Protein AF-0000000086006290 (afdb_homodimer)

Sequence (436 aa):
MDSVNSIPMTQLVKEYQQNVWQKVSVPRAFSSCRKDGALMGEPGVAKVIFVYELCKTPDLLHEFLRKAGLLKKDLTCAKCNSPMKLRSKDINDGAVWTCRNRINKKECGLQKSVRFGSWFSCSKLTMGEIFFLTYLIVKGYGTDKIIDEYSFSSCTMADWRQFINEIIVDYVEETSETIGGVGEFLFRASYEEKGIDTFNTFLELVRKIDWTNFTYADMDSVNSIPMTQLVKEYQQNVWQKVSVPRAFSSCRKDGALMGEPGVAKVIFVYELCKTPDLLHEFLRKAGLLKKDLTCAKCNSPMKLRSKDINDGAVWTCRNRINKKECGLQKSVRFGSWFSCSKLTMGEIFFLTYLIVKGYGTDKIIDEYSFSSCTMADWRQFINEIIVDYVEETSETIGGVGEFLFRASYEEKGIDTFNTFLELVRKIDWTNFTYAD

Secondary structure (DSSP, 8-state):
--------HHHHHHHHHHHHHHHS---GGGTTSSSTTGGG-STT---HHHHHHHHH-HHHHHHHHHHHTSS-S--B-TTT-PBPEEEE-SSTTSEEEE---EETTEE---EEETTTTSTT-S-SS-HHHHHHHHHHHHTT--HHHHHHHH---HHHHHHHHHHHHHHHHHHHHHH-S---S-HHHHHHHHHHHHT--HHHHHHHHHHHS--TT-----/--------HHHHHHHHHHHHHHHS---GGGTTSSSTTGGG-STT---HHHHHHHHH-HHHHHHHHHHTTSS-S--B-TTT-PBPEEEE-SSTTSEEEE---EETTEE---EEETTTTSTTTT-SS-HHHHHHHHHHHHTT--HHHHHHHH---HHHHHHHHHHHHHHHHHHHHHH-S---S-HHHHHHHHHHHHT--HHHHHHHHHHHS--TT-----

pLDDT: mean 83.0, std 15.65, range [25.41, 96.62]

Radius of gyration: 25.54 Å; Cα contacts (8 Å, |Δi|>4): 604; chains: 2; bounding box: 40×85×76 Å

InterPro domains:
  IPR025827 Recombinase zinc beta ribbon domain [PF13408] (75-113)

Structure (mmCIF, N/CA/C/O backbone):
data_AF-0000000086006290-model_v1
#
loop_
_entity.id
_entity.type
_entity.pdbx_description
1 polymer 'DDE_Tnp_IS1595 domain-containing protein'
#
loop_
_atom_site.group_PDB
_atom_site.id
_atom_site.type_symbol
_atom_site.label_atom_id
_atom_site.label_alt_id
_atom_site.label_comp_id
_atom_site.label_asym_id
_atom_site.label_entity_id
_atom_site.label_seq_id
_atom_site.pdbx_PDB_ins_code
_atom_site.Cartn_x
_atom_site.Cartn_y
_atom_site.Cartn_z
_atom_site.occupancy
_atom_site.B_iso_or_equiv
_atom_site.auth_seq_id
_atom_site.auth_comp_id
_atom_site.auth_asym_id
_atom_site.auth_atom_id
_atom_site.pdbx_PDB_model_num
ATOM 1 N N . MET A 1 1 ? 11.711 35.812 13.445 1 25.41 1 MET A N 1
ATOM 2 C CA . MET A 1 1 ? 11.531 34.844 12.375 1 25.41 1 MET A CA 1
ATOM 3 C C . MET A 1 1 ? 12.297 33.562 12.672 1 25.41 1 MET A C 1
ATOM 5 O O . MET A 1 1 ? 13.508 33.469 12.43 1 25.41 1 MET A O 1
ATOM 9 N N . ASP A 1 2 ? 12.305 33 13.852 1 33.31 2 ASP A N 1
ATOM 10 C CA . ASP A 1 2 ? 13.102 31.953 14.477 1 33.31 2 ASP A CA 1
ATOM 11 C C . ASP A 1 2 ? 13.273 30.766 13.531 1 33.31 2 ASP A C 1
ATOM 13 O O . ASP A 1 2 ? 12.297 30.203 13.047 1 33.31 2 ASP A O 1
ATOM 17 N N . SER A 1 3 ? 14.242 30.828 12.703 1 37.62 3 SER A N 1
ATOM 18 C CA . SER A 1 3 ? 14.781 29.938 11.68 1 37.62 3 SER A CA 1
ATOM 19 C C . SER A 1 3 ? 14.75 28.484 12.133 1 37.62 3 SER A C 1
ATOM 21 O O . SER A 1 3 ? 15.711 27.984 12.734 1 37.62 3 SER A O 1
ATOM 23 N N . VAL A 1 4 ? 13.867 28.125 12.93 1 43.22 4 VAL A N 1
ATOM 24 C CA . VAL A 1 4 ? 13.844 26.75 13.414 1 43.22 4 VAL A CA 1
ATOM 25 C C . VAL A 1 4 ? 14.273 25.797 12.297 1 43.22 4 VAL A C 1
ATOM 27 O O . VAL A 1 4 ? 13.68 25.797 11.211 1 43.22 4 VAL A O 1
ATOM 30 N N . ASN A 1 5 ? 15.555 25.594 12.078 1 52 5 ASN A N 1
ATOM 31 C CA . ASN A 1 5 ? 16.359 24.719 11.242 1 52 5 ASN A CA 1
ATOM 32 C C . ASN A 1 5 ? 15.68 23.359 11.031 1 52 5 ASN A C 1
ATOM 34 O O . ASN A 1 5 ? 15.969 22.406 11.742 1 52 5 ASN A O 1
ATOM 38 N N . SER A 1 6 ? 14.367 23.438 10.586 1 71.81 6 SER A N 1
ATOM 39 C CA . SER A 1 6 ? 13.617 22.203 10.414 1 71.81 6 SER A CA 1
ATOM 40 C C .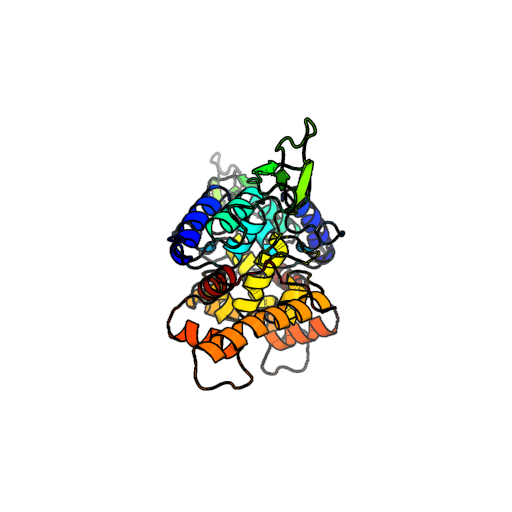 SER A 1 6 ? 14.352 21.234 9.5 1 71.81 6 SER A C 1
ATOM 42 O O . SER A 1 6 ? 15.102 21.656 8.617 1 71.81 6 SER A O 1
ATOM 44 N N . ILE A 1 7 ? 14.75 20.141 9.969 1 88 7 ILE A N 1
ATOM 45 C CA . ILE A 1 7 ? 15.32 19.047 9.188 1 88 7 ILE A CA 1
ATOM 46 C C . ILE A 1 7 ? 14.648 18.984 7.82 1 88 7 ILE A C 1
ATOM 48 O O . ILE A 1 7 ? 13.422 19.062 7.719 1 88 7 ILE A O 1
ATOM 52 N N . PRO A 1 8 ? 15.531 19.234 6.793 1 92.31 8 PRO A N 1
ATOM 53 C CA . PRO A 1 8 ? 14.93 19.062 5.469 1 92.31 8 PRO A CA 1
ATOM 54 C C . PRO A 1 8 ? 14.078 17.797 5.371 1 92.31 8 PRO A C 1
ATOM 56 O O . PRO A 1 8 ? 14.438 16.766 5.945 1 92.31 8 PRO A O 1
ATOM 59 N N . MET A 1 9 ? 12.992 17.906 4.668 1 94.19 9 MET A N 1
ATOM 60 C CA . MET A 1 9 ? 12.062 16.797 4.57 1 94.19 9 MET A CA 1
ATOM 61 C C . MET A 1 9 ? 12.758 15.555 4 1 94.19 9 MET A C 1
ATOM 63 O O . MET A 1 9 ? 12.484 14.438 4.438 1 94.19 9 MET A O 1
ATOM 67 N N . THR A 1 10 ? 13.609 15.766 3.029 1 93 10 THR A N 1
ATOM 68 C CA . THR A 1 10 ? 14.328 14.656 2.408 1 93 10 THR A CA 1
ATOM 69 C C . THR A 1 10 ? 15.133 13.883 3.449 1 93 10 THR A C 1
ATOM 71 O O . THR A 1 10 ? 15.156 12.656 3.438 1 93 10 THR A O 1
ATOM 74 N N . GLN A 1 11 ? 15.734 14.609 4.297 1 95.19 11 GLN A N 1
ATOM 75 C CA . GLN A 1 11 ? 16.531 13.977 5.344 1 95.19 11 GLN A CA 1
ATOM 76 C C . GLN A 1 11 ? 15.641 13.25 6.352 1 95.19 11 GLN A C 1
ATOM 78 O O . GLN A 1 11 ? 15.977 12.164 6.812 1 95.19 11 GLN A O 1
ATOM 83 N N . LEU A 1 12 ? 14.586 13.875 6.738 1 96.44 12 LEU A N 1
ATOM 84 C CA . LEU A 1 12 ? 13.656 13.266 7.688 1 96.44 12 LEU A CA 1
ATOM 85 C C . LEU A 1 12 ? 13.062 11.984 7.121 1 96.44 12 LEU A C 1
ATOM 87 O O . LEU A 1 12 ? 13 10.969 7.809 1 96.44 12 LEU A O 1
ATOM 91 N N . VAL A 1 13 ? 12.641 12.039 5.867 1 95.12 13 VAL A N 1
ATOM 92 C CA . VAL A 1 13 ? 12.078 10.859 5.211 1 95.12 13 VAL A CA 1
ATOM 93 C C . VAL A 1 13 ? 13.109 9.734 5.188 1 95.12 13 VAL A C 1
ATOM 95 O O . VAL A 1 13 ? 12.789 8.586 5.488 1 95.12 13 VAL A O 1
ATOM 98 N N . LYS A 1 14 ? 14.32 10.102 4.887 1 93.88 14 LYS A N 1
ATOM 99 C CA . LYS A 1 14 ? 15.398 9.109 4.863 1 93.88 14 LYS A CA 1
ATOM 100 C C . LYS A 1 14 ? 15.555 8.438 6.223 1 93.88 14 LYS A C 1
ATOM 102 O O . LYS A 1 14 ? 15.672 7.215 6.309 1 93.88 14 LYS A O 1
ATOM 107 N N . GLU A 1 15 ? 15.578 9.227 7.227 1 94.69 15 GLU A N 1
ATOM 108 C CA . GLU A 1 15 ? 15.719 8.719 8.586 1 94.69 15 GLU A CA 1
ATOM 109 C C . GLU A 1 15 ? 14.586 7.758 8.938 1 94.69 15 GLU A C 1
ATOM 111 O O . GLU A 1 15 ? 14.82 6.688 9.5 1 94.69 15 GLU A O 1
ATOM 116 N N . TYR A 1 16 ? 13.438 8.086 8.617 1 94.88 16 TYR A N 1
ATOM 117 C CA . TYR A 1 16 ? 12.297 7.293 9.039 1 94.88 16 TYR A CA 1
ATOM 118 C C . TYR A 1 16 ? 12.07 6.109 8.109 1 94.88 16 TYR A C 1
ATOM 120 O O . TYR A 1 16 ? 11.375 5.152 8.469 1 94.88 16 TYR A O 1
ATOM 128 N N . GLN A 1 17 ? 12.531 6.18 6.852 1 91.25 17 GLN A N 1
ATOM 129 C CA . GLN A 1 17 ? 12.578 4.977 6.027 1 91.25 17 GLN A CA 1
ATOM 130 C C . GLN A 1 17 ? 13.367 3.867 6.719 1 91.25 17 GLN A C 1
ATOM 132 O O . GLN A 1 17 ? 12.953 2.705 6.707 1 91.25 17 GLN A O 1
ATOM 137 N N . GLN A 1 18 ? 14.422 4.262 7.363 1 88.69 18 GLN A N 1
ATOM 138 C CA . GLN A 1 18 ? 15.234 3.297 8.102 1 88.69 18 GLN A CA 1
ATOM 139 C C . GLN A 1 18 ? 14.492 2.789 9.336 1 88.69 18 GLN A C 1
ATOM 141 O O . GLN A 1 18 ? 14.523 1.595 9.641 1 88.69 18 GLN A O 1
ATOM 146 N N . ASN A 1 19 ? 13.852 3.699 10.055 1 90.31 19 ASN A N 1
ATOM 147 C CA . ASN A 1 19 ? 13.094 3.32 11.242 1 90.31 19 ASN A CA 1
ATOM 148 C C . ASN A 1 19 ? 11.984 2.324 10.906 1 90.31 19 ASN A C 1
ATOM 150 O O . ASN A 1 19 ? 11.805 1.328 11.609 1 90.31 19 ASN A O 1
ATOM 154 N N . VAL A 1 20 ? 11.281 2.66 9.828 1 89.69 20 VAL A N 1
ATOM 155 C CA . VAL A 1 20 ? 10.172 1.804 9.406 1 89.69 20 VAL A CA 1
ATOM 156 C C . VAL A 1 20 ? 10.719 0.451 8.945 1 89.69 20 VAL A C 1
ATOM 158 O O . VAL A 1 20 ? 10.172 -0.596 9.305 1 89.69 20 VAL A O 1
ATOM 161 N N . TRP A 1 21 ? 11.773 0.504 8.211 1 84.25 21 TRP A N 1
ATOM 162 C CA . TRP A 1 21 ? 12.375 -0.727 7.703 1 84.25 21 TRP A CA 1
ATOM 163 C C . TRP A 1 21 ? 12.758 -1.653 8.852 1 84.25 21 TRP A C 1
ATOM 165 O O . TRP A 1 21 ? 12.578 -2.871 8.766 1 84.25 21 TRP A O 1
ATOM 175 N N . GLN A 1 22 ? 13.25 -1.155 9.852 1 82.25 22 GLN A N 1
ATOM 176 C CA . GLN A 1 22 ? 13.68 -1.937 11.008 1 82.25 22 GLN A CA 1
ATOM 177 C C . GLN A 1 22 ? 12.477 -2.543 11.734 1 82.25 22 GLN A C 1
ATOM 179 O O . GLN A 1 22 ? 12.578 -3.629 12.312 1 82.25 22 GLN A O 1
ATOM 184 N N . LYS A 1 23 ? 11.43 -1.902 11.688 1 81.19 23 LYS A N 1
ATOM 185 C CA . LYS A 1 23 ? 10.258 -2.344 12.43 1 81.19 23 LYS A CA 1
ATOM 186 C C . LYS A 1 23 ? 9.422 -3.33 11.609 1 81.19 23 LYS A C 1
ATOM 188 O O . LYS A 1 23 ? 8.75 -4.191 12.172 1 81.19 23 LYS A O 1
ATOM 193 N N . VAL A 1 24 ? 9.523 -3.029 10.32 1 75.94 24 VAL A N 1
ATOM 194 C CA . VAL A 1 24 ? 8.719 -3.883 9.453 1 75.94 24 VAL A CA 1
ATOM 195 C C . VAL A 1 24 ? 9.484 -5.16 9.133 1 75.94 24 VAL A C 1
ATOM 197 O O . VAL A 1 24 ? 10.703 -5.133 8.961 1 75.94 24 VAL A O 1
ATOM 200 N N . SER A 1 25 ? 8.961 -6.234 9.555 1 62.09 25 SER A N 1
ATOM 201 C CA . SER A 1 25 ? 9.609 -7.477 9.148 1 62.09 25 SER A CA 1
ATOM 202 C C . SER A 1 25 ? 9.727 -7.566 7.629 1 62.09 25 SER A C 1
ATOM 204 O O . SER A 1 25 ? 8.719 -7.602 6.922 1 62.09 25 SER A O 1
ATOM 206 N N . VAL A 1 26 ? 10.883 -6.926 7.156 1 56.38 26 VAL A N 1
ATOM 207 C CA . VAL A 1 26 ? 11.086 -6.945 5.715 1 56.38 26 VAL A CA 1
ATOM 208 C C . VAL A 1 26 ? 10.648 -8.297 5.148 1 56.38 26 VAL A C 1
ATOM 210 O O . VAL A 1 26 ? 11.102 -9.344 5.605 1 56.38 26 VAL A O 1
ATOM 213 N N . PRO A 1 27 ? 9.508 -8.18 4.375 1 55.34 27 PRO A N 1
ATOM 214 C CA . PRO A 1 27 ? 9.031 -9.477 3.883 1 55.34 27 PRO A CA 1
ATOM 215 C C . PRO A 1 27 ? 10.055 -10.18 2.986 1 55.34 27 PRO A C 1
ATOM 217 O O . PRO A 1 27 ? 10.594 -9.562 2.061 1 55.34 27 PRO A O 1
ATOM 220 N N . ARG A 1 28 ? 10.688 -11.195 3.52 1 58.53 28 ARG A N 1
ATOM 221 C CA . ARG A 1 28 ? 11.453 -12.062 2.635 1 58.53 28 ARG A CA 1
ATOM 222 C C . ARG A 1 28 ? 10.789 -12.18 1.267 1 58.53 28 ARG A C 1
ATOM 224 O O . ARG A 1 28 ? 11.461 -12.398 0.26 1 58.53 28 ARG A O 1
ATOM 231 N N . ALA A 1 29 ? 9.484 -11.781 1.359 1 57.56 29 ALA A N 1
ATOM 232 C CA . ALA A 1 29 ? 8.672 -11.992 0.165 1 57.56 29 ALA A CA 1
ATOM 233 C C . ALA A 1 29 ? 9.031 -10.977 -0.923 1 57.56 29 ALA A C 1
ATOM 235 O O . ALA A 1 29 ? 8.742 -11.203 -2.102 1 57.56 29 ALA A O 1
ATOM 236 N N . PHE A 1 30 ? 9.617 -9.883 -0.486 1 61.06 30 PHE A N 1
ATOM 237 C CA . PHE A 1 30 ? 9.906 -8.867 -1.491 1 61.06 30 PHE A CA 1
ATOM 238 C C . PHE A 1 30 ? 11.414 -8.719 -1.69 1 61.06 30 PHE A C 1
ATOM 240 O O . PHE A 1 30 ? 11.883 -7.672 -2.133 1 61.06 30 PHE A O 1
ATOM 247 N N . SER A 1 31 ? 12.102 -9.578 -1.146 1 57.19 31 SER A N 1
ATOM 248 C CA . SER A 1 31 ? 13.555 -9.406 -1.077 1 57.19 31 SER A CA 1
ATOM 249 C C . SER A 1 31 ? 14.227 -9.867 -2.367 1 57.19 31 SER A C 1
ATOM 251 O O . SER A 1 31 ? 15.438 -10.07 -2.402 1 57.19 31 SER A O 1
ATOM 253 N N . SER A 1 32 ? 13.445 -10.352 -3.396 1 50.62 32 SER A N 1
ATOM 254 C CA . SER A 1 32 ? 14.297 -10.781 -4.496 1 50.62 32 SER A CA 1
ATOM 255 C C . SER A 1 32 ? 15.344 -9.727 -4.832 1 50.62 32 SER A C 1
ATOM 257 O O . SER A 1 32 ? 16.422 -10.055 -5.352 1 50.62 32 SER A O 1
ATOM 259 N N . CYS A 1 33 ? 14.961 -8.445 -4.742 1 48.03 33 CYS A N 1
ATOM 260 C CA . CYS A 1 33 ? 16 -7.5 -5.109 1 48.03 33 CYS A CA 1
ATOM 261 C C . CYS A 1 33 ? 17 -7.32 -3.971 1 48.03 33 CYS A C 1
ATOM 263 O O . CYS A 1 33 ? 16.609 -7.137 -2.816 1 48.03 33 CYS A O 1
ATOM 265 N N . ARG A 1 34 ? 18.172 -7.848 -4.16 1 45.53 34 ARG A N 1
ATOM 266 C CA . ARG A 1 34 ? 19.328 -7.777 -3.279 1 45.53 34 ARG A CA 1
ATOM 267 C C . ARG A 1 34 ? 19.297 -6.516 -2.424 1 45.53 34 ARG A C 1
ATOM 269 O O . ARG A 1 34 ? 20.094 -6.367 -1.497 1 45.53 34 ARG A O 1
ATOM 276 N N . LYS A 1 35 ? 18.625 -5.496 -3.004 1 51.06 35 LYS A N 1
ATOM 277 C CA . LYS A 1 35 ? 18.922 -4.262 -2.285 1 51.06 35 LYS A CA 1
ATOM 278 C C . LYS A 1 35 ? 17.938 -4.051 -1.133 1 51.06 35 LYS A C 1
ATOM 280 O O . LYS A 1 35 ? 16.734 -4.07 -1.333 1 51.06 35 LYS A O 1
ATOM 285 N N . ASP A 1 36 ? 18.25 -4.121 0.044 1 54.94 36 ASP A N 1
ATOM 286 C CA . ASP A 1 36 ? 17.656 -3.836 1.342 1 54.94 36 ASP A CA 1
ATOM 287 C C . ASP A 1 36 ? 16.828 -2.557 1.292 1 54.94 36 ASP A C 1
ATOM 289 O O . ASP A 1 36 ? 17.297 -1.514 0.843 1 54.94 36 ASP A O 1
ATOM 293 N N . GLY A 1 37 ? 15.461 -2.609 1.346 1 61.62 37 GLY A N 1
ATOM 294 C CA . GLY A 1 37 ? 14.664 -1.417 1.579 1 61.62 37 GLY A CA 1
ATOM 295 C C . GLY A 1 37 ? 14.07 -0.84 0.309 1 61.62 37 GLY A C 1
ATOM 296 O O . GLY A 1 37 ? 13.594 0.297 0.301 1 61.62 37 GLY A O 1
ATOM 297 N N . ALA A 1 38 ? 14.18 -1.599 -0.785 1 65.81 38 ALA A N 1
ATOM 298 C CA . ALA A 1 38 ? 13.719 -1.04 -2.053 1 65.81 38 ALA A CA 1
ATOM 299 C C . ALA A 1 38 ? 12.242 -0.657 -1.98 1 65.81 38 ALA A C 1
ATOM 301 O O . ALA A 1 38 ? 11.828 0.354 -2.553 1 65.81 38 ALA A O 1
ATOM 302 N N . LEU A 1 39 ? 11.477 -1.422 -1.227 1 72 39 LEU A N 1
ATOM 303 C CA . LEU A 1 39 ? 10.047 -1.149 -1.129 1 72 39 LEU A CA 1
ATOM 304 C C . LEU A 1 39 ? 9.789 0.148 -0.37 1 72 39 LEU A C 1
ATOM 306 O O . LEU A 1 39 ? 8.727 0.757 -0.514 1 72 39 LEU A O 1
ATOM 310 N N . MET A 1 40 ? 10.781 0.568 0.357 1 73.5 40 MET A N 1
ATOM 311 C CA . MET A 1 40 ? 10.641 1.814 1.105 1 73.5 40 MET A CA 1
ATOM 312 C C . MET A 1 40 ? 10.938 3.018 0.217 1 73.5 40 MET A C 1
ATOM 314 O O . MET A 1 40 ? 10.594 4.148 0.564 1 73.5 40 MET A O 1
ATOM 318 N N . GLY A 1 41 ? 11.516 2.775 -0.883 1 75.38 41 GLY A N 1
ATOM 319 C CA . GLY A 1 41 ? 11.891 3.844 -1.796 1 75.38 41 GLY A CA 1
ATOM 320 C C . GLY A 1 41 ? 13.359 4.199 -1.728 1 75.38 41 GLY A C 1
ATOM 321 O O . GLY A 1 41 ? 14.125 3.572 -0.986 1 75.38 41 GLY A O 1
ATOM 322 N N . GLU A 1 42 ? 13.758 5.039 -2.605 1 84.12 42 GLU A N 1
ATOM 323 C CA . GLU A 1 42 ? 15.094 5.625 -2.531 1 84.12 42 GLU A CA 1
ATOM 324 C C . GLU A 1 42 ? 15.25 6.477 -1.275 1 84.12 42 GLU A C 1
ATOM 326 O O . GLU A 1 42 ? 14.281 7.066 -0.791 1 84.12 42 GLU A O 1
ATOM 331 N N . PRO A 1 43 ? 16.453 6.441 -0.786 1 88.12 43 PRO A N 1
ATOM 332 C CA . PRO A 1 43 ? 16.672 7.242 0.421 1 88.12 43 PRO A CA 1
ATOM 333 C C . PRO A 1 43 ? 16.188 8.68 0.263 1 88.12 43 PRO A C 1
ATOM 335 O O . PRO A 1 43 ? 16.625 9.391 -0.64 1 88.12 43 PRO A O 1
ATOM 338 N N . GLY A 1 44 ? 15.227 9.07 1.055 1 92.12 44 GLY A N 1
ATOM 339 C CA . GLY A 1 44 ? 14.742 10.438 1.075 1 92.12 44 GLY A CA 1
ATOM 340 C C . GLY A 1 44 ? 13.539 10.656 0.174 1 92.12 44 GLY A C 1
ATOM 341 O O . GLY A 1 44 ? 12.969 11.75 0.148 1 92.12 44 GLY A O 1
ATOM 342 N N . VAL A 1 45 ? 13.219 9.656 -0.588 1 90.44 45 VAL A N 1
ATOM 343 C CA . VAL A 1 45 ? 12.047 9.719 -1.458 1 90.44 45 VAL A CA 1
ATOM 344 C C . VAL A 1 45 ? 11.016 8.68 -1.024 1 90.44 45 VAL A C 1
ATOM 346 O O . VAL A 1 45 ? 11.25 7.473 -1.163 1 90.44 45 VAL A O 1
ATOM 349 N N . ALA A 1 46 ? 9.914 9.172 -0.571 1 91 46 ALA A N 1
ATOM 350 C CA . ALA A 1 46 ? 8.891 8.289 -0.016 1 91 46 ALA A CA 1
ATOM 351 C C . ALA A 1 46 ? 8.164 7.527 -1.121 1 91 46 ALA A C 1
ATOM 353 O O . ALA A 1 46 ? 7.91 8.078 -2.197 1 91 46 ALA A O 1
ATOM 354 N N . LYS A 1 47 ? 7.91 6.328 -0.879 1 91.69 47 LYS A N 1
ATOM 355 C CA . LYS A 1 47 ? 7.004 5.527 -1.698 1 91.69 47 LYS A CA 1
ATOM 356 C C . LYS A 1 47 ? 5.746 5.152 -0.921 1 91.69 47 LYS A C 1
ATOM 358 O O . LYS A 1 47 ? 5.672 5.367 0.291 1 91.69 47 LYS A O 1
ATOM 363 N N . VAL A 1 48 ? 4.801 4.652 -1.624 1 93 48 VAL A N 1
ATOM 364 C CA . VAL A 1 48 ? 3.477 4.438 -1.049 1 93 48 VAL A CA 1
ATOM 365 C C . VAL A 1 48 ? 3.57 3.443 0.107 1 93 48 VAL A C 1
ATOM 367 O O . VAL A 1 48 ? 2.912 3.613 1.136 1 93 48 VAL A O 1
ATOM 370 N N . ILE A 1 49 ? 4.359 2.41 -0.027 1 90.56 49 ILE A N 1
ATOM 371 C CA . ILE A 1 49 ? 4.453 1.379 1 1 90.56 49 ILE A CA 1
ATOM 372 C C . ILE A 1 49 ? 5.094 1.962 2.258 1 90.56 49 ILE A C 1
ATOM 374 O O . ILE A 1 49 ? 4.68 1.645 3.377 1 90.56 49 ILE A O 1
ATOM 378 N N . PHE A 1 50 ? 6.113 2.811 2.074 1 92.19 50 PHE A N 1
ATOM 379 C CA . PHE A 1 50 ? 6.719 3.48 3.221 1 92.19 50 PHE A CA 1
ATOM 380 C C . PHE A 1 50 ? 5.68 4.301 3.975 1 92.19 50 PHE A C 1
ATOM 382 O O . PHE A 1 50 ? 5.578 4.211 5.199 1 92.19 50 PHE A O 1
ATOM 389 N N . VAL A 1 51 ? 4.953 5.113 3.219 1 94.12 51 VAL A N 1
ATOM 390 C CA . VAL A 1 51 ? 3.969 6 3.834 1 94.12 51 VAL A CA 1
ATOM 391 C C . VAL A 1 51 ? 2.9 5.172 4.543 1 94.12 51 VAL A C 1
ATOM 393 O O . VAL A 1 51 ? 2.492 5.5 5.66 1 94.12 51 VAL A O 1
ATOM 396 N N . TYR A 1 52 ? 2.531 4.062 3.891 1 91.62 52 TYR A N 1
ATOM 397 C CA . TYR A 1 52 ? 1.543 3.176 4.496 1 91.62 52 TYR A CA 1
ATOM 398 C C . TYR A 1 52 ? 2.059 2.602 5.809 1 91.62 52 TYR A C 1
ATOM 400 O O . TYR A 1 52 ? 1.357 2.631 6.824 1 91.62 52 TYR A O 1
ATOM 408 N N . GLU A 1 53 ? 3.248 2.107 5.789 1 90.44 53 GLU A N 1
ATOM 409 C CA . GLU A 1 53 ? 3.828 1.496 6.98 1 90.44 53 GLU A CA 1
ATOM 410 C C . GLU A 1 53 ? 4.035 2.527 8.086 1 90.44 53 GLU A C 1
ATOM 412 O O . GLU A 1 53 ? 3.895 2.215 9.273 1 90.44 53 GLU A O 1
ATOM 417 N N . LEU A 1 54 ? 4.422 3.701 7.711 1 92.38 54 LEU A N 1
ATOM 418 C CA . LEU A 1 54 ? 4.566 4.785 8.68 1 92.38 54 LEU A CA 1
ATOM 419 C C . LEU A 1 54 ? 3.232 5.09 9.359 1 92.38 54 LEU A C 1
ATOM 421 O O . LEU A 1 54 ? 3.174 5.234 10.578 1 92.38 54 LEU A O 1
ATOM 425 N N . CYS A 1 55 ? 2.176 5.152 8.57 1 90.81 55 CYS A N 1
ATOM 426 C CA . CYS A 1 55 ? 0.848 5.477 9.078 1 90.81 55 CYS A CA 1
ATOM 427 C C . CYS A 1 55 ? 0.295 4.332 9.922 1 90.81 55 CYS A C 1
ATOM 429 O O . CYS A 1 55 ? -0.525 4.555 10.812 1 90.81 55 CYS A O 1
ATOM 431 N N . LYS A 1 56 ? 0.751 3.143 9.633 1 86.5 56 LYS A N 1
ATOM 432 C CA . LYS A 1 56 ? 0.293 1.949 10.336 1 86.5 56 LYS A CA 1
ATOM 433 C C . LYS A 1 56 ? 0.854 1.9 11.758 1 86.5 56 LYS A C 1
ATOM 435 O O . LYS A 1 56 ? 0.333 1.181 12.609 1 86.5 56 LYS A O 1
ATOM 440 N N . THR A 1 57 ? 1.863 2.654 12 1 86 57 THR A N 1
ATOM 441 C CA . THR A 1 57 ? 2.508 2.715 13.305 1 86 57 THR A CA 1
ATOM 442 C C . THR A 1 57 ? 2.295 4.082 13.953 1 86 57 THR A C 1
ATOM 444 O O . THR A 1 57 ? 3.117 4.984 13.789 1 86 57 THR A O 1
ATOM 447 N N . PRO A 1 58 ? 1.359 4.191 14.797 1 84.75 58 PRO A N 1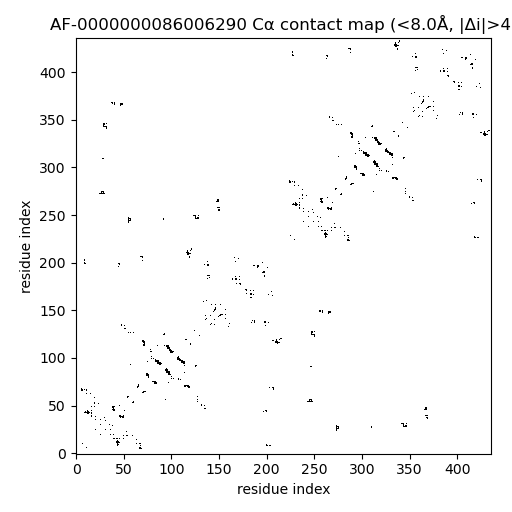
ATOM 448 C CA . PRO A 1 58 ? 0.953 5.504 15.305 1 84.75 58 PRO A CA 1
ATOM 449 C C . PRO A 1 58 ? 2.09 6.242 16.016 1 84.75 58 PRO A C 1
ATOM 451 O O . PRO A 1 58 ? 2.264 7.445 15.812 1 84.75 58 PRO A O 1
ATOM 454 N N . ASP A 1 59 ? 2.836 5.539 16.797 1 85.88 59 ASP A N 1
ATOM 455 C CA . ASP A 1 59 ? 3.92 6.195 17.516 1 85.88 59 ASP A CA 1
ATOM 456 C C . ASP A 1 59 ? 4.961 6.762 16.562 1 85.88 59 ASP A C 1
ATOM 458 O O . ASP A 1 59 ? 5.438 7.887 16.734 1 85.88 59 ASP A O 1
ATOM 462 N N . LEU A 1 60 ? 5.293 6.02 15.578 1 90.81 60 LEU A N 1
ATOM 463 C CA . LEU A 1 60 ? 6.266 6.469 14.594 1 90.81 60 LEU A CA 1
ATOM 464 C C . LEU A 1 60 ? 5.715 7.641 13.781 1 90.81 60 LEU A C 1
ATOM 466 O O . LEU A 1 60 ? 6.449 8.57 13.453 1 90.81 60 LEU A O 1
ATOM 470 N N . LEU A 1 61 ? 4.465 7.527 13.469 1 92.81 61 LEU A N 1
ATOM 471 C CA . LEU A 1 61 ? 3.832 8.594 12.703 1 92.81 61 LEU A CA 1
ATOM 472 C C . LEU A 1 61 ? 3.836 9.906 13.492 1 92.81 61 LEU A C 1
ATOM 474 O O . LEU A 1 61 ? 4.211 10.953 12.961 1 92.81 61 LEU A O 1
ATOM 478 N N . HIS A 1 62 ? 3.459 9.797 14.734 1 91.19 62 HIS A N 1
ATOM 479 C CA . HIS A 1 62 ? 3.408 10.984 15.578 1 91.19 62 HIS A CA 1
ATOM 480 C C . HIS A 1 62 ? 4.781 11.641 15.688 1 91.19 62 HIS A C 1
ATOM 482 O O . HIS A 1 62 ? 4.898 12.867 15.602 1 91.19 62 HIS A O 1
ATOM 488 N N . GLU A 1 63 ? 5.707 10.836 15.914 1 92.31 63 GLU A N 1
ATOM 489 C CA . GLU A 1 63 ? 7.07 11.344 16.016 1 92.31 63 GLU A CA 1
ATOM 490 C C . GLU A 1 63 ? 7.496 12.016 14.703 1 92.31 63 GLU A C 1
ATOM 492 O O . GLU A 1 63 ? 8.094 13.094 14.719 1 92.31 63 GLU A O 1
ATOM 497 N N . PHE A 1 64 ? 7.234 11.367 13.625 1 96 64 PHE A N 1
ATOM 498 C CA . PHE A 1 64 ? 7.566 11.906 12.312 1 96 64 PHE A CA 1
ATOM 499 C C . PHE A 1 64 ? 6.902 13.266 12.102 1 96 64 PHE A C 1
ATOM 501 O O . PHE A 1 64 ? 7.555 14.219 11.68 1 96 64 PHE A O 1
ATOM 508 N N . LEU A 1 65 ? 5.625 13.328 12.375 1 96.06 65 LEU A N 1
ATOM 509 C CA . LEU A 1 65 ? 4.852 14.539 12.125 1 96.06 65 LEU A CA 1
ATOM 510 C C . LEU A 1 65 ? 5.352 15.688 12.992 1 96.06 65 LEU A C 1
ATOM 512 O O . LEU A 1 65 ? 5.383 16.844 12.547 1 96.06 65 LEU A O 1
ATOM 516 N N . ARG A 1 66 ? 5.758 15.367 14.156 1 93.19 66 ARG A N 1
ATOM 517 C CA . ARG A 1 66 ? 6.309 16.391 15.047 1 93.19 66 ARG A CA 1
ATOM 518 C C . ARG A 1 66 ? 7.66 16.891 14.539 1 93.19 66 ARG A C 1
ATOM 520 O O . ARG A 1 66 ? 7.891 18.094 14.453 1 93.19 66 ARG A O 1
ATOM 527 N N . LYS A 1 67 ? 8.477 15.969 14.219 1 95 67 LYS A N 1
ATOM 528 C CA . LYS A 1 67 ? 9.797 16.328 13.719 1 95 67 LYS A CA 1
ATOM 529 C C . LYS A 1 67 ? 9.703 17.078 12.391 1 95 67 LYS A C 1
ATOM 531 O O . LYS A 1 67 ? 10.523 17.953 12.102 1 95 67 LYS A O 1
ATOM 536 N N . ALA A 1 68 ? 8.703 16.719 11.602 1 96 68 ALA A N 1
ATOM 537 C CA . ALA A 1 68 ? 8.508 17.344 10.289 1 96 68 ALA A CA 1
ATOM 538 C C . ALA A 1 68 ? 7.918 18.734 10.422 1 96 68 ALA A C 1
ATOM 540 O O . ALA A 1 68 ? 7.871 19.5 9.453 1 96 68 ALA A O 1
ATOM 541 N N . GLY A 1 69 ? 7.418 19.094 11.609 1 94.38 69 GLY A N 1
ATOM 542 C CA . GLY A 1 69 ? 6.789 20.391 11.805 1 94.38 69 GLY A CA 1
ATOM 543 C C . GLY A 1 69 ? 5.359 20.438 11.297 1 94.38 69 GLY A C 1
ATOM 544 O O . GLY A 1 69 ? 4.828 21.516 11.039 1 94.38 69 GLY A O 1
ATOM 545 N N . LEU A 1 70 ? 4.801 19.266 11.086 1 95.62 70 LEU A N 1
ATOM 546 C CA . LEU A 1 70 ? 3.416 19.203 10.633 1 95.62 70 LEU A CA 1
ATOM 547 C C . LEU A 1 70 ? 2.459 19.203 11.82 1 95.62 70 LEU A C 1
ATOM 549 O O . LEU A 1 70 ? 1.261 19.438 11.656 1 95.62 70 LEU A O 1
ATOM 553 N N . LEU A 1 71 ? 2.969 18.891 12.977 1 94.94 71 LEU A N 1
ATOM 554 C CA . LEU A 1 71 ? 2.326 19.109 14.266 1 94.94 71 LEU A CA 1
ATOM 555 C C . LEU A 1 71 ? 3.104 20.141 15.086 1 94.94 71 LEU A C 1
ATOM 557 O O . LEU A 1 71 ? 4.328 20.234 14.977 1 94.94 71 LEU A O 1
ATOM 561 N N . LYS A 1 72 ? 2.361 20.812 15.883 1 92.25 72 LYS A N 1
ATOM 562 C CA . LYS A 1 72 ? 3.025 21.812 16.719 1 92.25 72 LYS A CA 1
ATOM 563 C C . LYS A 1 72 ? 3.971 21.156 17.719 1 92.25 72 LYS A C 1
ATOM 565 O O . LYS A 1 72 ? 3.648 20.109 18.281 1 92.25 72 LYS A O 1
ATOM 570 N N . LYS A 1 73 ? 5.074 21.781 17.891 1 89.88 73 LYS A N 1
ATOM 571 C CA . LYS A 1 73 ? 6.062 21.297 18.844 1 89.88 73 LYS A CA 1
ATOM 572 C C . LYS A 1 73 ? 5.789 21.844 20.25 1 89.88 73 LYS A C 1
ATOM 574 O O . LYS A 1 73 ? 6.168 21.219 21.234 1 89.88 73 LYS A O 1
ATOM 579 N N . ASP A 1 74 ? 5.273 22.938 20.281 1 92.94 74 ASP A N 1
ATOM 580 C CA . ASP A 1 74 ? 4.922 23.578 21.547 1 92.94 74 ASP A CA 1
ATOM 581 C C . ASP A 1 74 ? 3.611 24.359 21.422 1 92.94 74 ASP A C 1
ATOM 583 O O . ASP A 1 74 ? 3.199 24.719 20.312 1 92.94 74 ASP A O 1
ATOM 587 N N . LEU A 1 75 ? 2.953 24.531 22.594 1 94 75 LEU A N 1
ATOM 588 C CA . LEU A 1 75 ? 1.69 25.266 22.641 1 94 75 LEU A CA 1
ATOM 589 C C . LEU A 1 75 ? 1.558 26.031 23.938 1 94 75 LEU A C 1
ATOM 591 O O . LEU A 1 75 ? 1.902 25.531 25.016 1 94 75 LEU A O 1
ATOM 595 N N . THR A 1 76 ? 1.197 27.234 23.781 1 95.12 76 THR A N 1
ATOM 596 C CA . THR A 1 76 ? 0.954 28.078 24.938 1 95.12 76 THR A CA 1
ATOM 597 C C . THR A 1 76 ? -0.525 28.062 25.328 1 95.12 76 THR A C 1
ATOM 599 O O . THR A 1 76 ? -1.393 28.188 24.453 1 95.12 76 THR A O 1
ATOM 602 N N . CYS A 1 77 ? -0.822 27.938 26.578 1 96 77 CYS A N 1
ATOM 603 C CA . CYS A 1 77 ? -2.191 27.891 27.078 1 96 77 CYS A CA 1
ATOM 604 C C . CYS A 1 77 ? -2.891 29.219 26.875 1 96 77 CYS A C 1
ATOM 606 O O . CYS A 1 77 ? -2.377 30.266 27.297 1 96 77 CYS A O 1
AT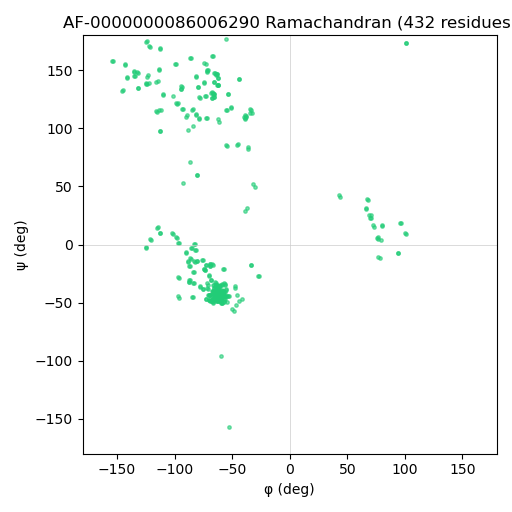OM 608 N N . ALA A 1 78 ? -4.035 29.141 26.312 1 91 78 ALA A N 1
ATOM 609 C CA . ALA A 1 78 ? -4.793 30.359 26.016 1 91 78 ALA A CA 1
ATOM 610 C C . ALA A 1 78 ? -5.398 30.938 27.297 1 91 78 ALA A C 1
ATOM 612 O O . ALA A 1 78 ? -5.688 32.156 27.359 1 91 78 ALA A O 1
ATOM 613 N N . LYS A 1 79 ? -5.535 30.141 28.266 1 91.81 79 LYS A N 1
ATOM 614 C CA . LYS A 1 79 ? -6.18 30.562 29.516 1 91.81 79 LYS A CA 1
ATOM 615 C C . LYS A 1 79 ? -5.18 31.25 30.438 1 91.81 79 LYS A C 1
ATOM 617 O O . LYS A 1 79 ? -5.48 32.281 31.031 1 91.81 79 LYS A O 1
ATOM 622 N N . CYS A 1 80 ? -3.988 30.719 30.625 1 94.81 80 CYS A N 1
ATOM 623 C CA . CYS A 1 80 ? -3.07 31.234 31.641 1 94.81 80 CYS A CA 1
ATOM 624 C C . CYS A 1 80 ? -1.729 31.594 31.031 1 94.81 80 CYS A C 1
ATOM 626 O O . CYS A 1 80 ? -0.79 31.953 31.734 1 94.81 80 CYS A O 1
ATOM 628 N N . ASN A 1 81 ? -1.479 31.391 29.812 1 94.5 81 ASN A N 1
ATOM 629 C CA . ASN A 1 81 ? -0.302 31.797 29.047 1 94.5 81 ASN A CA 1
ATOM 630 C C . ASN A 1 81 ? 0.932 31 29.453 1 94.5 81 ASN A C 1
ATOM 632 O O . ASN A 1 81 ? 2.059 31.484 29.344 1 94.5 81 ASN A O 1
ATOM 636 N N . SER A 1 82 ? 0.704 29.859 29.953 1 95.19 82 SER A N 1
ATOM 637 C CA . SER A 1 82 ? 1.787 28.953 30.312 1 95.19 82 SER A CA 1
ATOM 638 C C . SER A 1 82 ? 2 27.891 29.219 1 95.19 82 SER A C 1
ATOM 640 O O . SER A 1 82 ? 1.09 27.594 28.453 1 95.19 82 SER A O 1
ATOM 642 N N . PRO A 1 83 ? 3.205 27.359 29.172 1 95.94 83 PRO A N 1
ATOM 643 C CA . PRO A 1 83 ? 3.449 26.297 28.188 1 95.94 83 PRO A CA 1
ATOM 644 C C . PRO A 1 83 ? 2.674 25.016 28.516 1 95.94 83 PRO A C 1
ATOM 646 O O . PRO A 1 83 ? 2.639 24.578 29.656 1 95.94 83 PRO A O 1
ATOM 649 N N . MET A 1 84 ? 2.029 24.547 27.484 1 96.56 84 MET A N 1
ATOM 650 C CA . MET A 1 84 ? 1.309 23.281 27.641 1 96.56 84 MET A CA 1
ATOM 651 C C . MET A 1 84 ? 2.23 22.094 27.375 1 96.56 84 MET A C 1
ATOM 653 O O . MET A 1 84 ? 3.316 22.25 26.812 1 96.56 84 MET A O 1
ATOM 657 N N . LYS A 1 85 ? 1.807 20.938 27.875 1 95.44 85 LYS A N 1
ATOM 658 C CA . LYS A 1 85 ? 2.59 19.734 27.656 1 95.44 85 LYS A CA 1
ATOM 659 C C . LYS A 1 85 ? 1.756 18.656 26.969 1 95.44 85 LYS A C 1
ATOM 661 O O . LYS A 1 85 ? 0.546 18.562 27.188 1 95.44 85 LYS A O 1
ATOM 666 N N . LEU A 1 86 ? 2.43 17.891 26.125 1 93.88 86 LEU A N 1
ATOM 667 C CA . LEU A 1 86 ? 1.771 16.766 25.469 1 93.88 86 LEU A CA 1
ATOM 668 C C . LEU A 1 86 ? 1.679 15.578 26.438 1 93.88 86 LEU A C 1
ATOM 670 O O . LEU A 1 86 ? 2.68 15.172 27.031 1 93.88 86 LEU A O 1
ATOM 674 N N . ARG A 1 87 ? 0.488 15.086 26.578 1 93.19 87 ARG A N 1
ATOM 675 C CA . ARG A 1 87 ? 0.265 13.93 27.438 1 93.19 87 ARG A CA 1
ATOM 676 C C . ARG A 1 87 ? -0.402 12.797 26.672 1 93.19 87 ARG A C 1
ATOM 678 O O . ARG A 1 87 ? -1.294 13.039 25.844 1 93.19 87 ARG A O 1
ATOM 685 N N . SER A 1 88 ? 0.06 11.57 26.922 1 90.44 88 SER A N 1
ATOM 686 C CA . SER A 1 88 ? -0.548 10.406 26.297 1 90.44 88 SER A CA 1
ATOM 687 C C . SER A 1 88 ? -1.977 10.195 26.781 1 90.44 88 SER A C 1
ATOM 689 O O . SER A 1 88 ? -2.264 10.367 27.969 1 90.44 88 SER A O 1
ATOM 691 N N . LYS A 1 89 ? -2.869 10.031 25.922 1 87.75 89 LYS A N 1
ATOM 692 C CA . LYS A 1 89 ? -4.273 9.75 26.203 1 87.75 89 LYS A CA 1
ATOM 693 C C . LYS A 1 89 ? -4.805 8.641 25.312 1 87.75 89 LYS A C 1
ATOM 695 O O . LYS A 1 89 ? -4.352 8.492 24.172 1 87.75 89 LYS A O 1
ATOM 700 N N . ASP A 1 90 ? -5.742 7.863 25.781 1 81.88 90 ASP A N 1
ATOM 701 C CA . ASP A 1 90 ? -6.312 6.762 25.016 1 81.88 90 ASP A CA 1
ATOM 702 C C . ASP A 1 90 ? -7.367 7.266 24.031 1 81.88 90 ASP A C 1
ATOM 704 O O . ASP A 1 90 ? -8.562 7.016 24.219 1 81.88 90 ASP A O 1
ATOM 708 N N . ILE A 1 91 ? -6.91 8.094 23.188 1 79.25 91 ILE A N 1
ATOM 709 C CA . ILE A 1 91 ? -7.73 8.609 22.094 1 79.25 91 ILE A CA 1
ATOM 710 C C . ILE A 1 91 ? -7.074 8.289 20.75 1 79.25 91 ILE A C 1
ATOM 712 O O . ILE A 1 91 ? -5.938 7.809 20.719 1 79.25 91 ILE A O 1
ATOM 716 N N . ASN A 1 92 ? -7.723 8.492 19.656 1 74.25 92 ASN A N 1
ATOM 717 C CA . ASN A 1 92 ? -7.227 8.133 18.328 1 74.25 92 ASN A CA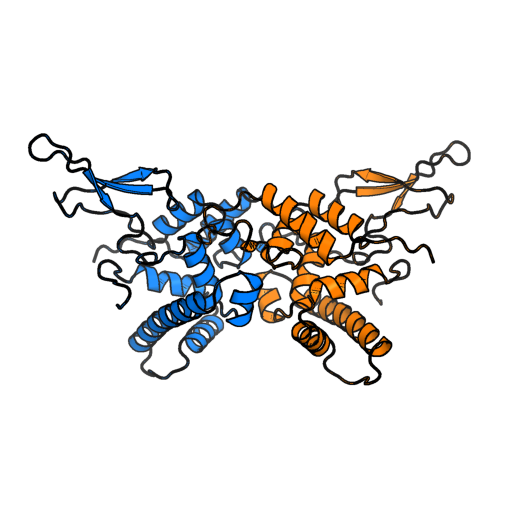 1
ATOM 718 C C . ASN A 1 92 ? -5.879 8.789 18.047 1 74.25 92 ASN A C 1
ATOM 720 O O . ASN A 1 92 ? -4.996 8.164 17.438 1 74.25 92 ASN A O 1
ATOM 724 N N . ASP A 1 93 ? -5.777 9.977 18.578 1 86.5 93 ASP A N 1
ATOM 725 C CA . ASP A 1 93 ? -4.559 10.719 18.266 1 86.5 93 ASP A CA 1
ATOM 726 C C . ASP A 1 93 ? -3.463 10.422 19.297 1 86.5 93 ASP A C 1
ATOM 728 O O . ASP A 1 93 ? -2.334 10.898 19.156 1 86.5 93 ASP A O 1
ATOM 732 N N . GLY A 1 94 ? -3.754 9.734 20.281 1 84.19 94 GLY A N 1
ATOM 733 C CA . GLY A 1 94 ? -2.807 9.164 21.234 1 84.19 94 GLY A CA 1
ATOM 734 C C . GLY A 1 94 ? -2.268 10.18 22.219 1 84.19 94 GLY A C 1
ATOM 735 O O . GLY A 1 94 ? -1.544 9.82 23.156 1 84.19 94 GLY A O 1
ATOM 736 N N . ALA A 1 95 ? -2.523 11.484 21.984 1 91.44 95 ALA A N 1
ATOM 737 C CA . ALA A 1 95 ? -1.985 12.516 22.875 1 91.44 95 ALA A CA 1
ATOM 738 C C . ALA A 1 95 ? -2.852 13.773 22.844 1 91.44 95 ALA A C 1
ATOM 740 O O . ALA A 1 95 ? -3.645 13.961 21.922 1 91.44 95 ALA A O 1
ATOM 741 N N . VAL A 1 96 ? -2.727 14.562 23.938 1 94.44 96 VAL A N 1
ATOM 742 C CA . VAL A 1 96 ? -3.451 15.82 24.047 1 94.44 96 VAL A CA 1
ATOM 743 C C . VAL A 1 96 ? -2.562 16.875 24.703 1 94.44 96 VAL A C 1
ATOM 745 O O . VAL A 1 96 ? -1.704 16.547 25.531 1 94.44 96 VAL A O 1
ATOM 748 N N . TRP A 1 97 ? -2.746 18.062 24.203 1 95.5 97 TRP A N 1
ATOM 749 C CA . TRP A 1 97 ? -2.111 19.172 24.906 1 95.5 97 TRP A CA 1
ATOM 750 C C . TRP A 1 97 ? -2.84 19.469 26.219 1 95.5 97 TRP A C 1
ATOM 752 O O . TRP A 1 97 ? -4.066 19.609 26.234 1 95.5 97 TRP A O 1
ATOM 762 N N . THR A 1 98 ? -2.082 19.516 27.312 1 96.38 98 THR A N 1
ATOM 763 C CA . THR A 1 98 ? -2.701 19.781 28.609 1 96.38 98 THR A CA 1
ATOM 764 C C . THR A 1 98 ? -1.933 20.859 29.375 1 96.38 98 THR A C 1
ATOM 766 O O . THR A 1 98 ? -0.7 20.875 29.359 1 96.38 98 THR A O 1
ATOM 769 N N . CYS A 1 99 ? -2.697 21.797 29.953 1 96.62 99 CYS A N 1
ATOM 770 C CA . CYS A 1 99 ? -2.125 22.797 30.844 1 96.62 99 CYS A CA 1
ATOM 771 C C . CYS A 1 99 ? -2.326 22.391 32.312 1 96.62 99 CYS A C 1
ATOM 773 O O . CYS A 1 99 ? -3.457 22.188 32.75 1 96.62 99 CYS A O 1
ATOM 775 N N . ARG A 1 100 ? -1.314 22.25 33.062 1 93.44 100 ARG A N 1
ATOM 776 C CA . ARG A 1 100 ? -1.432 21.875 34.469 1 93.44 100 ARG A CA 1
ATOM 777 C C . ARG A 1 100 ? -0.941 23 35.375 1 93.44 100 ARG A C 1
ATOM 779 O O . ARG A 1 100 ? -0.548 22.766 36.531 1 93.44 100 ARG A O 1
ATOM 786 N N . ASN A 1 101 ? -0.811 24.109 34.75 1 92.81 101 ASN A N 1
ATOM 787 C CA . ASN A 1 101 ? -0.424 25.25 35.562 1 92.81 101 ASN A CA 1
ATOM 788 C C . ASN A 1 101 ? -1.475 25.562 36.625 1 92.81 101 ASN A C 1
ATOM 790 O O . ASN A 1 101 ? -2.662 25.297 36.438 1 92.81 101 ASN A O 1
ATOM 794 N N . ARG A 1 102 ? -1.056 25.984 37.844 1 92.19 102 ARG A N 1
ATOM 795 C CA . ARG A 1 102 ? -1.978 26.328 38.938 1 92.19 102 ARG A CA 1
ATOM 796 C C . ARG A 1 102 ? -2.316 27.812 38.938 1 92.19 102 ARG A C 1
ATOM 798 O O . ARG A 1 102 ? -1.419 28.656 38.906 1 92.19 102 ARG A O 1
ATOM 805 N N . ILE A 1 103 ? -3.562 28.062 38.719 1 86.69 103 ILE A N 1
ATOM 806 C CA . ILE A 1 103 ? -4.102 29.406 38.844 1 86.69 103 ILE A CA 1
ATOM 807 C C . ILE A 1 103 ? -5.008 29.484 40.062 1 86.69 103 ILE A C 1
ATOM 809 O O . ILE A 1 103 ? -6.031 28.812 40.125 1 86.69 103 ILE A O 1
ATOM 813 N N . ASN A 1 104 ? -4.758 30.562 40.969 1 88.31 104 ASN A N 1
ATOM 814 C CA . ASN A 1 104 ? -5.527 30.75 42.219 1 88.31 104 ASN A CA 1
ATOM 815 C C . ASN A 1 104 ? -5.746 29.422 42.938 1 88.31 104 ASN A C 1
ATOM 817 O O . ASN A 1 104 ? -6.867 29.109 43.344 1 88.31 104 ASN A O 1
ATOM 821 N N . LYS A 1 105 ? -4.777 28.484 43.062 1 87.56 105 LYS A N 1
ATOM 822 C CA . LYS A 1 105 ? -4.703 27.234 43.812 1 87.56 105 LYS A CA 1
ATOM 823 C C . LYS A 1 105 ? -5.504 26.141 43.094 1 87.56 105 LYS A C 1
ATOM 825 O O . LYS A 1 105 ? -5.824 25.109 43.719 1 87.56 105 LYS A O 1
ATOM 830 N N . LYS A 1 106 ? -6.008 26.406 41.906 1 91.88 106 LYS A N 1
ATOM 831 C CA . LYS A 1 106 ? -6.711 25.406 41.094 1 91.88 106 LYS A CA 1
ATOM 832 C C . LYS A 1 106 ? -5.965 25.125 39.812 1 91.88 106 LYS A C 1
ATOM 834 O O . LYS A 1 106 ? -5.352 26.031 39.219 1 91.88 106 LYS A O 1
ATOM 839 N N . GLU A 1 107 ? -5.938 23.891 39.438 1 92.88 107 GLU A N 1
ATOM 840 C CA . GLU A 1 107 ? -5.305 23.516 38.156 1 92.88 107 GLU A CA 1
ATOM 841 C C . GLU A 1 107 ? -6.062 24.078 36.969 1 92.88 107 GLU A C 1
ATOM 843 O O . GLU A 1 107 ? -7.297 24.062 36.938 1 92.88 107 GLU A O 1
ATOM 848 N N . CYS A 1 108 ? -5.402 24.797 36.062 1 94.44 108 CYS A N 1
ATOM 849 C CA . CYS A 1 108 ? -6.012 25.312 34.844 1 94.44 108 CYS A CA 1
ATOM 850 C C . CYS A 1 108 ? -6.801 24.234 34.125 1 94.44 108 CYS A C 1
ATOM 852 O O . CYS A 1 108 ? -8 24.391 33.875 1 94.44 108 CYS A O 1
ATOM 854 N N . GLY A 1 109 ? -6.133 23.062 33.75 1 92.88 109 GLY A N 1
ATOM 855 C CA . GLY A 1 109 ? -6.805 21.875 33.281 1 92.88 109 GLY A CA 1
ATOM 856 C C . GLY A 1 109 ? -7.234 21.984 31.812 1 92.88 109 GLY A C 1
ATOM 857 O O . GLY A 1 109 ? -7.922 21.109 31.297 1 92.88 109 GLY A O 1
ATOM 858 N N . LEU A 1 110 ? -6.852 23.125 31.172 1 95.38 110 LEU A N 1
ATOM 859 C CA . LEU A 1 110 ? -7.234 23.281 29.781 1 95.38 110 LEU A CA 1
ATOM 860 C C . LEU A 1 110 ? -6.609 22.188 28.922 1 95.38 110 LEU A C 1
ATOM 862 O O . LEU A 1 110 ? -5.434 21.844 29.094 1 95.38 110 LEU A O 1
ATOM 866 N N . GLN A 1 111 ? -7.402 21.609 27.984 1 95.31 111 GLN A N 1
ATOM 867 C CA . GLN A 1 111 ? -6.93 20.594 27.047 1 95.31 111 GLN A CA 1
ATOM 868 C C . GLN A 1 111 ? -7.203 21 25.609 1 95.31 111 GLN A C 1
ATOM 870 O O . GLN A 1 111 ? -8.203 21.656 25.328 1 95.31 111 GLN A O 1
ATOM 875 N N . LYS A 1 112 ? -6.281 20.766 24.797 1 94 112 LYS A N 1
ATOM 876 C CA . LYS A 1 112 ? -6.434 21 23.359 1 94 112 LYS A CA 1
ATOM 877 C C . LYS A 1 112 ? -5.969 19.797 22.547 1 94 112 LYS A C 1
ATOM 879 O O . LYS A 1 112 ? -5.047 19.078 22.953 1 94 112 LYS A O 1
ATOM 884 N N . SER A 1 113 ? -6.59 19.578 21.438 1 93.56 113 SER A N 1
ATOM 885 C CA . SER A 1 113 ? -6.211 18.484 20.547 1 93.56 113 SER A CA 1
ATOM 886 C C . SER A 1 113 ? -4.793 18.688 20.016 1 93.56 113 SER A C 1
ATOM 888 O O . SER A 1 113 ? -4.367 19.812 19.766 1 93.56 113 SER A O 1
ATOM 890 N N . VAL A 1 114 ? -4.113 17.594 19.812 1 93.81 114 VAL A N 1
ATOM 891 C CA . VAL A 1 114 ? -2.77 17.656 19.266 1 93.81 114 VAL A CA 1
ATOM 892 C C . VAL A 1 114 ? -2.828 18.156 17.812 1 93.81 114 VAL A C 1
ATOM 894 O O . VAL A 1 114 ? -1.83 18.656 17.281 1 93.81 114 VAL A O 1
ATOM 897 N N . ARG A 1 115 ? -3.943 18.109 17.234 1 93.75 115 ARG A N 1
ATOM 898 C CA . ARG A 1 115 ? -4.125 18.547 15.852 1 93.75 115 ARG A CA 1
ATOM 899 C C . ARG A 1 115 ? -4.254 20.062 15.766 1 93.75 115 ARG A C 1
ATOM 901 O O . ARG A 1 115 ? -4.172 20.625 14.672 1 93.75 115 ARG A O 1
ATOM 908 N N . PHE A 1 116 ? -4.473 20.656 16.922 1 92.62 116 PHE A N 1
ATOM 909 C CA . PHE A 1 116 ? -4.746 22.094 16.922 1 92.62 116 PHE A CA 1
ATOM 910 C C . PHE A 1 116 ? -3.65 22.844 16.188 1 92.62 116 PHE A C 1
ATOM 912 O O . PHE A 1 116 ? -2.463 22.656 16.453 1 92.62 116 PHE A O 1
ATOM 919 N N . GLY A 1 117 ? -4.102 23.703 15.242 1 91.75 117 GLY A N 1
ATOM 920 C CA . GLY A 1 117 ? -3.174 24.562 14.531 1 91.75 117 GLY A CA 1
ATOM 921 C C . GLY A 1 117 ? -2.273 23.812 13.57 1 91.75 117 GLY A C 1
ATOM 922 O O . GLY A 1 117 ? -1.15 24.25 13.297 1 91.75 117 GLY A O 1
ATOM 923 N N . SER A 1 118 ? -2.658 22.688 13.141 1 93.56 118 SER A N 1
ATOM 924 C CA . SER A 1 118 ? -1.863 21.891 12.227 1 93.56 118 SER A CA 1
ATOM 925 C C . SER A 1 118 ? -2.658 21.531 10.969 1 93.56 118 SER A C 1
ATOM 927 O O . SER A 1 118 ? -3.852 21.828 10.883 1 93.56 118 SER A O 1
ATOM 929 N N . TRP A 1 119 ? -2.016 20.906 10.023 1 92.31 119 TRP A N 1
ATOM 930 C CA . TRP A 1 119 ? -2.58 20.406 8.773 1 92.31 119 TRP A CA 1
ATOM 931 C C . TRP A 1 119 ? -3.73 19.438 9.047 1 92.31 119 TRP A C 1
ATOM 933 O O . TRP A 1 119 ? -4.641 19.297 8.227 1 92.31 119 TRP A O 1
ATOM 943 N N . PHE A 1 120 ? -3.76 18.891 10.234 1 94.19 120 PHE A N 1
ATOM 944 C CA . PHE A 1 120 ? -4.688 17.812 10.547 1 94.19 120 PHE A CA 1
ATOM 945 C C . PHE A 1 120 ? -5.914 18.344 11.281 1 94.19 120 PHE A C 1
ATOM 947 O O . PHE A 1 120 ? -6.777 17.578 11.703 1 94.19 120 PHE A O 1
ATOM 954 N N . SER A 1 121 ? -5.98 19.656 11.375 1 90.38 121 SER A N 1
ATOM 955 C CA . SER A 1 121 ? -7.066 20.281 12.117 1 90.38 121 SER A CA 1
ATOM 956 C C . SER A 1 121 ? -8.391 20.172 11.367 1 90.38 121 SER A C 1
ATOM 958 O O . SER A 1 121 ? -8.406 20.016 10.148 1 90.38 121 SER A O 1
ATOM 960 N N . CYS A 1 122 ? -9.445 20.094 12 1 83.44 122 CYS A N 1
ATOM 961 C CA . CYS A 1 122 ? -10.805 20.219 11.477 1 83.44 122 CYS A CA 1
ATOM 962 C C . CYS A 1 122 ? -11.141 19.062 10.555 1 83.44 122 CYS A C 1
ATOM 964 O O . CYS A 1 122 ? -11.656 19.266 9.453 1 83.44 122 CYS A O 1
ATOM 966 N N . SER A 1 123 ? -10.766 17.906 10.812 1 87.44 123 SER A N 1
ATOM 967 C CA . SER A 1 123 ? -11.102 16.719 10.047 1 87.44 123 SER A CA 1
ATOM 968 C C . SER A 1 123 ? -11.492 15.562 10.961 1 87.44 123 SER A C 1
ATOM 970 O O . SER A 1 123 ? -10.922 15.398 12.039 1 87.44 123 SER A O 1
ATOM 972 N N . LYS A 1 124 ? -12.375 14.805 10.539 1 84.31 124 LYS A N 1
ATOM 973 C CA . LYS A 1 124 ? -12.781 13.609 11.273 1 84.31 124 LYS A CA 1
ATOM 974 C C . LYS A 1 124 ? -11.891 12.414 10.922 1 84.31 124 LYS A C 1
ATOM 976 O O . LYS A 1 124 ? -11.906 11.398 11.617 1 84.31 124 LYS A O 1
ATOM 981 N N . LEU A 1 125 ? -11.133 12.586 9.914 1 88.5 125 LEU A N 1
ATOM 982 C CA . LEU A 1 125 ? -10.195 11.531 9.547 1 88.5 125 LEU A CA 1
ATOM 983 C C . LEU A 1 125 ? -9.055 11.453 10.555 1 88.5 125 LEU A C 1
ATOM 985 O O . LEU A 1 125 ? -8.688 12.461 11.172 1 88.5 125 LEU A O 1
ATOM 989 N N . THR A 1 126 ? -8.516 10.305 10.734 1 89.06 126 THR A N 1
ATOM 990 C CA . THR A 1 126 ? -7.328 10.172 11.562 1 89.06 126 THR A CA 1
ATOM 991 C C . THR A 1 126 ? -6.133 10.859 10.914 1 89.06 126 THR A C 1
ATOM 993 O O . THR A 1 126 ? -6.148 11.141 9.711 1 89.06 126 THR A O 1
ATOM 996 N N . MET A 1 127 ? -5.102 11.133 11.688 1 92.12 127 MET A N 1
ATOM 997 C CA . MET A 1 127 ? -3.902 11.766 11.141 1 92.12 127 MET A CA 1
ATOM 998 C C . MET A 1 127 ? -3.238 10.867 10.109 1 92.12 127 MET A C 1
ATOM 1000 O O . MET A 1 127 ? -2.707 11.359 9.109 1 92.12 127 MET A O 1
ATOM 1004 N N . GLY A 1 128 ? -3.316 9.555 10.367 1 91.25 128 GLY A N 1
ATOM 1005 C CA . GLY A 1 128 ? -2.771 8.609 9.406 1 91.25 128 GLY A CA 1
ATOM 1006 C C . GLY A 1 128 ? -3.5 8.625 8.078 1 91.25 128 GLY A C 1
ATOM 1007 O O . GLY A 1 128 ? -2.869 8.609 7.016 1 91.25 128 GLY A O 1
ATOM 1008 N N . GLU A 1 129 ? -4.793 8.664 8.117 1 90.56 129 GLU A N 1
ATOM 1009 C CA . GLU A 1 129 ? -5.598 8.719 6.898 1 90.56 129 GLU A CA 1
ATOM 1010 C C . GLU A 1 129 ? -5.32 9.992 6.109 1 90.56 129 GLU A C 1
ATOM 1012 O O . GLU A 1 129 ? -5.191 9.953 4.887 1 90.56 129 GLU A O 1
ATOM 1017 N N . ILE A 1 130 ? -5.242 11.109 6.844 1 93.75 130 ILE A N 1
ATOM 1018 C CA . ILE A 1 130 ? -4.984 12.391 6.191 1 93.75 130 ILE A CA 1
ATOM 1019 C C . ILE A 1 130 ? -3.607 12.367 5.535 1 93.75 130 ILE A C 1
ATOM 1021 O O . ILE A 1 130 ? -3.455 12.766 4.379 1 93.75 130 ILE A O 1
ATOM 1025 N N . PHE A 1 131 ? -2.658 11.93 6.316 1 95.38 131 PHE A N 1
ATOM 1026 C CA . PHE A 1 131 ? -1.287 11.891 5.82 1 95.38 131 PHE A CA 1
ATOM 1027 C C . PHE A 1 131 ? -1.175 10.977 4.602 1 95.38 131 PHE A C 1
ATOM 1029 O O . PHE A 1 131 ? -0.581 11.359 3.592 1 95.38 131 PHE A O 1
ATOM 1036 N N . PHE A 1 132 ? -1.785 9.844 4.648 1 94.56 132 PHE A N 1
ATOM 1037 C CA . PHE A 1 132 ? -1.763 8.875 3.561 1 94.56 132 PHE A CA 1
ATOM 1038 C C . PHE A 1 132 ? -2.49 9.414 2.336 1 94.56 132 PHE A C 1
ATOM 1040 O O . PHE A 1 132 ? -1.979 9.328 1.216 1 94.56 132 PHE A O 1
ATOM 1047 N N . LEU A 1 133 ? -3.637 9.953 2.574 1 94.5 133 LEU A N 1
ATOM 1048 C CA . LEU A 1 133 ? -4.426 10.531 1.494 1 94.5 133 LEU A CA 1
ATOM 1049 C C . LEU A 1 133 ? -3.672 11.672 0.823 1 94.5 133 LEU A C 1
ATOM 1051 O O . LEU A 1 133 ? -3.701 11.812 -0.402 1 94.5 133 LEU A O 1
ATOM 1055 N N . THR A 1 134 ? -3.023 12.523 1.599 1 95.44 134 THR A N 1
ATOM 1056 C CA . THR A 1 134 ? -2.205 13.609 1.065 1 95.44 134 THR A CA 1
ATOM 1057 C C . THR A 1 134 ? -1.141 13.062 0.117 1 95.44 134 THR A C 1
ATOM 1059 O O . THR A 1 134 ? -0.95 13.594 -0.979 1 95.44 134 THR A O 1
ATOM 1062 N N . TYR A 1 135 ? -0.511 11.992 0.524 1 95.69 135 TYR A N 1
ATOM 1063 C CA . TYR A 1 135 ? 0.511 11.375 -0.312 1 95.69 135 TYR A CA 1
ATOM 1064 C C . TYR A 1 135 ? -0.07 10.938 -1.65 1 95.69 135 TYR A C 1
ATOM 1066 O O . TYR A 1 135 ? 0.478 11.258 -2.707 1 95.69 135 TYR A O 1
ATOM 1074 N N . LEU A 1 136 ? -1.156 10.234 -1.576 1 95 136 LEU A N 1
ATOM 1075 C CA . LEU A 1 136 ? -1.76 9.68 -2.781 1 95 136 LEU A CA 1
ATOM 1076 C C . LEU A 1 136 ? -2.145 10.781 -3.758 1 95 136 LEU A C 1
ATOM 1078 O O . LEU A 1 136 ? -1.864 10.688 -4.953 1 95 136 LEU A O 1
ATOM 1082 N N . ILE A 1 137 ? -2.711 11.828 -3.264 1 93.31 137 ILE A N 1
ATOM 1083 C CA . ILE A 1 137 ? -3.174 12.914 -4.113 1 93.31 137 ILE A CA 1
ATOM 1084 C C . ILE A 1 137 ? -1.976 13.656 -4.703 1 93.31 137 ILE A C 1
ATOM 1086 O O . ILE A 1 137 ? -1.92 13.891 -5.914 1 93.31 137 ILE A O 1
ATOM 1090 N N . VAL A 1 138 ? -1.042 13.977 -3.883 1 92.69 138 VAL A N 1
ATOM 1091 C CA . VAL A 1 138 ? 0.1 14.781 -4.305 1 92.69 138 VAL A CA 1
ATOM 1092 C C . VAL A 1 138 ? 0.943 14 -5.305 1 92.69 138 VAL A C 1
ATOM 1094 O O . VAL A 1 138 ? 1.499 14.578 -6.242 1 92.69 138 VAL A O 1
ATOM 1097 N N . LYS A 1 139 ? 1.014 12.68 -5.109 1 91.38 139 LYS A N 1
ATOM 1098 C CA . LYS A 1 139 ? 1.823 11.844 -5.996 1 91.38 139 LYS A CA 1
ATOM 1099 C C . LYS A 1 139 ? 1.063 11.5 -7.273 1 91.38 139 LYS A C 1
ATOM 1101 O O . LYS A 1 139 ? 1.589 10.805 -8.148 1 91.38 139 LYS A O 1
ATOM 1106 N N . GLY A 1 140 ? -0.234 11.898 -7.395 1 88.94 140 GLY A N 1
ATOM 1107 C CA . GLY A 1 140 ? -0.945 11.875 -8.664 1 88.94 140 GLY A CA 1
ATOM 1108 C C . GLY A 1 140 ? -1.779 10.617 -8.852 1 88.94 140 GLY A C 1
ATOM 1109 O O . GLY A 1 140 ? -2.107 10.25 -9.984 1 88.94 140 GLY A O 1
ATOM 1110 N N . TYR A 1 141 ? -2.098 9.891 -7.82 1 91.06 141 TYR A N 1
ATOM 1111 C CA . TYR A 1 141 ? -3.047 8.789 -7.965 1 91.06 141 TYR A CA 1
ATOM 1112 C C . TYR A 1 141 ? -4.41 9.305 -8.414 1 91.06 141 TYR A C 1
ATOM 1114 O O . TYR A 1 141 ? -4.871 10.344 -7.945 1 91.06 141 TYR A O 1
ATOM 1122 N N . GLY A 1 142 ? -5 8.602 -9.328 1 90.25 142 GLY A N 1
ATOM 1123 C CA . GLY A 1 142 ? -6.32 8.977 -9.797 1 90.25 142 GLY A CA 1
ATOM 1124 C C . GLY A 1 142 ? -7.395 8.867 -8.734 1 90.25 142 GLY A C 1
ATOM 1125 O O . GLY A 1 142 ? -7.336 7.977 -7.879 1 90.25 142 GLY A O 1
ATOM 1126 N N . THR A 1 143 ? -8.391 9.781 -8.859 1 92.31 143 THR A N 1
ATOM 1127 C CA . THR A 1 143 ? -9.477 9.828 -7.883 1 92.31 143 THR A CA 1
ATOM 1128 C C . THR A 1 143 ? -10.18 8.477 -7.793 1 92.31 143 THR A C 1
ATOM 1130 O O . THR A 1 143 ? -10.375 7.941 -6.699 1 92.31 143 THR A O 1
ATOM 1133 N N . ASP A 1 144 ? -10.5 7.898 -8.883 1 90.5 144 ASP A N 1
ATOM 1134 C CA . ASP A 1 144 ? -11.211 6.629 -8.914 1 90.5 144 ASP A CA 1
ATOM 1135 C C . ASP A 1 144 ? -10.375 5.516 -8.281 1 90.5 144 ASP A C 1
ATOM 1137 O O . ASP A 1 144 ? -10.898 4.68 -7.547 1 90.5 144 ASP A O 1
ATOM 1141 N N . LYS A 1 145 ? -9.141 5.543 -8.555 1 89.88 145 LYS A N 1
ATOM 1142 C CA . LYS A 1 145 ? -8.234 4.523 -8.023 1 89.88 145 LYS A CA 1
ATOM 1143 C C . LYS A 1 145 ? -8.133 4.625 -6.504 1 89.88 145 LYS A C 1
ATOM 1145 O O . LYS A 1 145 ? -8.156 3.607 -5.809 1 89.88 145 LYS A O 1
ATOM 1150 N N . ILE A 1 146 ? -8.047 5.859 -5.969 1 92.44 146 ILE A N 1
ATOM 1151 C CA . ILE A 1 146 ? -7.941 6.059 -4.527 1 92.44 146 ILE A CA 1
ATOM 1152 C C . ILE A 1 146 ? -9.211 5.559 -3.846 1 92.44 146 ILE A C 1
ATOM 1154 O O . ILE A 1 146 ? -9.148 4.844 -2.844 1 92.44 146 ILE A O 1
ATOM 1158 N N . ILE A 1 147 ? -10.336 5.883 -4.387 1 90.31 147 ILE A N 1
ATOM 1159 C CA . ILE A 1 147 ? -11.609 5.48 -3.816 1 90.31 147 ILE A CA 1
ATOM 1160 C C . ILE A 1 147 ? -11.734 3.957 -3.84 1 90.31 147 ILE A C 1
ATOM 1162 O O . ILE A 1 147 ? -12.078 3.34 -2.83 1 90.31 147 ILE A O 1
ATOM 1166 N N . ASP A 1 148 ? -11.336 3.354 -4.934 1 87 148 ASP A N 1
ATOM 1167 C CA . ASP A 1 148 ? -11.531 1.92 -5.137 1 87 148 ASP A CA 1
ATOM 1168 C C . ASP A 1 148 ? -10.539 1.108 -4.301 1 87 148 ASP A C 1
ATOM 1170 O O . ASP A 1 148 ? -10.891 0.048 -3.777 1 87 148 ASP A O 1
ATOM 1174 N N . GLU A 1 149 ? -9.336 1.604 -4.215 1 88.94 149 GLU A N 1
ATOM 1175 C CA . GLU A 1 149 ? -8.258 0.791 -3.654 1 88.94 149 GLU A CA 1
ATOM 1176 C C . GLU A 1 149 ? -8.055 1.093 -2.174 1 88.94 149 GLU A C 1
ATOM 1178 O O . GLU A 1 149 ? -7.648 0.218 -1.407 1 88.94 149 GLU A O 1
ATOM 1183 N N . TYR A 1 150 ? -8.352 2.295 -1.711 1 87.5 150 TYR A N 1
ATOM 1184 C CA . TYR A 1 150 ? -7.992 2.678 -0.351 1 87.5 150 TYR A CA 1
ATOM 1185 C C . TYR A 1 150 ? -9.227 3.051 0.459 1 87.5 150 TYR A C 1
ATOM 1187 O O . TYR A 1 150 ? -9.117 3.492 1.605 1 87.5 150 TYR A O 1
ATOM 1195 N N . SER A 1 151 ? -10.461 2.916 -0.103 1 82.88 151 SER A N 1
ATOM 1196 C CA . SER A 1 151 ? -11.75 2.949 0.569 1 82.88 151 SER A CA 1
ATOM 1197 C C . SER A 1 151 ? -12.031 4.328 1.157 1 82.88 151 SER A C 1
ATOM 1199 O O . SER A 1 151 ? -12.547 4.441 2.271 1 82.88 151 SER A O 1
ATOM 1201 N N . PHE A 1 152 ? -11.547 5.375 0.533 1 87.88 152 PHE A N 1
ATOM 1202 C CA . PHE A 1 152 ? -11.992 6.727 0.859 1 87.88 152 PHE A CA 1
ATOM 1203 C C . PHE A 1 152 ? -13.305 7.047 0.151 1 87.88 152 PHE A C 1
ATOM 1205 O O . PHE A 1 152 ? -13.555 6.562 -0.955 1 87.88 152 PHE A O 1
ATOM 1212 N N . SER A 1 153 ? -14.148 7.773 0.782 1 89.44 153 SER A N 1
ATOM 1213 C CA . SER A 1 153 ? -15.406 8.156 0.145 1 89.44 153 SER A CA 1
ATOM 1214 C C . SER A 1 153 ? -15.18 9.211 -0.933 1 89.44 153 SER A C 1
ATOM 1216 O O . SER A 1 153 ? -14.188 9.945 -0.895 1 89.44 153 SER A O 1
ATOM 1218 N N . SER A 1 154 ? -16.109 9.281 -1.912 1 92.44 154 SER A N 1
ATOM 1219 C CA . SER A 1 154 ? -16.031 10.281 -2.975 1 92.44 154 SER A CA 1
ATOM 1220 C C . SER A 1 154 ? -16.047 11.695 -2.408 1 92.44 154 SER A C 1
ATOM 1222 O O . SER A 1 154 ? -15.375 12.586 -2.926 1 92.44 154 SER A O 1
ATOM 1224 N N . CYS A 1 155 ? -16.797 11.891 -1.329 1 92.69 155 CYS A N 1
ATOM 1225 C CA . CYS A 1 155 ? -16.875 13.203 -0.697 1 92.69 155 CYS A CA 1
ATOM 1226 C C . CYS A 1 155 ? -15.547 13.602 -0.075 1 92.69 155 CYS A C 1
ATOM 1228 O O . CYS A 1 155 ? -15.062 14.711 -0.293 1 92.69 155 CYS A O 1
ATOM 1230 N N . THR A 1 156 ? -14.945 12.711 0.64 1 91.69 156 THR A N 1
ATOM 1231 C CA . THR A 1 156 ? -13.648 12.953 1.257 1 91.69 156 THR A CA 1
ATOM 1232 C C . THR A 1 156 ? -12.594 13.273 0.198 1 91.69 156 THR A C 1
ATOM 1234 O O . THR A 1 156 ? -11.82 14.227 0.352 1 91.69 156 THR A O 1
ATOM 1237 N N . MET A 1 157 ? -12.672 12.539 -0.895 1 93.31 157 MET A N 1
ATOM 1238 C CA . MET A 1 157 ? -11.711 12.734 -1.979 1 93.31 157 MET A CA 1
ATOM 1239 C C . MET A 1 157 ? -11.867 14.117 -2.596 1 93.31 157 MET A C 1
ATOM 1241 O O . MET A 1 157 ? -10.875 14.82 -2.828 1 93.31 157 MET A O 1
ATOM 1245 N N . ALA A 1 158 ? -13.109 14.484 -2.842 1 93.06 158 ALA A N 1
ATOM 1246 C CA . ALA A 1 158 ? -13.367 15.789 -3.441 1 93.06 158 ALA A CA 1
ATOM 1247 C C . ALA A 1 158 ? -12.875 16.922 -2.539 1 93.06 158 ALA A C 1
ATOM 1249 O O . ALA A 1 158 ? -12.195 17.844 -3.002 1 93.06 158 ALA A O 1
ATOM 1250 N N . ASP A 1 159 ? -13.148 16.828 -1.282 1 92.81 159 ASP A N 1
ATOM 1251 C CA . ASP A 1 159 ? -12.766 17.844 -0.315 1 92.81 159 ASP A CA 1
ATOM 1252 C C . ASP A 1 159 ? -11.25 17.984 -0.237 1 92.81 159 ASP A C 1
ATOM 1254 O O . ASP A 1 159 ? -10.719 19.094 -0.341 1 92.81 159 ASP A O 1
ATOM 1258 N N . TRP A 1 160 ? -10.57 16.938 -0.13 1 94.06 160 TRP A N 1
ATOM 1259 C CA . TRP A 1 160 ? -9.133 16.969 0.111 1 94.06 160 TRP A CA 1
ATOM 1260 C C . TRP A 1 160 ? -8.375 17.297 -1.173 1 94.06 160 TRP A C 1
ATOM 1262 O O . TRP A 1 160 ? -7.332 17.953 -1.137 1 94.06 160 TRP A O 1
ATOM 1272 N N . ARG A 1 161 ? -8.867 16.797 -2.256 1 92.81 161 ARG A N 1
ATOM 1273 C CA . ARG A 1 161 ? -8.234 17.172 -3.518 1 92.81 161 ARG A CA 1
ATOM 1274 C C . ARG A 1 161 ? -8.336 18.688 -3.754 1 92.81 161 ARG A C 1
ATOM 1276 O O . ARG A 1 161 ? -7.383 19.312 -4.211 1 92.81 161 ARG A O 1
ATOM 1283 N N . GLN A 1 162 ? -9.523 19.219 -3.488 1 91.12 162 GLN A N 1
ATOM 1284 C CA . GLN A 1 162 ? -9.711 20.672 -3.607 1 91.12 162 GLN A CA 1
ATOM 1285 C C . GLN A 1 162 ? -8.797 21.422 -2.639 1 91.12 162 GLN A C 1
ATOM 1287 O O . GLN A 1 162 ? -8.156 22.406 -3.018 1 91.12 162 GLN A O 1
ATOM 1292 N N . PHE A 1 163 ? -8.758 20.953 -1.462 1 90.81 163 PHE A N 1
ATOM 1293 C CA . PHE A 1 163 ? -7.949 21.578 -0.425 1 90.81 163 PHE A CA 1
ATOM 1294 C C . PHE A 1 163 ? -6.477 21.578 -0.814 1 90.81 163 PHE A C 1
ATOM 1296 O O . PHE A 1 163 ? -5.812 22.625 -0.737 1 90.81 163 PHE A O 1
ATOM 1303 N N . ILE A 1 164 ? -5.934 20.5 -1.244 1 91.88 164 ILE A N 1
ATOM 1304 C CA . ILE A 1 164 ? -4.535 20.359 -1.642 1 91.88 164 ILE A CA 1
ATOM 1305 C C . ILE A 1 164 ? -4.266 21.219 -2.879 1 91.88 164 ILE A C 1
ATOM 1307 O O . ILE A 1 164 ? -3.238 21.891 -2.961 1 91.88 164 ILE A O 1
ATOM 1311 N N . ASN A 1 165 ? -5.242 21.172 -3.752 1 88.62 165 ASN A N 1
ATOM 1312 C CA . ASN A 1 165 ? -5.102 21.984 -4.957 1 88.62 165 ASN A CA 1
ATOM 1313 C C . ASN A 1 165 ? -5.02 23.484 -4.621 1 88.62 165 ASN A C 1
ATOM 1315 O O . ASN A 1 165 ? -4.25 24.219 -5.238 1 88.62 165 ASN A O 1
ATOM 1319 N N . GLU A 1 166 ? -5.789 23.922 -3.697 1 87.38 166 GLU A N 1
ATOM 1320 C CA . GLU A 1 166 ? -5.766 25.328 -3.283 1 87.38 166 GLU A CA 1
ATOM 1321 C C . GLU A 1 166 ? -4.395 25.719 -2.738 1 87.38 166 GLU A C 1
ATOM 1323 O O . GLU A 1 166 ? -3.887 26.797 -3.039 1 87.38 166 GLU A O 1
ATOM 1328 N N . ILE A 1 167 ? -3.838 24.844 -1.991 1 87.25 167 ILE A N 1
ATOM 1329 C CA . ILE A 1 167 ? -2.512 25.109 -1.444 1 87.25 167 ILE A CA 1
ATOM 1330 C C . ILE A 1 167 ? -1.496 25.219 -2.58 1 87.25 167 ILE A C 1
ATOM 1332 O O . ILE A 1 167 ? -0.654 26.109 -2.586 1 87.25 167 ILE A O 1
ATOM 1336 N N . ILE A 1 168 ? -1.588 24.281 -3.516 1 85.88 168 ILE A N 1
ATOM 1337 C CA . ILE A 1 168 ? -0.644 24.234 -4.625 1 85.88 168 ILE A CA 1
ATOM 1338 C C . ILE A 1 168 ? -0.8 25.484 -5.492 1 85.88 168 ILE A C 1
ATOM 1340 O O . ILE A 1 168 ? 0.192 26.094 -5.895 1 85.88 168 ILE A O 1
ATOM 1344 N N . VAL A 1 169 ? -2.039 25.844 -5.754 1 83.38 169 VAL A N 1
ATOM 1345 C CA . VAL A 1 169 ? -2.309 27.016 -6.582 1 83.38 169 VAL A CA 1
ATOM 1346 C C . VAL A 1 169 ? -1.767 28.266 -5.898 1 83.38 169 VAL A C 1
ATOM 1348 O O . VAL A 1 169 ? -1.139 29.109 -6.543 1 83.38 169 VAL A O 1
ATOM 1351 N N . ASP A 1 170 ? -2.049 28.406 -4.578 1 82.69 170 ASP A N 1
ATOM 1352 C CA . ASP A 1 170 ? -1.539 29.547 -3.824 1 82.69 170 ASP A CA 1
ATOM 1353 C C . ASP A 1 170 ? -0.016 29.625 -3.908 1 82.69 170 ASP A C 1
ATOM 1355 O O . ASP A 1 170 ? 0.548 30.703 -4.07 1 82.69 170 ASP A O 1
ATOM 1359 N N . TYR A 1 171 ? 0.622 28.516 -3.834 1 79.5 171 TYR A N 1
ATOM 1360 C CA . TYR A 1 171 ? 2.078 28.453 -3.889 1 79.5 171 TYR A CA 1
ATOM 1361 C C . TYR A 1 171 ? 2.59 28.844 -5.27 1 79.5 171 TYR A C 1
ATOM 1363 O O . TYR A 1 171 ? 3.562 29.594 -5.387 1 79.5 171 TYR A O 1
ATOM 1371 N N . VAL A 1 172 ? 1.982 28.25 -6.301 1 76.19 172 VAL A N 1
ATOM 1372 C CA . VAL A 1 172 ? 2.408 28.531 -7.668 1 76.19 172 VAL A CA 1
ATOM 1373 C C . VAL A 1 172 ? 2.186 30 -7.992 1 76.19 172 VAL A C 1
ATOM 1375 O O . VAL A 1 172 ? 3.012 30.625 -8.664 1 76.19 172 VAL A O 1
ATOM 1378 N N . GLU A 1 173 ? 1.067 30.516 -7.578 1 76.5 173 GLU A N 1
ATOM 1379 C CA . GLU A 1 173 ? 0.774 31.922 -7.816 1 76.5 173 GLU A CA 1
ATOM 1380 C C . GLU A 1 173 ? 1.8 32.844 -7.137 1 76.5 173 GLU A C 1
ATOM 1382 O O . GLU A 1 173 ? 2.176 33.875 -7.68 1 76.5 173 GLU A O 1
ATOM 1387 N N . GLU A 1 174 ? 2.154 32.375 -5.969 1 75.19 174 GLU A N 1
ATOM 1388 C CA . GLU A 1 174 ? 3.127 33.188 -5.23 1 75.19 174 GLU A CA 1
ATOM 1389 C C . GLU A 1 174 ? 4.512 33.094 -5.867 1 75.19 174 GLU A C 1
ATOM 1391 O O . GLU A 1 174 ? 5.305 34.031 -5.766 1 75.19 174 GLU A O 1
ATOM 1396 N N . THR A 1 175 ? 4.828 31.953 -6.418 1 69.69 175 THR A N 1
ATOM 1397 C CA . THR A 1 175 ? 6.176 31.766 -6.941 1 69.69 175 THR A CA 1
ATOM 1398 C C . THR A 1 175 ? 6.215 32.031 -8.445 1 69.69 175 THR A C 1
ATOM 1400 O O . THR A 1 175 ? 7.285 32.281 -9.008 1 69.69 175 THR A O 1
ATOM 1403 N N . SER A 1 176 ? 5.219 31.5 -9.188 1 62.47 176 SER A N 1
ATOM 1404 C CA . SER A 1 176 ? 5.281 31.641 -10.641 1 62.47 176 SER A CA 1
ATOM 1405 C C . SER A 1 176 ? 4.352 32.75 -11.125 1 62.47 176 SER A C 1
ATOM 1407 O O . SER A 1 176 ? 3.371 33.062 -10.461 1 62.47 176 SER A O 1
ATOM 1409 N N . GLU A 1 177 ? 4.812 33.75 -11.93 1 51.41 177 GLU A N 1
ATOM 1410 C CA . GLU A 1 177 ? 4.016 34.781 -12.609 1 51.41 177 GLU A CA 1
ATOM 1411 C C . GLU A 1 177 ? 2.799 34.156 -13.289 1 51.41 177 GLU A C 1
ATOM 1413 O O . GLU A 1 177 ? 1.893 34.875 -13.719 1 51.41 177 GLU A O 1
ATOM 1418 N N . THR A 1 178 ? 2.811 33.062 -13.969 1 46.94 178 THR A N 1
ATOM 1419 C CA . THR A 1 178 ? 1.706 32.625 -14.812 1 46.94 178 THR A CA 1
ATOM 1420 C C . THR A 1 178 ? 0.704 31.797 -14.008 1 46.94 178 THR A C 1
ATOM 1422 O O . THR A 1 178 ? 1.082 30.844 -13.336 1 46.94 178 THR A O 1
ATOM 1425 N N . ILE A 1 179 ? -0.468 32.375 -13.508 1 44.31 179 ILE A N 1
ATOM 1426 C CA . ILE A 1 179 ? -1.59 32.062 -12.625 1 44.31 179 ILE A CA 1
ATOM 1427 C C . ILE A 1 179 ? -2.223 30.75 -13.055 1 44.31 179 ILE A C 1
ATOM 1429 O O . ILE A 1 179 ? -3.094 30.219 -12.359 1 44.31 179 ILE A O 1
ATOM 1433 N N . GLY A 1 180 ? -2.543 30.328 -14.383 1 40.84 180 GLY A N 1
ATOM 1434 C CA . GLY A 1 180 ? -3.732 29.609 -14.82 1 40.84 180 GLY A CA 1
ATOM 1435 C C . GLY A 1 180 ? -3.959 28.312 -14.062 1 40.84 180 GLY A C 1
ATOM 1436 O O . GLY A 1 180 ? -3.123 27.906 -13.258 1 40.84 180 GLY A O 1
ATOM 1437 N N . GLY A 1 181 ? -5.203 27.406 -14.305 1 45.03 181 GLY A N 1
ATOM 1438 C CA . GLY A 1 181 ? -6.086 26.312 -13.922 1 45.03 181 GLY A CA 1
ATOM 1439 C C . GLY A 1 181 ? -5.344 25.078 -13.461 1 45.03 181 GLY A C 1
ATOM 1440 O O . GLY A 1 181 ? -5.828 24.328 -12.602 1 45.03 181 GLY A O 1
ATOM 1441 N N . VAL A 1 182 ? -4.219 24.438 -14.172 1 52.59 182 VAL A N 1
ATOM 1442 C CA . VAL A 1 182 ? -3.82 23.031 -14.07 1 52.59 182 VAL A CA 1
ATOM 1443 C C . VAL A 1 182 ? -2.756 22.891 -12.984 1 52.59 182 VAL A C 1
ATOM 1445 O O . VAL A 1 182 ? -1.562 22.797 -13.281 1 52.59 182 VAL A O 1
ATOM 1448 N N . GLY A 1 183 ? -3.035 23.375 -11.812 1 57.34 183 GLY A N 1
ATOM 1449 C CA . GLY A 1 183 ? -2.018 23.578 -10.789 1 57.34 183 GLY A CA 1
ATOM 1450 C C . GLY A 1 183 ? -1.393 22.281 -10.305 1 57.34 183 GLY A C 1
ATOM 1451 O O . GLY A 1 183 ? -0.167 22.156 -10.258 1 57.34 183 GLY A O 1
ATOM 1452 N N . GLU A 1 184 ? -2.283 21.344 -10.039 1 64.44 184 GLU A N 1
ATOM 1453 C CA . GLU A 1 184 ? -1.737 20.109 -9.5 1 64.44 184 GLU A CA 1
ATOM 1454 C C . GLU A 1 184 ? -0.819 19.422 -10.508 1 64.44 184 GLU A C 1
ATOM 1456 O O . GLU A 1 184 ? 0.25 18.922 -10.148 1 64.44 184 GLU A O 1
ATOM 1461 N N . PHE A 1 185 ? -1.34 19.375 -11.664 1 63.72 185 PHE A N 1
ATOM 1462 C CA . PHE A 1 185 ? -0.563 18.719 -12.719 1 63.72 185 PHE A CA 1
ATOM 1463 C C . PHE A 1 185 ? 0.751 19.453 -12.953 1 63.72 185 PHE A C 1
ATOM 1465 O O . PHE A 1 185 ? 1.805 18.828 -13.086 1 63.72 185 PHE A O 1
ATOM 1472 N N . LEU A 1 186 ? 0.662 20.672 -12.922 1 59.91 186 LEU A N 1
ATOM 1473 C CA . LEU A 1 186 ? 1.857 21.469 -13.164 1 59.91 186 LEU A CA 1
ATOM 1474 C C . LEU A 1 186 ? 2.844 21.328 -12.008 1 59.91 186 LEU A C 1
ATOM 1476 O O . LEU A 1 186 ? 4.059 21.281 -12.227 1 59.91 186 LEU A O 1
ATOM 1480 N N . PHE A 1 187 ? 2.223 21.391 -10.938 1 73 187 PHE A N 1
ATOM 1481 C CA . PHE A 1 187 ? 3.039 21.203 -9.742 1 73 187 PHE A CA 1
ATOM 1482 C C . PHE A 1 187 ? 3.822 19.891 -9.836 1 73 187 PHE A C 1
ATOM 1484 O O . PHE A 1 187 ? 5.047 19.891 -9.695 1 73 187 PHE A O 1
ATOM 1491 N N . ARG A 1 188 ? 3.164 18.906 -10.242 1 71.06 188 ARG A N 1
ATOM 1492 C CA . ARG A 1 188 ? 3.812 17.594 -10.32 1 71.06 188 ARG A CA 1
ATOM 1493 C C . ARG A 1 188 ? 4.805 17.547 -11.477 1 71.06 188 ARG A C 1
ATOM 1495 O O . ARG A 1 188 ? 5.93 17.062 -11.305 1 71.06 188 ARG A O 1
ATOM 1502 N N . ALA A 1 189 ? 4.312 18 -12.5 1 67.56 189 ALA A N 1
ATOM 1503 C CA . ALA A 1 189 ? 5.156 17.969 -13.695 1 67.56 189 ALA A CA 1
ATOM 1504 C C . ALA A 1 189 ? 6.434 18.766 -13.484 1 67.56 189 ALA A C 1
ATOM 1506 O O . ALA A 1 189 ? 7.52 18.344 -13.875 1 67.56 189 ALA A O 1
ATOM 1507 N N . SER A 1 190 ? 6.277 19.906 -12.938 1 61.53 190 SER A N 1
ATOM 1508 C CA . SER A 1 190 ? 7.406 20.797 -12.734 1 61.53 190 SER A CA 1
ATOM 1509 C C . SER A 1 190 ? 8.445 20.188 -11.812 1 61.53 190 SER A C 1
ATOM 1511 O O . SER A 1 190 ? 9.648 20.266 -12.07 1 61.53 190 SER A O 1
ATOM 1513 N N . TYR A 1 191 ? 7.922 19.562 -10.867 1 70.94 191 TYR A N 1
ATOM 1514 C CA . TYR A 1 191 ? 8.875 19.031 -9.906 1 70.94 191 TYR A CA 1
ATOM 1515 C C . TYR A 1 191 ? 9.438 17.688 -10.375 1 70.94 191 TYR A C 1
ATOM 1517 O O . TYR A 1 191 ? 10.617 17.391 -10.156 1 70.94 191 TYR A O 1
ATOM 1525 N N . GLU A 1 192 ? 8.609 16.984 -11.047 1 67.69 192 GLU A N 1
ATOM 1526 C CA . GLU A 1 192 ? 9.102 15.734 -11.609 1 67.69 192 GLU A CA 1
ATOM 1527 C C . GLU A 1 192 ? 10.195 15.984 -12.648 1 67.69 192 GLU A C 1
ATOM 1529 O O . GLU A 1 192 ? 11.188 15.25 -12.695 1 67.69 192 GLU A O 1
ATOM 1534 N N . GLU A 1 193 ? 10.031 16.984 -13.375 1 66 193 GLU A N 1
ATOM 1535 C CA . GLU A 1 193 ? 11.031 17.359 -14.375 1 66 193 GLU A CA 1
ATOM 1536 C C . GLU A 1 193 ? 12.352 17.75 -13.727 1 66 193 GLU A C 1
ATOM 1538 O O . GLU A 1 193 ? 13.422 17.469 -14.273 1 66 193 GLU A O 1
ATOM 1543 N N . LYS A 1 194 ? 12.242 18.344 -12.617 1 70.75 194 LYS A N 1
ATOM 1544 C CA . LYS A 1 194 ? 13.438 18.797 -11.906 1 70.75 194 LYS A CA 1
ATOM 1545 C C . LYS A 1 194 ? 14.008 17.672 -11.039 1 70.75 194 LYS A C 1
ATOM 1547 O O . LYS A 1 194 ? 15.062 17.844 -10.422 1 70.75 194 LYS A O 1
ATOM 1552 N N . GLY A 1 195 ? 13.336 16.547 -11.023 1 72.56 195 GLY A N 1
ATOM 1553 C CA . GLY A 1 195 ? 13.797 15.438 -10.203 1 72.56 195 GLY A CA 1
ATOM 1554 C C . GLY A 1 195 ? 13.594 15.664 -8.719 1 72.56 195 GLY A C 1
ATOM 1555 O O . GLY A 1 195 ? 14.359 15.156 -7.895 1 72.56 195 GLY A O 1
ATOM 1556 N N . ILE A 1 196 ? 12.75 16.625 -8.453 1 78.94 196 ILE A N 1
ATOM 1557 C CA . ILE A 1 196 ? 12.453 16.938 -7.059 1 78.94 196 ILE A CA 1
ATOM 1558 C C . ILE A 1 196 ? 11.188 16.188 -6.629 1 78.94 196 ILE A C 1
ATOM 1560 O O . ILE A 1 196 ? 10.195 16.156 -7.363 1 78.94 196 ILE A O 1
ATOM 1564 N N . ASP A 1 197 ? 11.297 15.625 -5.516 1 86.5 197 ASP A N 1
ATOM 1565 C CA . ASP A 1 197 ? 10.164 14.844 -5.027 1 86.5 197 ASP A CA 1
ATOM 1566 C C . ASP A 1 197 ? 8.977 15.742 -4.695 1 86.5 197 ASP A C 1
ATOM 1568 O O . ASP A 1 197 ? 9.102 16.672 -3.896 1 86.5 197 ASP A O 1
ATOM 1572 N N . THR A 1 198 ? 7.863 15.438 -5.266 1 88.19 198 THR A N 1
ATOM 1573 C CA . THR A 1 198 ? 6.676 16.266 -5.141 1 88.19 198 THR A CA 1
ATOM 1574 C C . THR A 1 198 ? 6.09 16.188 -3.736 1 88.19 198 THR A C 1
ATOM 1576 O O . THR A 1 198 ? 5.613 17.188 -3.189 1 88.19 198 THR A O 1
ATOM 1579 N N . PHE A 1 199 ? 6.113 15.031 -3.152 1 92.69 199 PHE A N 1
ATOM 1580 C CA . PHE A 1 199 ? 5.531 14.844 -1.827 1 92.69 199 PHE A CA 1
ATOM 1581 C C . PHE A 1 199 ? 6.328 15.609 -0.776 1 92.69 199 PHE A C 1
ATOM 1583 O O . PHE A 1 199 ? 5.762 16.344 0.025 1 92.69 199 PHE A O 1
ATOM 1590 N N . ASN A 1 200 ? 7.617 15.445 -0.804 1 91.88 200 ASN A N 1
ATOM 1591 C CA . ASN A 1 200 ? 8.477 16.188 0.112 1 91.88 200 ASN A CA 1
ATOM 1592 C C . ASN A 1 200 ? 8.289 17.703 -0.041 1 91.88 200 ASN A C 1
ATOM 1594 O O . ASN A 1 200 ? 8.242 18.422 0.952 1 91.88 200 ASN A O 1
ATOM 1598 N N . THR A 1 201 ? 8.234 18.109 -1.274 1 89.62 201 THR A N 1
ATOM 1599 C CA . THR A 1 201 ? 8.039 19.531 -1.554 1 89.62 201 THR A CA 1
ATOM 1600 C C . THR A 1 201 ? 6.711 20.016 -0.981 1 89.62 201 THR A C 1
ATOM 1602 O O . THR A 1 201 ? 6.637 21.109 -0.404 1 89.62 201 THR A O 1
ATOM 1605 N N . PHE A 1 202 ? 5.711 19.266 -1.181 1 92.44 202 PHE A N 1
ATOM 1606 C CA . PHE A 1 202 ? 4.398 19.641 -0.667 1 92.44 202 PHE A CA 1
ATOM 1607 C C . PHE A 1 202 ? 4.418 19.734 0.854 1 92.44 202 PHE A C 1
ATOM 1609 O O . PHE A 1 202 ? 3.834 20.641 1.438 1 92.44 202 PHE A O 1
ATOM 1616 N N . LEU A 1 203 ? 5.078 18.75 1.522 1 94.19 203 LEU A N 1
ATOM 1617 C CA . LEU A 1 203 ? 5.172 18.781 2.979 1 94.19 203 LEU A CA 1
ATOM 1618 C C . LEU A 1 203 ? 5.914 20.031 3.453 1 94.19 203 LEU A C 1
ATOM 1620 O O . LEU A 1 203 ? 5.57 20.609 4.484 1 94.19 203 LEU A O 1
ATOM 1624 N N . GLU A 1 204 ? 6.902 20.406 2.68 1 91.19 204 GLU A N 1
ATOM 1625 C CA . GLU A 1 204 ? 7.629 21.625 2.992 1 91.19 204 GLU A CA 1
ATOM 1626 C C . GLU A 1 204 ? 6.715 22.844 2.918 1 91.19 204 GLU A C 1
ATOM 1628 O O . GLU A 1 204 ? 6.828 23.766 3.73 1 91.19 204 GLU A O 1
ATOM 1633 N N . LEU A 1 205 ? 5.883 22.828 1.993 1 89.25 205 LEU A N 1
ATOM 1634 C CA . LEU A 1 205 ? 4.934 23.922 1.843 1 89.25 205 LEU A CA 1
ATOM 1635 C C . LEU A 1 205 ? 3.951 23.953 3.01 1 89.25 205 LEU A C 1
ATOM 1637 O O . LEU A 1 205 ? 3.713 25.016 3.598 1 89.25 205 LEU A O 1
ATOM 1641 N N . VAL A 1 206 ? 3.389 22.844 3.309 1 93.25 206 VAL A N 1
ATOM 1642 C CA . VAL A 1 206 ? 2.324 22.734 4.297 1 93.25 206 VAL A CA 1
ATOM 1643 C C . VAL A 1 206 ? 2.854 23.125 5.676 1 93.25 206 VAL A C 1
ATOM 1645 O O . VAL A 1 206 ? 2.148 23.766 6.457 1 93.25 206 VAL A O 1
ATOM 1648 N N . ARG A 1 207 ? 4.082 22.703 6.012 1 93.06 207 ARG A N 1
ATOM 1649 C CA . ARG A 1 207 ? 4.598 22.953 7.355 1 93.06 207 ARG A CA 1
ATOM 1650 C C . ARG A 1 207 ? 4.871 24.438 7.578 1 93.06 207 ARG A C 1
ATOM 1652 O O . ARG A 1 207 ? 5.047 24.875 8.719 1 93.06 207 ARG A O 1
ATOM 1659 N N . LYS A 1 208 ? 4.953 25.203 6.52 1 90.06 208 LYS A N 1
ATOM 1660 C CA . LYS A 1 208 ? 5.238 26.625 6.629 1 90.06 208 LYS A CA 1
ATOM 1661 C C . LYS A 1 208 ? 3.955 27.438 6.805 1 90.06 208 LYS A C 1
ATOM 1663 O O . LYS A 1 208 ? 4 28.609 7.148 1 90.06 208 LYS A O 1
ATOM 1668 N N . ILE A 1 209 ? 2.869 26.859 6.566 1 89.56 209 ILE A N 1
ATOM 1669 C CA . ILE A 1 209 ? 1.585 27.531 6.672 1 89.56 209 ILE A CA 1
ATOM 1670 C C . ILE A 1 209 ? 1.152 27.594 8.133 1 89.56 209 ILE A C 1
ATOM 1672 O O . ILE A 1 209 ? 1.317 26.625 8.875 1 89.56 209 ILE A O 1
ATOM 1676 N N . ASP A 1 210 ? 0.674 28.688 8.594 1 88.38 210 ASP A N 1
ATOM 1677 C CA . ASP A 1 210 ? 0.093 28.828 9.93 1 88.38 210 ASP A CA 1
ATOM 1678 C C . ASP A 1 210 ? -1.358 28.344 9.945 1 88.38 210 ASP A C 1
ATOM 1680 O O . ASP A 1 210 ? -2.236 29 9.375 1 88.38 210 ASP A O 1
ATOM 1684 N N . TRP A 1 211 ? -1.613 27.281 10.609 1 90.69 211 TRP A N 1
ATOM 1685 C CA . TRP A 1 211 ? -2.918 26.625 10.586 1 90.69 211 TRP A CA 1
ATOM 1686 C C . TRP A 1 211 ? -3.764 27.047 11.781 1 90.69 211 TRP A C 1
ATOM 1688 O O . TRP A 1 211 ? -4.852 26.516 12 1 90.69 211 TRP A O 1
ATOM 1698 N N . THR A 1 212 ? -3.338 27.906 12.656 1 83.94 212 THR A N 1
ATOM 1699 C CA . THR A 1 212 ? -4.02 28.25 13.891 1 83.94 212 THR A CA 1
ATOM 1700 C C . THR A 1 212 ? -5.395 28.844 13.602 1 83.94 212 THR A C 1
ATOM 1702 O O . THR A 1 212 ? -6.34 28.641 14.367 1 83.94 212 THR A O 1
ATOM 1705 N N . ASN A 1 213 ? -5.535 29.594 12.562 1 77.62 213 ASN A N 1
ATOM 1706 C CA . ASN A 1 213 ? -6.812 30.234 12.266 1 77.62 213 ASN A CA 1
ATOM 1707 C C . ASN A 1 213 ? -7.578 29.484 11.18 1 77.62 213 ASN A C 1
ATOM 1709 O O . ASN A 1 213 ? -8.555 30 10.633 1 77.62 213 ASN A O 1
ATOM 1713 N N . PHE A 1 214 ? -7.086 28.375 10.852 1 71.56 214 PHE A N 1
ATOM 1714 C CA . PHE A 1 214 ? -7.746 27.594 9.805 1 71.56 214 PHE A CA 1
ATOM 1715 C C . PHE A 1 214 ? -9.062 27.016 10.312 1 71.56 214 PHE A C 1
ATOM 1717 O O . PHE A 1 214 ? -9.109 26.422 11.398 1 71.56 214 PHE A O 1
ATOM 1724 N N . THR A 1 215 ? -10.227 27.484 9.883 1 60.59 215 THR A N 1
ATOM 1725 C CA . THR A 1 215 ? -11.539 26.906 10.141 1 60.59 215 THR A CA 1
ATOM 1726 C C . THR A 1 215 ? -12.164 26.375 8.852 1 60.59 215 THR A C 1
ATOM 1728 O O . THR A 1 215 ? -11.883 26.891 7.77 1 60.59 215 THR A O 1
ATOM 1731 N N . TYR A 1 216 ? -12.391 24.891 8.773 1 49.03 216 TYR A N 1
ATOM 1732 C CA . TYR A 1 216 ? -13.078 24.469 7.559 1 49.03 216 TYR A CA 1
ATOM 1733 C C . TYR A 1 216 ? -14.172 25.453 7.172 1 49.03 216 TYR A C 1
ATOM 1735 O O . TYR A 1 216 ? -14.781 26.094 8.039 1 49.03 216 TYR A O 1
ATOM 1743 N N . ALA A 1 217 ? -13.945 26.094 6.141 1 37.84 217 ALA A N 1
ATOM 1744 C CA . ALA A 1 217 ? -15.031 26.953 5.688 1 37.84 217 ALA A CA 1
ATOM 1745 C C . ALA A 1 217 ? -16.391 26.344 6.012 1 37.84 217 ALA A C 1
ATOM 1747 O O . ALA A 1 217 ? -16.609 25.141 5.824 1 37.84 217 ALA A O 1
ATOM 1748 N N . ASP A 1 218 ? -17.312 26.922 6.961 1 32.56 218 ASP A N 1
ATOM 1749 C CA . ASP A 1 218 ? -18.75 26.719 7.027 1 32.56 218 ASP A CA 1
ATOM 1750 C C . ASP A 1 218 ? -19.328 26.469 5.637 1 32.56 218 ASP A C 1
ATOM 1752 O O . ASP A 1 218 ? -18.938 27.125 4.664 1 32.56 218 ASP A O 1
ATOM 1756 N N . MET B 1 1 ? -11.469 -35.781 -15.086 1 25.7 1 MET B N 1
ATOM 1757 C CA . MET B 1 1 ? -11.586 -34.344 -15 1 25.7 1 MET B CA 1
ATOM 1758 C C . MET B 1 1 ? -11.867 -33.906 -13.562 1 25.7 1 MET B C 1
ATOM 1760 O O . MET B 1 1 ? -13.016 -33.906 -13.117 1 25.7 1 MET B O 1
ATOM 1764 N N . ASP B 1 2 ? -11.227 -34.406 -12.562 1 33.53 2 ASP B N 1
ATOM 1765 C CA . ASP B 1 2 ? -11.453 -34.344 -11.117 1 33.53 2 ASP B CA 1
ATOM 1766 C C . ASP B 1 2 ? -11.766 -32.938 -10.664 1 33.53 2 ASP B C 1
ATOM 1768 O O . ASP B 1 2 ? -11.008 -32 -10.938 1 33.53 2 ASP B O 1
ATOM 1772 N N . SER B 1 3 ? -12.984 -32.562 -10.734 1 37.66 3 SER B N 1
ATOM 1773 C CA . SER B 1 3 ? -13.703 -31.359 -10.367 1 37.66 3 SER B CA 1
ATOM 1774 C C . SER B 1 3 ? -13.156 -30.75 -9.07 1 37.66 3 SER B C 1
ATOM 1776 O O . SER B 1 3 ? -13.594 -31.109 -7.98 1 37.66 3 SER B O 1
ATOM 1778 N N . VAL B 1 4 ? -11.953 -30.891 -8.828 1 43.28 4 VAL B N 1
ATOM 1779 C CA . VAL B 1 4 ? -11.406 -30.359 -7.582 1 43.28 4 VAL B CA 1
ATOM 1780 C C . VAL B 1 4 ? -12.094 -29.047 -7.238 1 43.28 4 VAL B C 1
ATOM 1782 O O . VAL B 1 4 ? -12.094 -28.109 -8.031 1 43.28 4 VAL B O 1
ATOM 1785 N N . ASN B 1 5 ? -13.266 -29.062 -6.637 1 51.81 5 ASN B N 1
ATOM 1786 C CA . ASN B 1 5 ? -14.156 -28.094 -6.02 1 51.81 5 ASN B CA 1
ATOM 1787 C C . ASN B 1 5 ? -13.375 -26.922 -5.41 1 51.81 5 ASN B C 1
ATOM 1789 O O . ASN B 1 5 ? -13.117 -26.906 -4.203 1 51.81 5 ASN B O 1
ATOM 1793 N N . SER B 1 6 ? -12.445 -26.359 -6.258 1 71.69 6 SER B N 1
ATOM 1794 C CA . SER B 1 6 ? -11.609 -25.281 -5.734 1 71.69 6 SER B CA 1
ATOM 1795 C C . SER B 1 6 ? -12.445 -24.141 -5.172 1 71.69 6 SER B C 1
ATOM 1797 O O . SER B 1 6 ? -13.57 -23.906 -5.621 1 71.69 6 SER B O 1
ATOM 1799 N N . ILE B 1 7 ? -12.375 -23.891 -3.941 1 88.06 7 ILE B N 1
ATOM 1800 C CA . ILE B 1 7 ? -12.992 -22.734 -3.283 1 88.06 7 ILE B CA 1
ATOM 1801 C C . ILE B 1 7 ? -12.977 -21.531 -4.223 1 88.06 7 ILE B C 1
ATOM 1803 O O . ILE B 1 7 ? -11.961 -21.25 -4.859 1 88.06 7 ILE B O 1
ATOM 1807 N N . PRO B 1 8 ? -14.242 -21.109 -4.574 1 92.31 8 PRO B N 1
ATOM 1808 C CA . PRO B 1 8 ? -14.242 -19.891 -5.383 1 92.31 8 PRO B CA 1
ATOM 1809 C C . PRO B 1 8 ? -13.273 -18.844 -4.855 1 92.31 8 PRO B C 1
ATOM 1811 O O . PRO B 1 8 ? -13.125 -18.688 -3.641 1 92.31 8 PRO B O 1
ATOM 1814 N N . MET B 1 9 ? -12.648 -18.156 -5.77 1 94.12 9 MET B N 1
ATOM 1815 C CA . MET B 1 9 ? -11.633 -17.188 -5.387 1 94.12 9 MET B CA 1
ATOM 1816 C C . MET B 1 9 ? -12.227 -16.125 -4.465 1 94.12 9 MET B C 1
ATOM 1818 O O . MET B 1 9 ? -11.57 -15.68 -3.521 1 94.12 9 MET B O 1
ATOM 1822 N N . THR B 1 10 ? -13.445 -15.711 -4.746 1 92.94 10 THR B N 1
ATOM 1823 C CA . THR B 1 10 ? -14.109 -14.695 -3.934 1 92.94 10 THR B CA 1
ATOM 1824 C C . THR B 1 10 ? -14.203 -15.148 -2.479 1 92.94 10 THR B C 1
ATOM 1826 O O . THR B 1 10 ? -13.969 -14.359 -1.561 1 92.94 10 THR B O 1
ATOM 1829 N N . GLN B 1 11 ? -14.508 -16.359 -2.322 1 95.12 11 GLN B N 1
ATOM 1830 C CA . GLN B 1 11 ? -14.625 -16.906 -0.976 1 95.12 11 GLN B CA 1
ATOM 1831 C C . GLN B 1 11 ? -13.266 -17.016 -0.301 1 95.12 11 GLN B C 1
ATOM 1833 O O . GLN B 1 11 ? -13.133 -16.734 0.894 1 95.12 11 GLN B O 1
ATOM 1838 N N . LEU B 1 12 ? -12.305 -17.469 -1.018 1 96.44 12 LEU B N 1
ATOM 1839 C CA . LEU B 1 12 ? -10.953 -17.594 -0.476 1 96.44 12 LEU B CA 1
ATOM 1840 C C . LEU B 1 12 ? -10.406 -16.234 -0.067 1 96.44 12 LEU B C 1
ATOM 1842 O O . LEU B 1 12 ? -9.844 -16.094 1.021 1 96.44 12 LEU B O 1
ATOM 1846 N N . VAL B 1 13 ? -10.586 -15.25 -0.928 1 95.12 13 VAL B N 1
ATOM 1847 C CA . VAL B 1 13 ? -10.125 -13.891 -0.635 1 95.12 13 VAL B CA 1
ATOM 1848 C C . VAL B 1 13 ? -10.805 -13.375 0.631 1 95.12 13 VAL B C 1
ATOM 1850 O O . VAL B 1 13 ? -10.148 -12.805 1.505 1 95.12 13 VAL B O 1
ATOM 1853 N N . LYS B 1 14 ? -12.07 -13.641 0.73 1 93.88 14 LYS B N 1
ATOM 1854 C CA . LYS B 1 14 ? -12.82 -13.227 1.912 1 93.88 14 LYS B CA 1
ATOM 1855 C C . LYS B 1 14 ? -12.242 -13.844 3.18 1 93.88 14 LYS B C 1
ATOM 1857 O O . LYS B 1 14 ? -12.047 -13.148 4.18 1 93.88 14 LYS B O 1
ATOM 1862 N N . GLU B 1 15 ? -11.984 -15.094 3.113 1 94.75 15 GLU B N 1
ATOM 1863 C CA . GLU B 1 15 ? -11.422 -15.805 4.254 1 94.75 15 GLU B CA 1
ATOM 1864 C C . GLU B 1 15 ? -10.07 -15.219 4.656 1 94.75 15 GLU B C 1
ATOM 1866 O O . GLU B 1 15 ? -9.812 -15.008 5.844 1 94.75 15 GLU B O 1
ATOM 1871 N N . TYR B 1 16 ? -9.281 -14.938 3.754 1 94.94 16 TYR B N 1
ATOM 1872 C CA . TYR B 1 16 ? -7.922 -14.516 4.07 1 94.94 16 TYR B CA 1
ATOM 1873 C C . TYR B 1 16 ? -7.875 -13.016 4.375 1 94.94 16 TYR B C 1
ATOM 1875 O O . TYR B 1 16 ? -6.914 -12.531 4.965 1 94.94 16 TYR B O 1
ATOM 1883 N N . GLN B 1 17 ? -8.852 -12.227 3.873 1 91.31 17 GLN B N 1
ATOM 1884 C CA . GLN B 1 17 ? -9 -10.859 4.363 1 91.31 17 GLN B CA 1
ATOM 1885 C C . GLN B 1 17 ? -9.156 -10.828 5.883 1 91.31 17 GLN B C 1
ATOM 1887 O O . GLN B 1 17 ? -8.555 -10 6.559 1 91.31 17 GLN B O 1
ATOM 1892 N N . GLN B 1 18 ? -9.875 -11.789 6.379 1 88.75 18 GLN B N 1
ATOM 1893 C CA . GLN B 1 18 ? -10.07 -11.891 7.82 1 88.75 18 GLN B CA 1
ATOM 1894 C C . GLN B 1 18 ? -8.781 -12.328 8.516 1 88.75 18 GLN B C 1
ATOM 1896 O O . GLN B 1 18 ? -8.43 -11.797 9.57 1 88.75 18 GLN B O 1
ATOM 1901 N N . ASN B 1 19 ? -8.094 -13.305 7.941 1 90.38 19 ASN B N 1
ATOM 1902 C CA . ASN B 1 19 ? -6.84 -13.789 8.508 1 90.38 19 ASN B CA 1
ATOM 1903 C C . ASN B 1 19 ? -5.801 -12.672 8.594 1 90.38 19 ASN B C 1
ATOM 1905 O O . ASN B 1 19 ? -5.137 -12.523 9.617 1 90.38 19 ASN B O 1
ATOM 1909 N N . VAL B 1 20 ? -5.711 -11.945 7.48 1 89.69 20 VAL B N 1
ATOM 1910 C CA . VAL B 1 20 ? -4.738 -10.852 7.422 1 89.69 20 VAL B CA 1
ATOM 1911 C C . VAL B 1 20 ? -5.125 -9.766 8.422 1 89.69 20 VAL B C 1
ATOM 1913 O O . VAL B 1 20 ? -4.273 -9.25 9.148 1 89.69 20 VAL B O 1
ATOM 1916 N N . TRP B 1 21 ? -6.383 -9.477 8.461 1 84.25 21 TRP B N 1
ATOM 1917 C CA . TRP B 1 21 ? -6.867 -8.445 9.367 1 84.25 21 TRP B CA 1
ATOM 1918 C C . TRP B 1 21 ? -6.52 -8.781 10.812 1 84.25 21 TRP B C 1
ATOM 1920 O O . TRP B 1 21 ? -6.141 -7.902 11.594 1 84.25 21 TRP B O 1
ATOM 1930 N N . GLN B 1 22 ? -6.617 -9.938 11.18 1 82.38 22 GLN B N 1
ATOM 1931 C CA . GLN B 1 22 ? -6.328 -10.391 12.539 1 82.38 22 GLN B CA 1
ATOM 1932 C C . GLN B 1 22 ? -4.836 -10.289 12.844 1 82.38 22 GLN B C 1
ATOM 1934 O O . GLN B 1 22 ? -4.449 -10.055 13.992 1 82.38 22 GLN B O 1
ATOM 1939 N N . LYS B 1 23 ? -4.07 -10.438 11.891 1 81.12 23 LYS B N 1
ATOM 1940 C CA . LYS B 1 23 ? -2.627 -10.461 12.094 1 81.12 23 LYS B CA 1
ATOM 1941 C C . LYS B 1 23 ? -2.041 -9.055 12.039 1 81.12 23 LYS B C 1
ATOM 1943 O O . LYS B 1 23 ? -1.017 -8.773 12.672 1 81.12 23 LYS B O 1
ATOM 1948 N N . VAL B 1 24 ? -2.754 -8.312 11.195 1 75.81 24 VAL B N 1
ATOM 1949 C CA . VAL B 1 24 ? -2.24 -6.953 11.031 1 75.81 24 VAL B CA 1
ATOM 1950 C C . VAL B 1 24 ? -2.777 -6.059 12.141 1 75.81 24 VAL B C 1
ATOM 1952 O O . VAL B 1 24 ? -3.926 -6.203 12.562 1 75.81 24 VAL B O 1
ATOM 1955 N N . SER B 1 25 ? -1.906 -5.59 12.938 1 61.91 25 SER B N 1
ATOM 1956 C CA . SER B 1 25 ? -2.379 -4.637 13.938 1 61.91 25 SER B CA 1
ATOM 1957 C C . SER B 1 25 ? -3.129 -3.48 13.289 1 61.91 25 SER B C 1
ATOM 1959 O O . SER B 1 25 ? -2.551 -2.715 12.516 1 61.91 25 SER B O 1
ATOM 1961 N N . VAL B 1 26 ? -4.477 -3.793 13.055 1 56.25 26 VAL B N 1
ATOM 1962 C CA . VAL B 1 26 ? -5.285 -2.748 12.43 1 56.25 26 VAL B CA 1
ATOM 1963 C C . VAL B 1 26 ? -4.879 -1.383 12.977 1 56.25 26 VAL B C 1
ATOM 1965 O O . VAL B 1 26 ? -4.879 -1.167 14.195 1 56.25 26 VAL B O 1
ATOM 1968 N N . PRO B 1 27 ? -4.223 -0.625 12.055 1 54.91 27 PRO B N 1
ATOM 1969 C CA . PRO B 1 27 ? -3.75 0.652 12.594 1 54.91 27 PRO B CA 1
ATOM 1970 C C . PRO B 1 27 ? -4.891 1.544 13.078 1 54.91 27 PRO B C 1
ATOM 1972 O O . PRO B 1 27 ? -5.887 1.716 12.367 1 54.91 27 PRO B O 1
ATOM 1975 N N . ARG B 1 28 ? -5.004 1.669 14.367 1 58.56 28 ARG B N 1
ATOM 1976 C CA . ARG B 1 28 ? -5.859 2.736 14.875 1 58.56 28 ARG B CA 1
ATOM 1977 C C . ARG B 1 28 ? -5.812 3.957 13.961 1 58.56 28 ARG B C 1
ATOM 1979 O O . ARG B 1 28 ? -6.77 4.73 13.898 1 58.56 28 ARG B O 1
ATOM 1986 N N . ALA B 1 29 ? -4.715 3.889 13.148 1 57.97 29 ALA B N 1
ATOM 1987 C CA . ALA B 1 29 ? -4.445 5.074 12.336 1 57.97 29 ALA B CA 1
ATOM 1988 C C . ALA B 1 29 ? -5.434 5.184 11.18 1 57.97 29 ALA B C 1
ATOM 1990 O O . ALA B 1 29 ? -5.629 6.266 10.625 1 57.97 29 ALA B O 1
ATOM 1991 N N . PHE B 1 30 ? -6.008 4.047 10.844 1 60.94 30 PHE B N 1
ATOM 1992 C CA . PHE B 1 30 ? -6.906 4.102 9.695 1 60.94 30 PHE B CA 1
ATOM 1993 C C . PHE B 1 30 ? -8.352 3.852 10.117 1 60.94 30 PHE B C 1
ATOM 1995 O O . PHE B 1 30 ? -9.172 3.422 9.312 1 60.94 30 PHE B O 1
ATOM 2002 N N . SER B 1 31 ? -8.547 3.84 11.32 1 57.53 31 SER B N 1
ATOM 2003 C CA . SER B 1 31 ? -9.828 3.385 11.852 1 57.53 31 SER B CA 1
ATOM 2004 C C . SER B 1 31 ? -10.867 4.5 11.812 1 57.53 31 SER B C 1
ATOM 2006 O O . SER B 1 31 ? -11.898 4.41 12.477 1 57.53 31 SER B O 1
ATOM 2008 N N . SER B 1 32 ? -10.523 5.734 11.312 1 51.16 32 SER B N 1
ATOM 2009 C CA . SER B 1 32 ? -11.656 6.648 11.43 1 51.16 32 SER B CA 1
ATOM 2010 C C . SER B 1 32 ? -12.945 6 10.922 1 51.16 32 SER B C 1
ATOM 2012 O O . SER B 1 32 ? -14.039 6.383 11.328 1 51.16 32 SER B O 1
ATOM 2014 N N . CYS B 1 33 ? -12.828 5.172 9.875 1 49.06 33 CYS B N 1
ATOM 2015 C CA . CYS B 1 33 ? -14.086 4.605 9.398 1 49.06 33 CYS B CA 1
ATOM 2016 C C . CYS B 1 33 ? -14.539 3.451 10.281 1 49.06 33 CYS B C 1
ATOM 2018 O O . CYS B 1 33 ? -13.742 2.564 10.602 1 49.06 33 CYS B O 1
ATOM 2020 N N . ARG B 1 34 ? -15.57 3.699 11.023 1 46.47 34 ARG B N 1
ATOM 2021 C CA . ARG B 1 34 ? -16.266 2.77 11.906 1 46.47 34 ARG B CA 1
ATOM 2022 C C . ARG B 1 34 ? -16.125 1.335 11.414 1 46.47 34 ARG B C 1
ATOM 2024 O O . ARG B 1 34 ? -16.469 0.391 12.125 1 46.47 34 ARG B O 1
ATOM 2031 N N . LYS B 1 35 ? -15.938 1.256 10.07 1 51.62 35 LYS B N 1
ATOM 2032 C CA . LYS B 1 35 ? -16.141 -0.128 9.648 1 51.62 35 LYS B CA 1
ATOM 2033 C C . LYS B 1 35 ? -14.836 -0.911 9.688 1 51.62 35 LYS B C 1
ATOM 2035 O O . LYS B 1 35 ? -13.836 -0.497 9.086 1 51.62 35 LYS B O 1
ATOM 2040 N N . ASP B 1 36 ? -14.586 -1.799 10.5 1 55.19 36 ASP B N 1
ATOM 2041 C CA . ASP B 1 36 ? -13.555 -2.811 10.703 1 55.19 36 ASP B CA 1
ATOM 2042 C C . ASP B 1 36 ? -13.117 -3.418 9.367 1 55.19 36 ASP B C 1
ATOM 2044 O O . ASP B 1 36 ? -13.953 -3.855 8.578 1 55.19 36 ASP B O 1
ATOM 2048 N N . GLY B 1 37 ? -11.914 -3.148 8.852 1 61.75 37 GLY B N 1
ATOM 2049 C CA . GLY B 1 37 ? -11.352 -3.906 7.742 1 61.75 37 GLY B CA 1
ATOM 2050 C C . GLY B 1 37 ? -11.484 -3.199 6.406 1 61.75 37 GLY B C 1
ATOM 2051 O O . GLY B 1 37 ? -11.305 -3.811 5.355 1 61.75 37 GLY B O 1
ATOM 2052 N N . ALA B 1 38 ? -11.914 -1.942 6.457 1 65.75 38 ALA B N 1
ATOM 2053 C CA . ALA B 1 38 ? -12.164 -1.255 5.191 1 65.75 38 ALA B CA 1
ATOM 2054 C C . ALA B 1 38 ? -10.922 -1.247 4.312 1 65.75 38 ALA B C 1
ATOM 2056 O O . ALA B 1 38 ? -11.016 -1.375 3.09 1 65.75 38 ALA B O 1
ATOM 2057 N N . LEU B 1 39 ? -9.766 -1.178 4.941 1 72.06 39 LEU B N 1
ATOM 2058 C CA . LEU B 1 39 ? -8.523 -1.123 4.18 1 72.06 39 LEU B CA 1
ATOM 2059 C C . LEU B 1 39 ? -8.25 -2.455 3.49 1 72.06 39 LEU B C 1
ATOM 2061 O O . LEU B 1 39 ? -7.504 -2.512 2.512 1 72.06 39 LEU B O 1
ATOM 2065 N N . MET B 1 40 ? -8.891 -3.467 3.969 1 73.81 40 MET B N 1
ATOM 2066 C CA . MET B 1 40 ? -8.719 -4.785 3.367 1 73.81 40 MET B CA 1
ATOM 2067 C C . MET B 1 40 ? -9.609 -4.949 2.143 1 73.81 40 MET B C 1
ATOM 2069 O O . MET B 1 40 ? -9.398 -5.852 1.332 1 73.81 40 MET B O 1
ATOM 2073 N N . GLY B 1 41 ? -10.531 -4.105 2.004 1 75.69 41 GLY B N 1
ATOM 2074 C CA . GLY B 1 41 ? -11.484 -4.184 0.901 1 75.69 41 GLY B CA 1
ATOM 2075 C C . GLY B 1 41 ? -12.82 -4.773 1.306 1 75.69 41 GLY B C 1
ATOM 2076 O O . GLY B 1 41 ? -13.031 -5.102 2.475 1 75.69 41 GLY B O 1
ATOM 2077 N N . GLU B 1 42 ? -13.719 -4.734 0.396 1 83.94 42 GLU B N 1
ATOM 2078 C CA . GLU B 1 42 ? -14.984 -5.445 0.572 1 83.94 42 GLU B CA 1
ATOM 2079 C C . GLU B 1 42 ? -14.766 -6.953 0.649 1 83.94 42 GLU B C 1
ATOM 2081 O O . GLU B 1 42 ? -13.828 -7.48 0.047 1 83.94 42 GLU B O 1
ATOM 2086 N N . PRO B 1 43 ? -15.617 -7.555 1.434 1 88 43 PRO B N 1
ATOM 2087 C CA . PRO B 1 43 ? -15.453 -9.008 1.545 1 88 43 PRO B CA 1
ATOM 2088 C C . PRO B 1 43 ? -15.391 -9.695 0.185 1 88 43 PRO B C 1
ATOM 2090 O O . PRO B 1 43 ? -16.312 -9.57 -0.618 1 88 43 PRO B O 1
ATOM 2093 N N . GLY B 1 44 ? -14.289 -10.328 -0.099 1 92.06 44 GLY B N 1
ATOM 2094 C CA . GLY B 1 44 ? -14.141 -11.109 -1.314 1 92.06 44 GLY B CA 1
ATOM 2095 C C . GLY B 1 44 ? -13.516 -10.328 -2.455 1 92.06 44 GLY B C 1
ATOM 2096 O O . GLY B 1 44 ? -13.258 -10.883 -3.525 1 92.06 44 GLY B O 1
ATOM 2097 N N . VAL B 1 45 ? -13.352 -9.055 -2.232 1 90.38 45 VAL B N 1
ATOM 2098 C CA . VAL B 1 45 ? -12.703 -8.203 -3.229 1 90.38 45 VAL B CA 1
ATOM 2099 C C . VAL B 1 45 ? -11.398 -7.645 -2.666 1 90.38 45 VAL B C 1
ATOM 2101 O O . VAL B 1 45 ? -11.414 -6.832 -1.739 1 90.38 45 VAL B O 1
ATOM 2104 N N . ALA B 1 46 ? -10.344 -8.062 -3.275 1 90.94 46 ALA B N 1
ATOM 2105 C CA . ALA B 1 46 ? -9.023 -7.695 -2.771 1 90.94 46 ALA B CA 1
ATOM 2106 C C . ALA B 1 46 ? -8.695 -6.238 -3.086 1 90.94 46 ALA B C 1
ATOM 2108 O O . ALA B 1 46 ? -9.055 -5.734 -4.156 1 90.94 46 ALA B O 1
ATOM 2109 N N . LYS B 1 47 ? -8.125 -5.598 -2.182 1 91.62 47 LYS B N 1
ATOM 2110 C CA . LYS B 1 47 ? -7.512 -4.289 -2.4 1 91.62 47 LYS B CA 1
ATOM 2111 C C . LYS B 1 47 ? -5.996 -4.359 -2.262 1 91.62 47 LYS B C 1
ATOM 2113 O O . LYS B 1 47 ? -5.453 -5.379 -1.829 1 91.62 47 LYS B O 1
ATOM 2118 N N . VAL B 1 48 ? -5.363 -3.324 -2.652 1 93 48 VAL B N 1
ATOM 2119 C CA . VAL B 1 48 ? -3.908 -3.332 -2.768 1 93 48 VAL B CA 1
ATOM 2120 C C . VAL B 1 48 ? -3.283 -3.58 -1.396 1 93 48 VAL B C 1
ATOM 2122 O O . VAL B 1 48 ? -2.301 -4.316 -1.278 1 93 48 VAL B O 1
ATOM 2125 N N . ILE B 1 49 ? -3.812 -2.99 -0.348 1 90.56 49 ILE B N 1
ATOM 2126 C CA . ILE B 1 49 ? -3.238 -3.119 0.986 1 90.56 49 ILE B CA 1
ATOM 2127 C C . ILE B 1 49 ? -3.381 -4.562 1.471 1 90.56 49 ILE B C 1
ATOM 2129 O O . ILE B 1 49 ? -2.469 -5.105 2.1 1 90.56 49 ILE B O 1
ATOM 2133 N N . PHE B 1 50 ? -4.535 -5.18 1.184 1 92.19 50 PHE B N 1
ATOM 2134 C CA . PHE B 1 50 ? -4.711 -6.586 1.53 1 92.19 50 PHE B CA 1
ATOM 2135 C C . PHE B 1 50 ? -3.646 -7.445 0.858 1 92.19 50 PHE B C 1
ATOM 2137 O O . PHE B 1 50 ? -3.012 -8.281 1.509 1 92.19 50 PHE B O 1
ATOM 2144 N N . VAL B 1 51 ? -3.508 -7.25 -0.443 1 94.19 51 VAL B N 1
ATOM 2145 C CA . VAL B 1 51 ? -2.568 -8.062 -1.211 1 94.19 51 VAL B CA 1
ATOM 2146 C C . VAL B 1 51 ? -1.149 -7.84 -0.693 1 94.19 51 VAL B C 1
ATOM 2148 O O . VAL B 1 51 ? -0.38 -8.789 -0.545 1 94.19 51 VAL B O 1
ATOM 2151 N N . TYR B 1 52 ? -0.868 -6.57 -0.368 1 91.62 52 TYR B N 1
ATOM 2152 C CA . TYR B 1 52 ? 0.448 -6.254 0.176 1 91.62 52 TYR B CA 1
ATOM 2153 C C . TYR B 1 52 ? 0.681 -6.973 1.499 1 91.62 52 TYR B C 1
ATOM 2155 O O . TYR B 1 52 ? 1.724 -7.602 1.695 1 91.62 52 TYR B O 1
ATOM 2163 N N . GLU B 1 53 ? -0.269 -6.898 2.369 1 90.44 53 GLU B N 1
ATOM 2164 C CA . GLU B 1 53 ? -0.139 -7.516 3.686 1 90.44 53 GLU B CA 1
ATOM 2165 C C . GLU B 1 53 ? -0.065 -9.039 3.576 1 90.44 53 GLU B C 1
ATOM 2167 O O . GLU B 1 53 ? 0.635 -9.688 4.355 1 90.44 53 GLU B O 1
ATOM 2172 N N . LEU B 1 54 ? -0.811 -9.586 2.68 1 92.38 54 LEU B N 1
ATOM 2173 C CA . LEU B 1 54 ? -0.75 -11.023 2.432 1 92.38 54 LEU B CA 1
ATOM 2174 C C . LEU B 1 54 ? 0.646 -11.438 1.979 1 92.38 54 LEU B C 1
ATOM 2176 O O . LEU B 1 54 ? 1.192 -12.422 2.471 1 92.38 54 LEU B O 1
ATOM 2180 N N . CYS B 1 55 ? 1.217 -10.664 1.07 1 90.94 55 CYS B N 1
ATOM 2181 C CA . CYS B 1 55 ? 2.533 -10.969 0.52 1 90.94 55 CYS B CA 1
ATOM 2182 C C . CYS B 1 55 ? 3.623 -10.758 1.562 1 90.94 55 CYS B C 1
ATOM 2184 O O . CYS B 1 55 ? 4.68 -11.391 1.502 1 90.94 55 CYS B O 1
ATOM 2186 N N . LYS B 1 56 ? 3.35 -9.883 2.498 1 86.56 56 LYS B N 1
ATOM 2187 C CA . LYS B 1 56 ? 4.309 -9.555 3.547 1 86.56 56 LYS B CA 1
ATOM 2188 C C . LYS B 1 56 ? 4.438 -10.695 4.555 1 86.56 56 LYS B C 1
ATOM 2190 O O . LYS B 1 56 ? 5.414 -10.758 5.305 1 86.56 56 LYS B O 1
ATOM 2195 N N . THR B 1 57 ? 3.49 -11.57 4.551 1 85.88 57 THR B N 1
ATOM 2196 C CA . THR B 1 57 ? 3.473 -12.711 5.457 1 85.88 57 THR B CA 1
ATOM 2197 C C . THR B 1 57 ? 3.648 -14.016 4.684 1 85.88 57 THR B C 1
ATOM 2199 O O . THR B 1 57 ? 2.666 -14.641 4.277 1 85.88 57 THR B O 1
ATOM 2202 N N . PRO B 1 58 ? 4.809 -14.516 4.629 1 84.75 58 PRO B N 1
ATOM 2203 C CA . PRO B 1 58 ? 5.109 -15.641 3.746 1 84.75 58 PRO B CA 1
ATOM 2204 C C . PRO B 1 58 ? 4.254 -16.875 4.043 1 84.75 58 PRO B C 1
ATOM 2206 O O . PRO B 1 58 ? 3.76 -17.516 3.117 1 84.75 58 PRO B O 1
ATOM 2209 N N . ASP B 1 59 ? 4.082 -17.156 5.301 1 85.75 59 ASP B N 1
ATOM 2210 C CA . ASP B 1 59 ? 3.305 -18.344 5.648 1 85.75 59 ASP B CA 1
ATOM 2211 C C . ASP B 1 59 ? 1.859 -18.203 5.172 1 85.75 59 ASP B C 1
ATOM 2213 O O . ASP B 1 59 ? 1.286 -19.156 4.633 1 85.75 59 ASP B O 1
ATOM 2217 N N . LEU B 1 60 ? 1.308 -17.094 5.363 1 90.75 60 LEU B N 1
ATOM 2218 C CA . LEU B 1 60 ? -0.066 -16.844 4.938 1 90.75 60 LEU B CA 1
ATOM 2219 C C . LEU B 1 60 ? -0.174 -16.875 3.418 1 90.75 60 LEU B C 1
ATOM 2221 O O . LEU B 1 60 ? -1.157 -17.375 2.867 1 90.75 60 LEU B O 1
ATOM 2225 N N . LEU B 1 61 ? 0.815 -16.297 2.795 1 92.81 61 LEU B N 1
ATOM 2226 C CA . LEU B 1 61 ? 0.817 -16.266 1.337 1 92.81 61 LEU B CA 1
ATOM 2227 C C . LEU B 1 61 ? 0.877 -17.688 0.771 1 92.81 61 LEU B C 1
ATOM 2229 O O . LEU B 1 61 ? 0.096 -18.047 -0.116 1 92.81 61 LEU B O 1
ATOM 2233 N N . HIS B 1 62 ? 1.764 -18.469 1.335 1 91.19 62 HIS B N 1
ATOM 2234 C CA . HIS B 1 62 ? 1.922 -19.828 0.863 1 91.19 62 HIS B CA 1
ATOM 2235 C C . HIS B 1 62 ? 0.626 -20.625 1.02 1 91.19 62 HIS B C 1
ATOM 2237 O O . HIS B 1 62 ? 0.229 -21.359 0.113 1 91.19 62 HIS B O 1
ATOM 2243 N N . GLU B 1 63 ? 0.077 -20.484 2.127 1 92.38 63 GLU B N 1
ATOM 2244 C CA . GLU B 1 63 ? -1.188 -21.172 2.379 1 92.38 63 GLU B CA 1
ATOM 2245 C C . GLU B 1 63 ? -2.266 -20.703 1.397 1 92.38 63 GLU B C 1
ATOM 2247 O O . GLU B 1 63 ? -3.006 -21.531 0.855 1 92.38 63 GLU B O 1
ATOM 2252 N N . PHE B 1 64 ? -2.363 -19.438 1.213 1 96.06 64 PHE B N 1
ATOM 2253 C CA . PHE B 1 64 ? -3.332 -18.875 0.28 1 96.06 64 PHE B CA 1
ATOM 2254 C C . PHE B 1 64 ? -3.123 -19.438 -1.122 1 96.06 64 PHE B C 1
ATOM 2256 O O . PHE B 1 64 ? -4.074 -19.875 -1.77 1 96.06 64 PHE B O 1
ATOM 2263 N N . LEU B 1 65 ? -1.894 -19.422 -1.58 1 96.06 65 LEU B N 1
ATOM 2264 C CA . LEU B 1 65 ? -1.575 -19.844 -2.939 1 96.06 65 LEU B CA 1
ATOM 2265 C C . LEU B 1 65 ? -1.886 -21.312 -3.133 1 96.06 65 LEU B C 1
ATOM 2267 O O . LEU B 1 65 ? -2.348 -21.719 -4.203 1 96.06 65 LEU B O 1
ATOM 2271 N N . ARG B 1 66 ? -1.681 -22.062 -2.117 1 93.25 66 ARG B N 1
ATOM 2272 C CA . ARG B 1 66 ? -1.996 -23.484 -2.184 1 93.25 66 ARG B CA 1
ATOM 2273 C C . ARG B 1 66 ? -3.504 -23.719 -2.229 1 93.25 66 ARG B C 1
ATOM 2275 O O . ARG B 1 66 ? -4 -24.469 -3.072 1 93.25 66 ARG B O 1
ATOM 2282 N N . LYS B 1 67 ? -4.172 -23.062 -1.363 1 95.06 67 LYS B N 1
ATOM 2283 C CA . LYS B 1 67 ? -5.625 -23.203 -1.32 1 95.06 67 LYS B CA 1
ATOM 2284 C C . LYS B 1 67 ? -6.266 -22.672 -2.596 1 95.06 67 LYS B C 1
ATOM 2286 O O . LYS B 1 67 ? -7.297 -23.172 -3.043 1 95.06 67 LYS B O 1
ATOM 2291 N N . ALA B 1 68 ? -5.648 -21.641 -3.178 1 96 68 ALA B N 1
ATOM 2292 C CA . ALA B 1 68 ? -6.164 -21.016 -4.391 1 96 68 ALA B CA 1
ATOM 2293 C C . ALA B 1 68 ? -5.887 -21.875 -5.617 1 96 68 ALA B C 1
ATOM 2295 O O . ALA B 1 68 ? -6.422 -21.609 -6.699 1 96 68 ALA B O 1
ATOM 2296 N N . GLY B 1 69 ? -5.004 -22.891 -5.484 1 94.44 69 GLY B N 1
ATOM 2297 C CA . GLY B 1 69 ? -4.645 -23.719 -6.621 1 94.44 69 GLY B CA 1
ATOM 2298 C C . GLY B 1 69 ? -3.613 -23.078 -7.527 1 94.44 69 GLY B C 1
ATOM 2299 O O . GLY B 1 69 ? -3.477 -23.453 -8.688 1 94.44 69 GLY B O 1
ATOM 2300 N N . LEU B 1 70 ? -2.967 -22.047 -6.996 1 95.62 70 LEU B N 1
ATOM 2301 C CA . LEU B 1 70 ? -1.924 -21.391 -7.77 1 95.62 70 LEU B CA 1
ATOM 2302 C C . LEU B 1 70 ? -0.579 -22.078 -7.578 1 95.62 70 LEU B C 1
ATOM 2304 O O . LEU B 1 70 ? 0.356 -21.859 -8.344 1 95.62 70 LEU B O 1
ATOM 2308 N N . LEU B 1 71 ? -0.469 -22.844 -6.523 1 94.94 71 LEU B N 1
ATOM 2309 C CA . LEU B 1 71 ? 0.6 -23.812 -6.309 1 94.94 71 LEU B CA 1
ATOM 2310 C C . LEU B 1 71 ? 0.054 -25.234 -6.32 1 94.94 71 LEU B C 1
ATOM 2312 O O . LEU B 1 71 ? -1.084 -25.469 -5.906 1 94.94 71 LEU B O 1
ATOM 2316 N N . LYS B 1 72 ? 0.9 -26.094 -6.727 1 92.31 72 LYS B N 1
ATOM 2317 C CA . LYS B 1 72 ? 0.463 -27.484 -6.758 1 92.31 72 LYS B CA 1
ATOM 2318 C C . LYS B 1 72 ? 0.202 -28.016 -5.348 1 92.31 72 LYS B C 1
ATOM 2320 O O . LYS B 1 72 ? 0.953 -27.719 -4.418 1 92.31 72 LYS B O 1
ATOM 2325 N N . LYS B 1 73 ? -0.827 -28.766 -5.25 1 90 73 LYS B N 1
ATOM 2326 C CA . LYS B 1 73 ? -1.18 -29.375 -3.975 1 90 73 LYS B CA 1
ATOM 2327 C C . LYS B 1 73 ? -0.45 -30.703 -3.781 1 90 73 LYS B C 1
ATOM 2329 O O . LYS B 1 73 ? -0.222 -31.141 -2.648 1 90 73 LYS B O 1
ATOM 2334 N N . ASP B 1 74 ? -0.203 -31.328 -4.809 1 93 74 ASP B N 1
ATOM 2335 C CA . ASP B 1 74 ? 0.509 -32.594 -4.797 1 93 74 ASP B CA 1
ATOM 2336 C C . ASP B 1 74 ? 1.447 -32.719 -5.996 1 93 74 ASP B C 1
ATOM 2338 O O . ASP B 1 74 ? 1.249 -32.031 -7.016 1 93 74 ASP B O 1
ATOM 2342 N N . LEU B 1 75 ? 2.492 -33.531 -5.812 1 94 75 LEU B N 1
ATOM 2343 C CA . LEU B 1 75 ? 3.467 -33.781 -6.875 1 94 75 LEU B CA 1
ATOM 2344 C C . LEU B 1 75 ? 3.986 -35.219 -6.836 1 94 75 LEU B C 1
ATOM 2346 O O . LEU B 1 75 ? 4.254 -35.75 -5.762 1 94 75 LEU B O 1
ATOM 2350 N N . THR B 1 76 ? 3.982 -35.781 -7.969 1 95.06 76 THR B N 1
ATOM 2351 C CA . THR B 1 76 ? 4.52 -37.125 -8.102 1 95.06 76 THR B CA 1
ATOM 2352 C C . THR B 1 76 ? 5.98 -37.062 -8.539 1 95.06 76 THR B C 1
ATOM 2354 O O . THR B 1 76 ? 6.344 -36.312 -9.445 1 95.06 76 THR B O 1
ATOM 2357 N N . CYS B 1 77 ? 6.805 -37.875 -7.918 1 95.94 77 CYS B N 1
ATOM 2358 C CA . CYS B 1 77 ? 8.234 -37.906 -8.219 1 95.94 77 CYS B CA 1
ATOM 2359 C C . CYS B 1 77 ? 8.477 -38.469 -9.617 1 95.94 77 CYS B C 1
ATOM 2361 O O . CYS B 1 77 ? 7.984 -39.562 -9.961 1 95.94 77 CYS B O 1
ATOM 2363 N N . ALA B 1 78 ? 9.258 -37.75 -10.336 1 90.88 78 ALA B N 1
ATOM 2364 C CA . ALA B 1 78 ? 9.539 -38.156 -11.711 1 90.88 78 ALA B CA 1
ATOM 2365 C C . ALA B 1 78 ? 10.5 -39.344 -11.758 1 90.88 78 ALA B C 1
ATOM 2367 O O . ALA B 1 78 ? 10.531 -40.062 -12.742 1 90.88 78 ALA B O 1
ATOM 2368 N N . LYS B 1 79 ? 11.211 -39.531 -10.711 1 91.75 79 LYS B N 1
ATOM 2369 C CA . LYS B 1 79 ? 12.227 -40.562 -10.664 1 91.75 79 LYS B CA 1
ATOM 2370 C C . LYS B 1 79 ? 11.609 -41.906 -10.266 1 91.75 79 LYS B C 1
ATOM 2372 O O . LYS B 1 79 ? 11.898 -42.938 -10.883 1 91.75 79 LYS B O 1
ATOM 2377 N N . CYS B 1 80 ? 10.758 -41.969 -9.273 1 94.75 80 CYS B N 1
ATOM 2378 C CA . CYS B 1 80 ? 10.281 -43.25 -8.734 1 94.75 80 CYS B CA 1
ATOM 2379 C C . CYS B 1 80 ? 8.766 -43.312 -8.75 1 94.75 80 CYS B C 1
ATOM 2381 O O . CYS B 1 80 ? 8.172 -44.281 -8.25 1 94.75 80 CYS B O 1
ATOM 2383 N N . ASN B 1 81 ? 8.039 -42.344 -9.141 1 94.5 81 ASN B N 1
ATOM 2384 C CA . ASN B 1 81 ? 6.59 -42.281 -9.328 1 94.5 81 ASN B CA 1
ATOM 2385 C C . ASN B 1 81 ? 5.852 -42.344 -7.992 1 94.5 81 ASN B C 1
ATOM 2387 O O . ASN B 1 81 ? 4.711 -42.781 -7.93 1 94.5 81 ASN B O 1
ATOM 2391 N N . SER B 1 82 ? 6.516 -41.938 -6.965 1 95.06 82 SER B N 1
ATOM 2392 C CA . SER B 1 82 ? 5.906 -41.844 -5.645 1 95.06 82 SER B CA 1
ATOM 2393 C C . SER B 1 82 ? 5.473 -40.406 -5.324 1 95.06 82 SER B C 1
ATOM 2395 O O . SER B 1 82 ? 6.004 -39.469 -5.891 1 95.06 82 SER B O 1
ATOM 2397 N N . PRO B 1 83 ? 4.492 -40.281 -4.438 1 96 83 PRO B N 1
ATOM 2398 C CA . PRO B 1 83 ? 4.086 -38.938 -4.039 1 96 83 PRO B CA 1
ATOM 2399 C C . PRO B 1 83 ? 5.172 -38.188 -3.256 1 96 83 PRO B C 1
ATOM 2401 O O . PRO B 1 83 ? 5.785 -38.781 -2.354 1 96 83 PRO B O 1
ATOM 2404 N N . MET B 1 84 ? 5.398 -37 -3.703 1 96.56 84 MET B N 1
ATOM 2405 C CA . MET B 1 84 ? 6.359 -36.156 -2.998 1 96.56 84 MET B CA 1
ATOM 2406 C C . MET B 1 84 ? 5.691 -35.406 -1.85 1 96.56 84 MET B C 1
ATOM 2408 O O . MET B 1 84 ? 4.461 -35.344 -1.784 1 96.56 84 MET B O 1
ATOM 2412 N N . LYS B 1 85 ? 6.52 -34.938 -0.916 1 95.38 85 LYS B N 1
ATOM 2413 C CA . LYS B 1 85 ? 5.996 -34.188 0.217 1 95.38 85 LYS B CA 1
ATOM 2414 C C . LYS B 1 85 ? 6.66 -32.812 0.309 1 95.38 85 LYS B C 1
ATOM 2416 O O . LYS B 1 85 ? 7.836 -32.656 -0.03 1 95.38 85 LYS B O 1
ATOM 2421 N N . LEU B 1 86 ? 5.859 -31.859 0.712 1 93.88 86 LEU B N 1
ATOM 2422 C CA . LEU B 1 86 ? 6.398 -30.516 0.943 1 93.88 86 LEU B CA 1
ATOM 2423 C C . LEU B 1 86 ? 7.141 -30.453 2.275 1 93.88 86 LEU B C 1
ATOM 2425 O O . LEU B 1 86 ? 6.602 -30.859 3.309 1 93.88 86 LEU B O 1
ATOM 2429 N N . ARG B 1 87 ? 8.359 -30.016 2.217 1 93.12 87 ARG B N 1
ATOM 2430 C CA . ARG B 1 87 ? 9.172 -29.859 3.424 1 93.12 87 ARG B CA 1
ATOM 2431 C C . ARG B 1 87 ? 9.664 -28.422 3.578 1 93.12 87 ARG B C 1
ATOM 2433 O O . ARG B 1 87 ? 10.047 -27.781 2.596 1 93.12 87 ARG B O 1
ATOM 2440 N N . SER B 1 88 ? 9.625 -27.938 4.812 1 90.38 88 SER B N 1
ATOM 2441 C CA . SER B 1 88 ? 10.133 -26.609 5.098 1 90.38 88 SER B CA 1
ATOM 2442 C C . SER B 1 88 ? 11.641 -26.531 4.887 1 90.38 88 SER B C 1
ATOM 2444 O O . SER B 1 88 ? 12.367 -27.453 5.242 1 90.38 88 SER B O 1
ATOM 2446 N N . LYS B 1 89 ? 12.094 -25.594 4.184 1 87.75 89 LYS B N 1
ATOM 2447 C CA . LYS B 1 89 ? 13.508 -25.328 3.926 1 87.75 89 LYS B CA 1
ATOM 2448 C C . LYS B 1 89 ? 13.812 -23.828 4.062 1 87.75 89 LYS B C 1
ATOM 2450 O O . LYS B 1 89 ? 12.953 -22.984 3.791 1 87.75 89 LYS B O 1
ATOM 2455 N N . ASP B 1 90 ? 15 -23.5 4.477 1 81.75 90 ASP B N 1
ATOM 2456 C CA . ASP B 1 90 ? 15.398 -22.109 4.656 1 81.75 90 ASP B CA 1
ATOM 2457 C C . ASP B 1 90 ? 15.797 -21.469 3.322 1 81.75 90 ASP B C 1
ATOM 2459 O O . ASP B 1 90 ? 16.969 -21.203 3.084 1 81.75 90 ASP B O 1
ATOM 2463 N N . ILE B 1 91 ? 14.844 -21.469 2.459 1 79.19 91 ILE B N 1
ATOM 2464 C CA . ILE B 1 91 ? 14.984 -20.812 1.164 1 79.19 91 ILE B CA 1
ATOM 2465 C C . ILE B 1 91 ? 13.898 -19.75 0.999 1 79.19 91 ILE B C 1
ATOM 2467 O O . ILE B 1 91 ? 12.984 -19.656 1.823 1 79.19 91 ILE B O 1
ATOM 2471 N N . ASN B 1 92 ? 13.961 -18.922 0.012 1 73.94 92 ASN B N 1
ATOM 2472 C CA . ASN B 1 92 ? 13.031 -17.812 -0.188 1 73.94 92 ASN B CA 1
ATOM 2473 C C . ASN B 1 92 ? 11.586 -18.297 -0.24 1 73.94 92 ASN B C 1
ATOM 2475 O O . ASN B 1 92 ? 10.688 -17.641 0.295 1 73.94 92 ASN B O 1
ATOM 2479 N N . ASP B 1 93 ? 11.477 -19.484 -0.805 1 86.19 93 ASP B N 1
ATOM 2480 C CA . ASP B 1 93 ? 10.117 -19.984 -0.986 1 86.19 93 ASP B CA 1
ATOM 2481 C C . ASP B 1 93 ? 9.656 -20.781 0.226 1 86.19 93 ASP B C 1
ATOM 2483 O O . ASP B 1 93 ? 8.508 -21.219 0.292 1 86.19 93 ASP B O 1
ATOM 2487 N N . GLY B 1 94 ? 10.5 -21.031 1.122 1 83.81 94 GLY B N 1
ATOM 2488 C CA . GLY B 1 94 ? 10.203 -21.562 2.439 1 83.81 94 GLY B CA 1
ATOM 2489 C C . GLY B 1 94 ? 9.945 -23.062 2.426 1 83.81 94 GLY B C 1
ATOM 2490 O O . GLY B 1 94 ? 9.797 -23.688 3.482 1 83.81 94 GLY B O 1
ATOM 2491 N N . ALA B 1 95 ? 9.781 -23.656 1.223 1 91.38 95 ALA B N 1
ATOM 2492 C CA . ALA B 1 95 ? 9.477 -25.078 1.149 1 91.38 95 ALA B CA 1
ATOM 2493 C C . ALA B 1 95 ? 9.961 -25.672 -0.17 1 91.38 95 ALA B C 1
ATOM 2495 O O . ALA B 1 95 ? 10.219 -24.953 -1.131 1 91.38 95 ALA B O 1
ATOM 2496 N N . VAL B 1 96 ? 10.148 -27.016 -0.145 1 94.31 96 VAL B N 1
ATOM 2497 C CA . VAL B 1 96 ? 10.57 -27.75 -1.336 1 94.31 96 VAL B CA 1
ATOM 2498 C C . VAL B 1 96 ? 9.852 -29.094 -1.396 1 94.31 96 VAL B C 1
ATOM 2500 O O . VAL B 1 96 ? 9.523 -29.672 -0.36 1 94.31 96 VAL B O 1
ATOM 2503 N N . TRP B 1 97 ? 9.555 -29.438 -2.619 1 95.44 97 TRP B N 1
ATOM 2504 C CA . TRP B 1 97 ? 9.062 -30.797 -2.805 1 95.44 97 TRP B CA 1
ATOM 2505 C C . TRP B 1 97 ? 10.203 -31.812 -2.674 1 95.44 97 TRP B C 1
ATOM 2507 O O . TRP B 1 97 ? 11.25 -31.656 -3.303 1 95.44 97 TRP B O 1
ATOM 2517 N N . THR B 1 98 ? 10.008 -32.812 -1.818 1 96.31 98 THR B N 1
ATOM 2518 C CA . THR B 1 98 ? 11.047 -33.812 -1.618 1 96.31 98 THR B CA 1
ATOM 2519 C C . THR B 1 98 ? 10.477 -35.219 -1.698 1 96.31 98 THR B C 1
ATOM 2521 O O . THR B 1 98 ? 9.383 -35.5 -1.188 1 96.31 98 THR B O 1
ATOM 2524 N N . CYS B 1 99 ? 11.195 -36.094 -2.438 1 96.56 99 CYS B N 1
ATOM 2525 C CA . CYS B 1 99 ? 10.867 -37.531 -2.473 1 96.56 99 CYS B CA 1
ATOM 2526 C C . CYS B 1 99 ? 11.75 -38.312 -1.52 1 96.56 99 CYS B C 1
ATOM 2528 O O . CYS B 1 99 ? 12.977 -38.281 -1.627 1 96.56 99 CYS B O 1
ATOM 2530 N N . ARG B 1 100 ? 11.227 -39 -0.569 1 93.44 100 ARG B N 1
ATOM 2531 C CA . ARG B 1 100 ? 12.016 -39.781 0.375 1 93.44 100 ARG B CA 1
ATOM 2532 C C . ARG B 1 100 ? 11.734 -41.281 0.215 1 93.44 100 ARG B C 1
ATOM 2534 O O . ARG B 1 100 ? 11.93 -42.062 1.153 1 93.44 100 ARG B O 1
ATOM 2541 N N . ASN B 1 101 ? 11.125 -41.531 -0.889 1 92.75 101 ASN B N 1
ATOM 2542 C CA . ASN B 1 101 ? 10.891 -42.938 -1.161 1 92.75 101 ASN B CA 1
ATOM 2543 C C . ASN B 1 101 ? 12.203 -43.719 -1.299 1 92.75 101 ASN B C 1
ATOM 2545 O O . ASN B 1 101 ? 13.211 -43.156 -1.715 1 92.75 101 ASN B O 1
ATOM 2549 N N . ARG B 1 102 ? 12.266 -45 -0.811 1 92.06 102 ARG B N 1
ATOM 2550 C CA . ARG B 1 102 ? 13.461 -45.812 -0.9 1 92.06 102 ARG B CA 1
ATOM 2551 C C . ARG B 1 102 ? 13.438 -46.688 -2.154 1 92.06 102 ARG B C 1
ATOM 2553 O O . ARG B 1 102 ? 12.461 -47.375 -2.41 1 92.06 102 ARG B O 1
ATOM 2560 N N . ILE B 1 103 ? 14.406 -46.406 -2.99 1 86.75 103 ILE B N 1
ATOM 2561 C CA . ILE B 1 103 ? 14.641 -47.25 -4.164 1 86.75 103 ILE B CA 1
ATOM 2562 C C . ILE B 1 103 ? 15.945 -48.031 -3.998 1 86.75 103 ILE B C 1
ATOM 2564 O O . ILE B 1 103 ? 17.016 -47.406 -3.898 1 86.75 103 ILE B O 1
ATOM 2568 N N . ASN B 1 104 ? 15.906 -49.438 -4.207 1 89.19 104 ASN B N 1
ATOM 2569 C CA . ASN B 1 104 ? 17.062 -50.312 -4.066 1 89.19 104 ASN B CA 1
ATOM 2570 C C . ASN B 1 104 ? 17.859 -49.969 -2.807 1 89.19 104 ASN B C 1
ATOM 2572 O O . ASN B 1 104 ? 19.078 -49.812 -2.859 1 89.19 104 ASN B O 1
ATOM 2576 N N . LYS B 1 105 ? 17.188 -49.656 -1.622 1 87.62 105 LYS B N 1
ATOM 2577 C CA . LYS B 1 105 ? 17.719 -49.406 -0.282 1 87.62 105 LYS B CA 1
ATOM 2578 C C . LYS B 1 105 ? 18.359 -48.031 -0.173 1 87.62 105 LYS B C 1
ATOM 2580 O O . LYS B 1 105 ? 19.125 -47.781 0.754 1 87.62 105 LYS B O 1
ATOM 2585 N N . LYS B 1 106 ? 18.25 -47.25 -1.205 1 91.81 106 LYS B N 1
ATOM 2586 C CA . LYS B 1 106 ? 18.719 -45.844 -1.176 1 91.81 106 LYS B CA 1
ATOM 2587 C C . LYS B 1 106 ? 17.562 -44.875 -1.301 1 91.81 106 LYS B C 1
ATOM 2589 O O . LYS B 1 106 ? 16.594 -45.125 -1.997 1 91.81 106 LYS B O 1
ATOM 2594 N N . GLU B 1 107 ? 17.656 -43.812 -0.552 1 92.75 107 GLU B N 1
ATOM 2595 C CA . GLU B 1 107 ? 16.641 -42.75 -0.64 1 92.75 107 GLU B CA 1
ATOM 2596 C C . GLU B 1 107 ? 16.672 -42.062 -2.004 1 92.75 107 GLU B C 1
ATOM 2598 O O . GLU B 1 107 ? 17.734 -41.781 -2.543 1 92.75 107 GLU B O 1
ATOM 2603 N N . CYS B 1 108 ? 15.539 -41.969 -2.711 1 94.44 108 CYS B N 1
ATOM 2604 C CA . CYS B 1 108 ? 15.438 -41.281 -3.984 1 94.44 108 CYS B CA 1
ATOM 2605 C C . CYS B 1 108 ? 16.047 -39.875 -3.893 1 94.44 108 CYS B C 1
ATOM 2607 O O . CYS B 1 108 ? 16.969 -39.562 -4.641 1 94.44 108 CYS B O 1
ATOM 2609 N N . GLY B 1 109 ? 15.578 -39 -2.912 1 93 109 GLY B N 1
ATOM 2610 C CA . GLY B 1 109 ? 16.219 -37.75 -2.568 1 93 109 GLY B CA 1
ATOM 2611 C C . GLY B 1 109 ? 15.945 -36.656 -3.578 1 93 109 GLY B C 1
ATOM 2612 O O . GLY B 1 109 ? 16.516 -35.562 -3.482 1 93 109 GLY B O 1
ATOM 2613 N N . LEU B 1 110 ? 15.07 -36.969 -4.586 1 95.31 110 LEU B N 1
ATOM 2614 C CA . LEU B 1 110 ? 14.773 -35.938 -5.578 1 95.31 110 LEU B CA 1
ATOM 2615 C C . LEU B 1 110 ? 14.086 -34.75 -4.934 1 95.31 110 LEU B C 1
ATOM 2617 O O . LEU B 1 110 ? 13.203 -34.906 -4.086 1 95.31 110 LEU B O 1
ATOM 2621 N N . GLN B 1 111 ? 14.508 -33.5 -5.324 1 95.31 111 GLN B N 1
ATOM 2622 C CA . GLN B 1 111 ? 13.906 -32.281 -4.844 1 95.31 111 GLN B CA 1
ATOM 2623 C C . GLN B 1 111 ? 13.438 -31.406 -6.008 1 95.31 111 GLN B C 1
ATOM 2625 O O . GLN B 1 111 ? 14.047 -31.406 -7.078 1 95.31 111 GLN B O 1
ATOM 2630 N N . LYS B 1 112 ? 12.336 -30.844 -5.84 1 93.94 112 LYS B N 1
ATOM 2631 C CA . LYS B 1 112 ? 11.797 -29.891 -6.812 1 93.94 112 LYS B CA 1
ATOM 2632 C C . LYS B 1 112 ? 11.297 -28.625 -6.133 1 93.94 112 LYS B C 1
ATOM 2634 O O . LYS B 1 112 ? 10.812 -28.672 -4.996 1 93.94 112 LYS B O 1
ATOM 2639 N N . SER B 1 113 ? 11.398 -27.531 -6.809 1 93.56 113 SER B N 1
ATOM 2640 C CA . SER B 1 113 ? 10.906 -26.266 -6.297 1 93.56 113 SER B CA 1
ATOM 2641 C C . SER B 1 113 ? 9.391 -26.297 -6.102 1 93.56 113 SER B C 1
ATOM 2643 O O . SER B 1 113 ? 8.672 -26.906 -6.891 1 93.56 113 SER B O 1
ATOM 2645 N N . VAL B 1 114 ? 8.93 -25.594 -5.105 1 93.75 114 VAL B N 1
ATOM 2646 C CA . VAL B 1 114 ? 7.5 -25.5 -4.855 1 93.75 114 VAL B CA 1
ATOM 2647 C C . VAL B 1 114 ? 6.828 -24.734 -6 1 93.75 114 VAL B C 1
ATOM 2649 O O . VAL B 1 114 ? 5.617 -24.859 -6.211 1 93.75 114 VAL B O 1
ATOM 2652 N N . ARG B 1 115 ? 7.57 -24.031 -6.738 1 93.75 115 ARG B N 1
ATOM 2653 C CA . ARG B 1 115 ? 7.047 -23.234 -7.844 1 93.75 115 ARG B CA 1
ATOM 2654 C C . ARG B 1 115 ? 6.809 -24.109 -9.078 1 93.75 115 ARG B C 1
ATOM 2656 O O . ARG B 1 115 ? 6.152 -23.672 -10.023 1 93.75 115 ARG B O 1
ATOM 2663 N N . PHE B 1 116 ? 7.375 -25.297 -9.023 1 92.62 116 PHE B N 1
ATOM 2664 C CA . PHE B 1 116 ? 7.316 -26.156 -10.211 1 92.62 116 PHE B CA 1
ATOM 2665 C C . PHE B 1 116 ? 5.879 -26.328 -10.68 1 92.62 116 PHE B C 1
ATOM 2667 O O . PHE B 1 116 ? 4.992 -26.656 -9.891 1 92.62 116 PHE B O 1
ATOM 2674 N N . GLY B 1 117 ? 5.688 -26.078 -11.984 1 91.69 117 GLY B N 1
ATOM 2675 C CA . GLY B 1 117 ? 4.387 -26.297 -12.594 1 91.69 117 GLY B CA 1
ATOM 2676 C C . GLY B 1 117 ? 3.342 -25.297 -12.148 1 91.69 117 GLY B C 1
ATOM 2677 O O . GLY B 1 117 ? 2.148 -25.594 -12.133 1 91.69 117 GLY B O 1
ATOM 2678 N N . SER B 1 118 ? 3.734 -24.188 -11.695 1 93.56 118 SER B N 1
ATOM 2679 C CA . SER B 1 118 ? 2.812 -23.156 -11.227 1 93.56 118 SER B CA 1
ATOM 2680 C C . SER B 1 118 ? 3.047 -21.844 -11.953 1 93.56 118 SER B C 1
ATOM 2682 O O . SER B 1 118 ? 3.992 -21.719 -12.734 1 93.56 118 SER B O 1
ATOM 2684 N N . TRP B 1 119 ? 2.211 -20.859 -11.688 1 92.12 119 TRP B N 1
ATOM 2685 C CA . TRP B 1 119 ? 2.279 -19.5 -12.195 1 92.12 119 TRP B CA 1
ATOM 2686 C C . TRP B 1 119 ? 3.609 -18.844 -11.836 1 92.12 119 TRP B C 1
ATOM 2688 O O . TRP B 1 119 ? 4.086 -17.953 -12.547 1 92.12 119 TRP B O 1
ATOM 2698 N N . PHE B 1 120 ? 4.254 -19.359 -10.836 1 94 120 PHE B N 1
ATOM 2699 C CA . PHE B 1 120 ? 5.434 -18.719 -10.266 1 94 120 PHE B CA 1
ATOM 2700 C C . PHE B 1 120 ? 6.711 -19.344 -10.812 1 94 120 PHE B C 1
ATOM 2702 O O . PHE B 1 120 ? 7.812 -19 -10.398 1 94 120 PHE B O 1
ATOM 2709 N N . SER B 1 121 ? 6.531 -20.25 -11.773 1 90.38 121 SER B N 1
ATOM 2710 C CA . SER B 1 121 ? 7.676 -20.969 -12.312 1 90.38 121 SER B CA 1
ATOM 2711 C C . SER B 1 121 ? 8.539 -20.062 -13.18 1 90.38 121 SER B C 1
ATOM 2713 O O . SER B 1 121 ? 8.062 -19.047 -13.703 1 90.38 121 SER B O 1
ATOM 2715 N N . CYS B 1 122 ? 9.75 -20.25 -13.25 1 83.38 122 CYS B N 1
ATOM 2716 C CA . CYS B 1 122 ? 10.695 -19.656 -14.195 1 83.38 122 CYS B CA 1
ATOM 2717 C C . CYS B 1 122 ? 10.844 -18.156 -13.945 1 83.38 122 CYS B C 1
ATOM 2719 O O . CYS B 1 122 ? 10.781 -17.359 -14.883 1 83.38 122 CYS B O 1
ATOM 2721 N N . SER B 1 123 ? 10.852 -17.703 -12.797 1 87.25 123 SER B N 1
ATOM 2722 C CA . SER B 1 123 ? 11.07 -16.297 -12.453 1 87.25 123 SER B CA 1
ATOM 2723 C C . SER B 1 123 ? 12.055 -16.156 -11.289 1 87.25 123 SER B C 1
ATOM 2725 O O . SER B 1 123 ? 12.047 -16.984 -10.367 1 87.25 123 SER B O 1
ATOM 2727 N N . LYS B 1 124 ? 12.812 -15.18 -11.32 1 84.31 124 LYS B N 1
ATOM 2728 C CA . LYS B 1 124 ? 13.734 -14.875 -10.234 1 84.31 124 LYS B CA 1
ATOM 2729 C C . LYS B 1 124 ? 13.055 -14.047 -9.141 1 84.31 124 LYS B C 1
ATOM 2731 O O . LYS B 1 124 ? 13.578 -13.914 -8.039 1 84.31 124 LYS B O 1
ATOM 2736 N N . LEU B 1 125 ? 11.906 -13.562 -9.477 1 88.44 125 LEU B N 1
ATOM 2737 C CA . LEU B 1 125 ? 11.141 -12.828 -8.477 1 88.44 125 LEU B CA 1
ATOM 2738 C C . LEU B 1 125 ? 10.594 -13.773 -7.414 1 88.44 125 LEU B C 1
ATOM 2740 O O . LEU B 1 125 ? 10.32 -14.938 -7.695 1 88.44 125 LEU B O 1
ATOM 2744 N N . THR B 1 126 ? 10.445 -13.281 -6.234 1 88.88 126 THR B N 1
ATOM 2745 C CA . THR B 1 126 ? 9.781 -14.07 -5.203 1 88.88 126 THR B CA 1
ATOM 2746 C C . THR B 1 126 ? 8.305 -14.273 -5.535 1 88.88 126 THR B C 1
ATOM 2748 O O . THR B 1 126 ? 7.75 -13.547 -6.363 1 88.88 126 THR B O 1
ATOM 2751 N N . MET B 1 127 ? 7.676 -15.242 -4.906 1 92.12 127 MET B N 1
ATOM 2752 C CA . MET B 1 127 ? 6.254 -15.492 -5.145 1 92.12 127 MET B CA 1
ATOM 2753 C C . MET B 1 127 ? 5.414 -14.289 -4.723 1 92.12 127 MET B C 1
ATOM 2755 O O . MET B 1 127 ? 4.418 -13.969 -5.371 1 92.12 127 MET B O 1
ATOM 2759 N N . GLY B 1 128 ? 5.875 -13.641 -3.639 1 91.25 128 GLY B N 1
ATOM 2760 C CA . GLY B 1 128 ? 5.18 -12.445 -3.195 1 91.25 128 GLY B CA 1
ATOM 2761 C C . GLY B 1 128 ? 5.246 -11.312 -4.203 1 91.25 128 GLY B C 1
ATOM 2762 O O . GLY B 1 128 ? 4.242 -10.641 -4.457 1 91.25 128 GLY B O 1
ATOM 2763 N N . GLU B 1 129 ? 6.395 -11.086 -4.762 1 90.5 129 GLU B N 1
ATOM 2764 C CA . GLU B 1 129 ? 6.57 -10.047 -5.77 1 90.5 129 GLU B CA 1
ATOM 2765 C C . GLU B 1 129 ? 5.719 -10.32 -7.008 1 90.5 129 GLU B C 1
ATOM 2767 O O . GLU B 1 129 ? 5.09 -9.414 -7.551 1 90.5 129 GLU B O 1
ATOM 2772 N N . ILE B 1 130 ? 5.723 -11.594 -7.426 1 93.69 130 ILE B N 1
ATOM 2773 C CA . ILE B 1 130 ? 4.949 -11.969 -8.602 1 93.69 130 ILE B CA 1
ATOM 2774 C C . ILE B 1 130 ? 3.461 -11.766 -8.328 1 93.69 130 ILE B C 1
ATOM 2776 O O . ILE B 1 130 ? 2.746 -11.188 -9.148 1 93.69 130 ILE B O 1
ATOM 2780 N N . PHE B 1 131 ? 3.053 -12.281 -7.188 1 95.31 131 PHE B N 1
ATOM 2781 C CA . PHE B 1 131 ? 1.646 -12.172 -6.824 1 95.31 131 PHE B CA 1
ATOM 2782 C C . PHE B 1 131 ? 1.218 -10.719 -6.727 1 95.31 131 PHE B C 1
ATOM 2784 O O . PHE B 1 131 ? 0.182 -10.328 -7.273 1 95.31 131 PHE B O 1
ATOM 2791 N N . PHE B 1 132 ? 2.01 -9.898 -6.121 1 94.62 132 PHE B N 1
ATOM 2792 C CA . PHE B 1 132 ? 1.728 -8.477 -5.949 1 94.62 132 PHE B CA 1
ATOM 2793 C C . PHE B 1 132 ? 1.726 -7.762 -7.293 1 94.62 132 PHE B C 1
ATOM 2795 O O . PHE B 1 132 ? 0.814 -6.984 -7.586 1 94.62 132 PHE B O 1
ATOM 2802 N N . LEU B 1 133 ? 2.729 -8.031 -8.062 1 94.44 133 LEU B N 1
ATOM 2803 C CA . LEU B 1 133 ? 2.834 -7.434 -9.391 1 94.44 133 LEU B CA 1
ATOM 2804 C C . LEU B 1 133 ? 1.641 -7.816 -10.258 1 94.44 133 LEU B C 1
ATOM 2806 O O . LEU B 1 133 ? 1.109 -6.984 -10.992 1 94.44 133 LEU B O 1
ATOM 2810 N N . THR B 1 134 ? 1.234 -9.07 -10.211 1 95.31 134 THR B N 1
ATOM 2811 C CA . THR B 1 134 ? 0.058 -9.531 -10.938 1 95.31 134 THR B CA 1
ATOM 2812 C C . THR B 1 134 ? -1.17 -8.703 -10.562 1 95.31 134 THR B C 1
ATOM 2814 O O . THR B 1 134 ? -1.921 -8.266 -11.438 1 95.31 134 THR B O 1
ATOM 2817 N N . TYR B 1 135 ? -1.317 -8.469 -9.281 1 95.62 135 TYR B N 1
ATOM 2818 C CA . TYR B 1 135 ? -2.445 -7.668 -8.812 1 95.62 135 TYR B CA 1
ATOM 2819 C C . TYR B 1 135 ? -2.418 -6.273 -9.422 1 95.62 135 TYR B C 1
ATOM 2821 O O . TYR B 1 135 ? -3.422 -5.809 -9.969 1 95.62 135 TYR B O 1
ATOM 2829 N N . LEU B 1 136 ? -1.299 -5.652 -9.336 1 95 136 LEU B N 1
ATOM 2830 C CA . LEU B 1 136 ? -1.167 -4.273 -9.797 1 95 136 LEU B CA 1
ATOM 2831 C C . LEU B 1 136 ? -1.479 -4.172 -11.289 1 95 136 LEU B C 1
ATOM 2833 O O . LEU B 1 136 ? -2.217 -3.277 -11.711 1 95 136 LEU B O 1
ATOM 2837 N N . ILE B 1 137 ? -0.983 -5.078 -12.047 1 93.31 137 ILE B N 1
ATOM 2838 C CA . ILE B 1 137 ? -1.17 -5.047 -13.492 1 93.31 137 ILE B CA 1
ATOM 2839 C C . ILE B 1 137 ? -2.633 -5.324 -13.828 1 93.31 137 ILE B C 1
ATOM 2841 O O . ILE B 1 137 ? -3.25 -4.59 -14.602 1 93.31 137 ILE B O 1
ATOM 2845 N N . VAL B 1 138 ? -3.17 -6.336 -13.25 1 92.62 138 VAL B N 1
ATOM 2846 C CA . VAL B 1 138 ? -4.523 -6.773 -13.578 1 92.62 138 VAL B CA 1
ATOM 2847 C C . VAL B 1 138 ? -5.527 -5.707 -13.148 1 92.62 138 VAL B C 1
ATOM 2849 O O . VAL B 1 138 ? -6.539 -5.492 -13.82 1 92.62 138 VAL B O 1
ATOM 2852 N N . LYS B 1 139 ? -5.23 -5.035 -12.023 1 91.44 139 LYS B N 1
ATOM 2853 C CA . LYS B 1 139 ? -6.145 -4.02 -11.516 1 91.44 139 LYS B CA 1
ATOM 2854 C C . LYS B 1 139 ? -5.949 -2.689 -12.242 1 91.44 139 LYS B C 1
ATOM 2856 O O . LYS B 1 139 ? -6.637 -1.709 -11.945 1 91.44 139 LYS B O 1
ATOM 2861 N N . GLY B 1 140 ? -4.953 -2.578 -13.148 1 88.94 140 GLY B N 1
ATOM 2862 C CA . GLY B 1 140 ? -4.871 -1.469 -14.086 1 88.94 140 GLY B CA 1
ATOM 2863 C C . GLY B 1 140 ? -3.957 -0.353 -13.617 1 88.94 140 GLY B C 1
ATOM 2864 O O . GLY B 1 140 ? -4.086 0.791 -14.055 1 88.94 140 GLY B O 1
ATOM 2865 N N . TYR B 1 141 ? -3.082 -0.589 -12.688 1 91.12 141 TYR B N 1
ATOM 2866 C CA . TYR B 1 141 ? -2.08 0.417 -12.352 1 91.12 141 TYR B CA 1
ATOM 2867 C C . TYR B 1 141 ? -1.184 0.713 -13.547 1 91.12 141 TYR B C 1
ATOM 2869 O O . TYR B 1 141 ? -0.8 -0.197 -14.289 1 91.12 141 TYR B O 1
ATOM 2877 N N . GLY B 1 142 ? -0.909 1.972 -13.75 1 90.25 142 GLY B N 1
ATOM 2878 C CA . GLY B 1 142 ? -0.032 2.359 -14.844 1 90.25 142 GLY B CA 1
ATOM 2879 C C . GLY B 1 142 ? 1.393 1.869 -14.672 1 90.25 142 GLY B C 1
ATOM 2880 O O . GLY B 1 142 ? 1.896 1.792 -13.547 1 90.25 142 GLY B O 1
ATOM 2881 N N . THR B 1 143 ? 2.02 1.574 -15.836 1 92.31 143 THR B N 1
ATOM 2882 C CA . THR B 1 143 ? 3.381 1.055 -15.836 1 92.31 143 THR B CA 1
ATOM 2883 C C . THR B 1 143 ? 4.32 2 -15.094 1 92.31 143 THR B C 1
ATOM 2885 O O . THR B 1 143 ? 5.074 1.574 -14.219 1 92.31 143 THR B O 1
ATOM 2888 N N . ASP B 1 144 ? 4.254 3.254 -15.367 1 90.38 144 ASP B N 1
ATOM 2889 C CA . ASP B 1 144 ? 5.133 4.238 -14.742 1 90.38 144 ASP B CA 1
ATOM 2890 C C . ASP B 1 144 ? 4.902 4.301 -13.234 1 90.38 144 ASP B C 1
ATOM 2892 O O . ASP B 1 144 ? 5.859 4.391 -12.461 1 90.38 144 ASP B O 1
ATOM 2896 N N . LYS B 1 145 ? 3.695 4.211 -12.859 1 89.75 145 LYS B N 1
ATOM 2897 C CA . LYS B 1 145 ? 3.35 4.27 -11.445 1 89.75 145 LYS B CA 1
ATOM 2898 C C . LYS B 1 145 ? 3.895 3.057 -10.695 1 89.75 145 LYS B C 1
ATOM 2900 O O . LYS B 1 145 ? 4.422 3.189 -9.586 1 89.75 145 LYS B O 1
ATOM 2905 N N . ILE B 1 146 ? 3.783 1.855 -11.305 1 92.44 146 ILE B N 1
ATOM 2906 C CA . ILE B 1 146 ? 4.27 0.636 -10.664 1 92.44 146 ILE B CA 1
ATOM 2907 C C . ILE B 1 146 ? 5.785 0.714 -10.492 1 92.44 146 ILE B C 1
ATOM 2909 O O . ILE B 1 146 ? 6.309 0.405 -9.422 1 92.44 146 ILE B O 1
ATOM 2913 N N . ILE B 1 147 ? 6.473 1.154 -11.492 1 90.38 147 ILE B N 1
ATOM 2914 C CA . ILE B 1 147 ? 7.926 1.26 -11.445 1 90.38 147 ILE B CA 1
ATOM 2915 C C . ILE B 1 147 ? 8.344 2.268 -10.383 1 90.38 147 ILE B C 1
ATOM 2917 O O . ILE B 1 147 ? 9.211 1.983 -9.555 1 90.38 147 ILE B O 1
ATOM 2921 N N . ASP B 1 148 ? 7.648 3.387 -10.32 1 87 148 ASP B N 1
ATOM 2922 C CA . ASP B 1 148 ? 8.031 4.488 -9.445 1 87 148 ASP B CA 1
ATOM 2923 C C . ASP B 1 148 ? 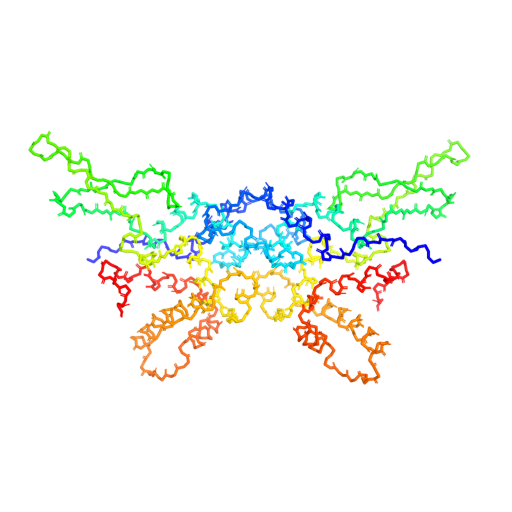7.695 4.176 -7.988 1 87 148 ASP B C 1
ATOM 2925 O O . ASP B 1 148 ? 8.445 4.531 -7.078 1 87 148 ASP B O 1
ATOM 2929 N N . GLU B 1 149 ? 6.566 3.531 -7.801 1 88.94 149 GLU B N 1
ATOM 2930 C CA . GLU B 1 149 ? 6.031 3.406 -6.445 1 88.94 149 GLU B CA 1
ATOM 2931 C C . GLU B 1 149 ? 6.418 2.068 -5.824 1 88.94 149 GLU B C 1
ATOM 2933 O O . GLU B 1 149 ? 6.566 1.966 -4.605 1 88.94 149 GLU B O 1
ATOM 2938 N N . TYR B 1 150 ? 6.625 1.028 -6.602 1 87.62 150 TYR B N 1
ATOM 2939 C CA . TYR B 1 150 ? 6.809 -0.302 -6.031 1 87.62 150 TYR B CA 1
ATOM 2940 C C . TYR B 1 150 ? 8.156 -0.884 -6.426 1 87.62 150 TYR B C 1
ATOM 2942 O O . TYR B 1 150 ? 8.453 -2.043 -6.129 1 87.62 150 TYR B O 1
ATOM 2950 N N . SER B 1 151 ? 9.039 -0.131 -7.133 1 83.19 151 SER B N 1
ATOM 2951 C CA . SER B 1 151 ? 10.453 -0.382 -7.367 1 83.19 151 SER B CA 1
ATOM 2952 C C . SER B 1 151 ? 10.664 -1.631 -8.219 1 83.19 151 SER B C 1
ATOM 2954 O O . SER B 1 151 ? 11.57 -2.424 -7.957 1 83.19 151 SER B O 1
ATOM 2956 N N . PHE B 1 152 ? 9.734 -1.938 -9.102 1 87.94 152 PHE B N 1
ATOM 2957 C CA . PHE B 1 152 ? 9.984 -2.939 -10.133 1 87.94 152 PHE B CA 1
ATOM 2958 C C . PHE B 1 152 ? 10.766 -2.338 -11.297 1 87.94 152 PHE B C 1
ATOM 2960 O O . PHE B 1 152 ? 10.609 -1.156 -11.609 1 87.94 152 PHE B O 1
ATOM 2967 N N . SER B 1 153 ? 11.609 -3.09 -11.883 1 89.38 153 SER B N 1
ATOM 2968 C CA . SER B 1 153 ? 12.359 -2.594 -13.031 1 89.38 153 SER B CA 1
ATOM 2969 C C . SER B 1 153 ? 11.477 -2.516 -14.273 1 89.38 153 SER B C 1
ATOM 2971 O O . SER B 1 153 ? 10.477 -3.221 -14.375 1 89.38 153 SER B O 1
ATOM 2973 N N . SER B 1 154 ? 11.875 -1.637 -15.234 1 92.44 154 SER B N 1
ATOM 2974 C CA . SER B 1 154 ? 11.141 -1.496 -16.484 1 92.44 154 SER B CA 1
ATOM 2975 C C . SER B 1 154 ? 11.109 -2.812 -17.25 1 92.44 154 SER B C 1
ATOM 2977 O O . SER B 1 154 ? 10.102 -3.143 -17.891 1 92.44 154 SER B O 1
ATOM 2979 N N . CYS B 1 155 ? 12.18 -3.584 -17.172 1 92.75 155 CYS B N 1
ATOM 2980 C CA . CYS B 1 155 ? 12.25 -4.867 -17.859 1 92.75 155 CYS B CA 1
ATOM 2981 C C . CYS B 1 155 ? 11.266 -5.863 -17.266 1 92.75 155 CYS B C 1
ATOM 2983 O O . CYS B 1 155 ? 10.508 -6.512 -17.984 1 92.75 155 CYS B O 1
ATOM 2985 N N . THR B 1 156 ? 11.242 -5.957 -15.969 1 91.62 156 THR B N 1
ATOM 2986 C CA . THR B 1 156 ? 10.32 -6.844 -15.273 1 91.62 156 THR B CA 1
ATOM 2987 C C . THR B 1 156 ? 8.875 -6.484 -15.602 1 91.62 156 THR B C 1
ATOM 2989 O O . THR B 1 156 ? 8.062 -7.367 -15.898 1 91.62 156 THR B O 1
ATOM 2992 N N . MET B 1 157 ? 8.625 -5.188 -15.648 1 93.31 157 MET B N 1
ATOM 2993 C CA . MET B 1 157 ? 7.273 -4.711 -15.945 1 93.31 157 MET B CA 1
ATOM 2994 C C . MET B 1 157 ? 6.855 -5.102 -17.359 1 93.31 157 MET B C 1
ATOM 2996 O O . MET B 1 157 ? 5.742 -5.586 -17.578 1 93.31 157 MET B O 1
ATOM 3000 N N . ALA B 1 158 ? 7.754 -4.887 -18.297 1 92.88 158 ALA B N 1
ATOM 3001 C CA . ALA B 1 158 ? 7.453 -5.219 -19.688 1 92.88 158 ALA B CA 1
ATOM 3002 C C . ALA B 1 158 ? 7.172 -6.711 -19.844 1 92.88 158 ALA B C 1
ATOM 3004 O O . ALA B 1 158 ? 6.184 -7.098 -20.484 1 92.88 158 ALA B O 1
ATOM 3005 N N . ASP B 1 159 ? 7.98 -7.523 -19.234 1 92.69 159 ASP B N 1
ATOM 3006 C CA . ASP B 1 159 ? 7.844 -8.977 -19.328 1 92.69 159 ASP B CA 1
ATOM 3007 C C . ASP B 1 159 ? 6.512 -9.438 -18.75 1 92.69 159 ASP B C 1
ATOM 3009 O O . ASP B 1 159 ? 5.77 -10.18 -19.391 1 92.69 159 ASP B O 1
ATOM 3013 N N . TRP B 1 160 ? 6.18 -9 -17.625 1 94 160 TRP B N 1
ATOM 3014 C CA . TRP B 1 160 ? 5.012 -9.508 -16.906 1 94 160 TRP B CA 1
ATOM 3015 C C . TRP B 1 160 ? 3.727 -8.922 -17.484 1 94 160 TRP B C 1
ATOM 3017 O O . TRP B 1 160 ? 2.689 -9.586 -17.5 1 94 160 TRP B O 1
ATOM 3027 N N . ARG B 1 161 ? 3.799 -7.695 -17.891 1 92.75 161 ARG B N 1
ATOM 3028 C CA . ARG B 1 161 ? 2.623 -7.137 -18.547 1 92.75 161 ARG B CA 1
ATOM 3029 C C . ARG B 1 161 ? 2.295 -7.895 -19.828 1 92.75 161 ARG B C 1
ATOM 3031 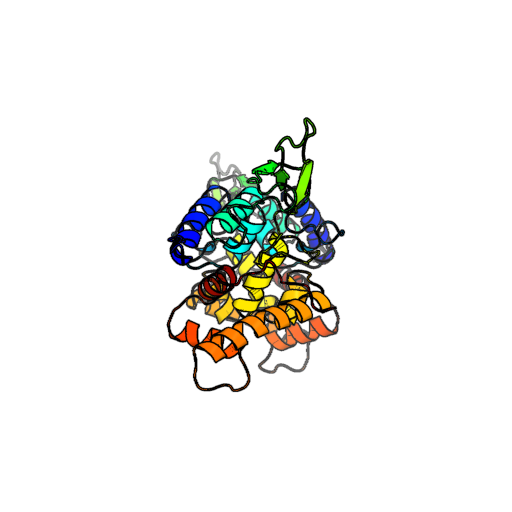O O . ARG B 1 161 ? 1.126 -8.164 -20.109 1 92.75 161 ARG B O 1
ATOM 3038 N N . GLN B 1 162 ? 3.346 -8.172 -20.594 1 91.06 162 GLN B N 1
ATOM 3039 C CA . GLN B 1 162 ? 3.15 -8.969 -21.812 1 91.06 162 GLN B CA 1
ATOM 3040 C C . GLN B 1 162 ? 2.609 -10.359 -21.469 1 91.06 162 GLN B C 1
ATOM 3042 O O . GLN B 1 162 ? 1.679 -10.836 -22.125 1 91.06 162 GLN B O 1
ATOM 3047 N N . PHE B 1 163 ? 3.182 -10.945 -20.5 1 90.62 163 PHE B N 1
ATOM 3048 C CA . PHE B 1 163 ? 2.785 -12.289 -20.078 1 90.62 163 PHE B CA 1
ATOM 3049 C C . PHE B 1 163 ? 1.322 -12.312 -19.656 1 90.62 163 PHE B C 1
ATOM 3051 O O . PHE B 1 163 ? 0.554 -13.172 -20.094 1 90.62 163 PHE B O 1
ATOM 3058 N N . ILE B 1 164 ? 0.878 -11.414 -18.844 1 91.75 164 ILE B N 1
ATOM 3059 C CA . ILE B 1 164 ? -0.49 -11.328 -18.344 1 91.75 164 ILE B CA 1
ATOM 3060 C C . ILE B 1 164 ? -1.439 -11.016 -19.5 1 91.75 164 ILE B C 1
ATOM 3062 O O . ILE B 1 164 ? -2.52 -11.602 -19.594 1 91.75 164 ILE B O 1
ATOM 3066 N N . ASN B 1 165 ? -0.946 -10.125 -20.344 1 88.38 165 ASN B N 1
ATOM 3067 C CA . ASN B 1 165 ? -1.76 -9.781 -21.5 1 88.38 165 ASN B CA 1
ATOM 3068 C C . ASN B 1 165 ? -2.002 -10.992 -22.406 1 88.38 165 ASN B C 1
ATOM 3070 O O . ASN B 1 165 ? -3.1 -11.164 -22.938 1 88.38 165 ASN B O 1
ATOM 3074 N N . GLU B 1 166 ? -1.021 -11.797 -22.578 1 87.19 166 GLU B N 1
ATOM 3075 C CA . GLU B 1 166 ? -1.16 -13 -23.391 1 87.19 166 GLU B CA 1
ATOM 3076 C C . GLU B 1 166 ? -2.213 -13.938 -22.812 1 87.19 166 GLU B C 1
ATOM 3078 O O . GLU B 1 166 ? -3.016 -14.508 -23.562 1 87.19 166 GLU B O 1
ATOM 3083 N N . ILE B 1 167 ? -2.191 -14.07 -21.547 1 87.12 167 ILE B N 1
ATOM 3084 C CA . ILE B 1 167 ? -3.176 -14.922 -20.891 1 87.12 167 ILE B CA 1
ATOM 3085 C C . ILE B 1 167 ? -4.578 -14.359 -21.109 1 87.12 167 ILE B C 1
ATOM 3087 O O . ILE B 1 167 ? -5.512 -15.102 -21.422 1 87.12 167 ILE B O 1
ATOM 3091 N N . ILE B 1 168 ? -4.707 -13.055 -20.938 1 85.62 168 ILE B N 1
ATOM 3092 C CA . ILE B 1 168 ? -6.004 -12.398 -21.078 1 85.62 168 ILE B CA 1
ATOM 3093 C C . ILE B 1 168 ? -6.504 -12.516 -22.516 1 85.62 168 ILE B C 1
ATOM 3095 O O . ILE B 1 168 ? -7.676 -12.82 -22.75 1 85.62 168 ILE B O 1
ATOM 3099 N N . VAL B 1 169 ? -5.598 -12.289 -23.438 1 83.31 169 VAL B N 1
ATOM 3100 C CA . VAL B 1 169 ? -5.961 -12.359 -24.859 1 83.31 169 VAL B CA 1
ATOM 3101 C C . VAL B 1 169 ? -6.406 -13.781 -25.203 1 83.31 169 VAL B C 1
ATOM 3103 O O . VAL B 1 169 ? -7.414 -13.969 -25.891 1 83.31 169 VAL B O 1
ATOM 3106 N N . ASP B 1 170 ? -5.625 -14.789 -24.75 1 82.5 170 ASP B N 1
ATOM 3107 C CA . ASP B 1 170 ? -5.988 -16.188 -24.984 1 82.5 170 ASP B CA 1
ATOM 3108 C C . ASP B 1 170 ? -7.375 -16.5 -24.438 1 82.5 170 ASP B C 1
ATOM 3110 O O . ASP B 1 170 ? -8.172 -17.188 -25.078 1 82.5 170 ASP B O 1
ATOM 3114 N N . TYR B 1 171 ? -7.68 -15.992 -23.312 1 79.5 171 TYR B N 1
ATOM 3115 C CA . TYR B 1 171 ? -8.969 -16.219 -22.656 1 79.5 171 TYR B CA 1
ATOM 3116 C C . TYR B 1 171 ? -10.094 -15.547 -23.438 1 79.5 171 TYR B C 1
ATOM 3118 O O . TYR B 1 171 ? -11.148 -16.141 -23.641 1 79.5 171 TYR B O 1
ATOM 3126 N N . VAL B 1 172 ? -9.875 -14.273 -23.781 1 75.81 172 VAL B N 1
ATOM 3127 C CA . VAL B 1 172 ? -10.891 -13.523 -24.516 1 75.81 172 VAL B CA 1
ATOM 3128 C C . VAL B 1 172 ? -11.148 -14.18 -25.875 1 75.81 172 VAL B C 1
ATOM 3130 O O . VAL B 1 172 ? -12.289 -14.258 -26.312 1 75.81 172 VAL B O 1
ATOM 3133 N N . GLU B 1 173 ? -10.102 -14.594 -26.516 1 76.31 173 GLU B N 1
ATOM 3134 C CA . GLU B 1 173 ? -10.242 -15.258 -27.797 1 76.31 173 GLU B CA 1
ATOM 3135 C C . GLU B 1 173 ? -11.031 -16.562 -27.672 1 76.31 173 GLU B C 1
ATOM 3137 O O . GLU B 1 173 ? -11.812 -16.906 -28.562 1 76.31 173 GLU B O 1
ATOM 3142 N N . GLU B 1 174 ? -10.75 -17.203 -26.594 1 74.94 174 GLU B N 1
ATOM 3143 C CA . GLU B 1 174 ? -11.445 -18.484 -26.375 1 74.94 174 GLU B CA 1
ATOM 3144 C C . GLU B 1 174 ? -12.914 -18.25 -26.047 1 74.94 174 GLU B C 1
ATOM 3146 O O . GLU B 1 174 ? -13.766 -19.094 -26.328 1 74.94 174 GLU B O 1
ATOM 3151 N N . THR B 1 175 ? -13.203 -17.219 -25.359 1 69.12 175 THR B N 1
ATOM 3152 C CA . THR B 1 175 ? -14.57 -17 -24.891 1 69.12 175 THR B CA 1
ATOM 3153 C C . THR B 1 175 ? -15.32 -16.062 -25.844 1 69.12 175 THR B C 1
ATOM 3155 O O . THR B 1 175 ? -16.547 -16.031 -25.844 1 69.12 175 THR B O 1
ATOM 3158 N N . SER B 1 176 ? -14.68 -14.938 -26.25 1 62.03 176 SER B N 1
ATOM 3159 C CA . SER B 1 176 ? -15.398 -13.953 -27.062 1 62.03 176 SER B CA 1
ATOM 3160 C C . SER B 1 176 ? -15.117 -14.133 -28.547 1 62.03 176 SER B C 1
ATOM 3162 O O . SER B 1 176 ? -14.07 -14.656 -28.922 1 62.03 176 SER B O 1
ATOM 3164 N N . GLU B 1 177 ? -16.141 -14.375 -29.469 1 50.81 177 GLU B N 1
ATOM 3165 C CA . GLU B 1 177 ? -16.047 -14.344 -30.922 1 50.81 177 GLU B CA 1
ATOM 3166 C C . GLU B 1 177 ? -15.195 -13.18 -31.406 1 50.81 177 GLU B C 1
ATOM 3168 O O . GLU B 1 177 ? -14.789 -13.133 -32.562 1 50.81 177 GLU B O 1
ATOM 3173 N N . THR B 1 178 ? -15.312 -11.953 -30.969 1 46.59 178 THR B N 1
ATOM 3174 C CA . THR B 1 178 ? -14.664 -10.805 -31.594 1 46.59 178 THR B CA 1
ATOM 3175 C C . THR B 1 178 ? -13.227 -10.656 -31.094 1 46.59 178 THR B C 1
ATOM 3177 O O . THR B 1 178 ? -12.977 -10.68 -29.891 1 46.59 178 THR B O 1
ATOM 3180 N N . ILE B 1 179 ? -12.18 -11.086 -31.891 1 43.5 179 ILE B N 1
ATOM 3181 C CA . ILE B 1 179 ? -10.727 -11.242 -31.828 1 43.5 179 ILE B CA 1
ATOM 3182 C C . ILE B 1 179 ? -10.094 -9.977 -31.25 1 43.5 179 ILE B C 1
ATOM 3184 O O . ILE B 1 179 ? -8.906 -9.969 -30.938 1 43.5 179 ILE B O 1
ATOM 3188 N N . GLY B 1 180 ? -10.391 -8.672 -31.781 1 40.22 180 GLY B N 1
ATOM 3189 C CA . GLY B 1 180 ? -9.43 -7.605 -32 1 40.22 180 GLY B CA 1
ATOM 3190 C C . GLY B 1 180 ? -8.594 -7.285 -30.781 1 40.22 180 GLY B C 1
ATOM 3191 O O . GLY B 1 180 ? -8.773 -7.902 -29.719 1 40.22 180 GLY B O 1
ATOM 3192 N N . GLY B 1 181 ? -7.93 -5.926 -30.609 1 44 181 GLY B N 1
ATOM 3193 C CA . GLY B 1 181 ? -6.793 -5.207 -30.062 1 44 181 GLY B CA 1
ATOM 3194 C C . GLY B 1 181 ? -6.656 -5.359 -28.562 1 44 181 GLY B C 1
ATOM 3195 O O . GLY B 1 181 ? -5.773 -6.078 -28.078 1 44 181 GLY B O 1
ATOM 3196 N N . VAL B 1 182 ? -7.227 -4.312 -27.547 1 52.28 182 VAL B N 1
ATOM 3197 C CA . VAL B 1 182 ? -6.727 -3.834 -26.266 1 52.28 182 VAL B CA 1
ATOM 3198 C C . VAL B 1 182 ? -7.195 -4.762 -25.156 1 52.28 182 VAL B C 1
ATOM 3200 O O . VAL B 1 182 ? -8.312 -4.621 -24.641 1 52.28 182 VAL B O 1
ATOM 3203 N N . GLY B 1 183 ? -6.629 -6 -25.094 1 57.75 183 GLY B N 1
ATOM 3204 C CA . GLY B 1 183 ? -7.078 -7.121 -24.281 1 57.75 183 GLY B CA 1
ATOM 3205 C C . GLY B 1 183 ? -7.195 -6.781 -22.812 1 57.75 183 GLY B C 1
ATOM 3206 O O . GLY B 1 183 ? -8.242 -7.012 -22.188 1 57.75 183 GLY B O 1
ATOM 3207 N N . GLU B 1 184 ? -6.152 -6.203 -22.344 1 64.19 184 GLU B N 1
ATOM 3208 C CA . GLU B 1 184 ? -6.16 -5.93 -20.906 1 64.19 184 GLU B CA 1
ATOM 3209 C C . GLU B 1 184 ? -7.262 -4.941 -20.547 1 64.19 184 GLU B C 1
ATOM 3211 O O . GLU B 1 184 ? -7.949 -5.117 -19.531 1 64.19 184 GLU B O 1
ATOM 3216 N N . PHE B 1 185 ? -7.332 -3.939 -21.344 1 63.66 185 PHE B N 1
ATOM 3217 C CA . PHE B 1 185 ? -8.328 -2.91 -21.062 1 63.66 185 PHE B CA 1
ATOM 3218 C C . PHE B 1 185 ? -9.734 -3.48 -21.188 1 63.66 185 PHE B C 1
ATOM 3220 O O . PHE B 1 185 ? -10.594 -3.211 -20.328 1 63.66 185 PHE B O 1
ATOM 3227 N N . LEU B 1 186 ? -9.914 -4.234 -22.094 1 59.31 186 LEU B N 1
ATOM 3228 C CA . LEU B 1 186 ? -11.234 -4.82 -22.297 1 59.31 186 LEU B CA 1
ATOM 3229 C C . LEU B 1 186 ? -11.586 -5.793 -21.188 1 59.31 186 LEU B C 1
ATOM 3231 O O . LEU B 1 186 ? -12.734 -5.855 -20.75 1 59.31 186 LEU B O 1
ATOM 3235 N N . PHE B 1 187 ? -10.602 -6.496 -20.953 1 72.62 187 PHE B N 1
ATOM 3236 C CA . PHE B 1 187 ? -10.766 -7.43 -19.844 1 72.62 187 PHE B CA 1
ATOM 3237 C C . PHE B 1 187 ? -11.219 -6.703 -18.578 1 72.62 187 PHE B C 1
ATOM 3239 O O . PHE B 1 187 ? -12.234 -7.062 -17.984 1 72.62 187 PHE B O 1
ATOM 3246 N N . ARG B 1 188 ? -10.617 -5.629 -18.328 1 70.94 188 ARG B N 1
ATOM 3247 C CA . ARG B 1 188 ? -10.938 -4.883 -17.125 1 70.94 188 ARG B CA 1
ATOM 3248 C C . ARG B 1 188 ? -12.297 -4.195 -17.25 1 70.94 188 ARG B C 1
ATOM 3250 O O . ARG B 1 188 ? -13.117 -4.254 -16.328 1 70.94 188 ARG B O 1
ATOM 3257 N N . ALA B 1 189 ? -12.391 -3.615 -18.328 1 67.31 189 ALA B N 1
ATOM 3258 C CA . ALA B 1 189 ? -13.633 -2.887 -18.562 1 67.31 189 ALA B CA 1
ATOM 3259 C C . ALA B 1 189 ? -14.836 -3.828 -18.5 1 67.31 189 ALA B C 1
ATOM 3261 O O . ALA B 1 189 ? -15.875 -3.49 -17.922 1 67.31 189 ALA B O 1
ATOM 3262 N N . SER B 1 190 ? -14.719 -4.918 -19.141 1 61.44 190 SER B N 1
ATOM 3263 C CA . SER B 1 190 ? -15.812 -5.875 -19.219 1 61.44 190 SER B CA 1
ATOM 3264 C C . SER B 1 190 ? -16.203 -6.391 -17.828 1 61.44 190 SER B C 1
ATOM 3266 O O . SER B 1 190 ? -17.391 -6.504 -17.516 1 61.44 190 SER B O 1
ATOM 3268 N N . TYR B 1 191 ? -15.211 -6.586 -17.109 1 71 191 TYR B N 1
ATOM 3269 C CA . TYR B 1 191 ? -15.516 -7.172 -15.812 1 71 191 TYR B CA 1
ATOM 3270 C C . TYR B 1 191 ? -15.93 -6.094 -14.82 1 71 191 TYR B C 1
ATOM 3272 O O . TYR B 1 191 ? -16.812 -6.32 -13.977 1 71 191 TYR B O 1
ATOM 3280 N N . GLU B 1 192 ? -15.336 -4.973 -15 1 67.25 192 GLU B N 1
ATOM 3281 C CA . GLU B 1 192 ? -15.75 -3.865 -14.133 1 67.25 192 GLU B CA 1
ATOM 3282 C C . GLU B 1 192 ? -17.203 -3.48 -14.383 1 67.25 192 GLU B C 1
ATOM 3284 O O . GLU B 1 192 ? -17.938 -3.191 -13.438 1 67.25 192 GLU B O 1
ATOM 3289 N N . GLU B 1 193 ? -17.578 -3.533 -15.578 1 65.75 193 GLU B N 1
ATOM 3290 C CA . GLU B 1 193 ? -18.953 -3.223 -15.938 1 65.75 193 GLU B CA 1
ATOM 3291 C C . GLU B 1 193 ? -19.922 -4.234 -15.328 1 65.75 193 GLU B C 1
ATOM 3293 O O . GLU B 1 193 ? -21.047 -3.881 -14.945 1 65.75 193 GLU B O 1
ATOM 3298 N N . LYS B 1 194 ? -19.484 -5.414 -15.258 1 70.69 194 LYS B N 1
ATOM 3299 C CA . LYS B 1 194 ? -20.328 -6.48 -14.719 1 70.69 194 LYS B CA 1
ATOM 3300 C C . LYS B 1 194 ? -20.234 -6.543 -13.195 1 70.69 194 LYS B C 1
ATOM 3302 O O . LYS B 1 194 ? -20.922 -7.336 -12.555 1 70.69 194 LYS B O 1
ATOM 3307 N N . GLY B 1 195 ? -19.391 -5.699 -12.641 1 72.25 195 GLY B N 1
ATOM 3308 C CA . GLY B 1 195 ? -19.219 -5.715 -11.195 1 72.25 195 GLY B CA 1
ATOM 3309 C C . GLY B 1 195 ? -18.438 -6.922 -10.695 1 72.25 195 GLY B C 1
ATOM 3310 O O . GLY B 1 195 ? -18.656 -7.375 -9.57 1 72.25 195 GLY B O 1
ATOM 3311 N N . ILE B 1 196 ? -17.797 -7.555 -11.633 1 78.56 196 ILE B N 1
ATOM 3312 C CA . ILE B 1 196 ? -17 -8.727 -11.281 1 78.56 196 ILE B CA 1
ATOM 3313 C C . ILE B 1 196 ? -15.547 -8.312 -11.055 1 78.56 196 ILE B C 1
ATOM 3315 O O . ILE B 1 196 ? -14.984 -7.527 -11.828 1 78.56 196 ILE B O 1
ATOM 3319 N N . ASP B 1 197 ? -15.031 -8.797 -10.008 1 86.31 197 ASP B N 1
ATOM 3320 C CA . ASP B 1 197 ? -13.664 -8.422 -9.664 1 86.31 197 ASP B CA 1
ATOM 3321 C C . ASP B 1 197 ? -12.672 -8.984 -10.672 1 86.31 197 ASP B C 1
ATOM 3323 O O . ASP B 1 197 ? -12.633 -10.195 -10.906 1 86.31 197 ASP B O 1
ATOM 3327 N N . THR B 1 198 ? -11.883 -8.125 -11.211 1 88.06 198 THR B N 1
ATOM 3328 C CA . THR B 1 198 ? -10.969 -8.5 -12.281 1 88.06 198 THR B CA 1
ATOM 3329 C C . THR B 1 198 ? -9.828 -9.359 -11.75 1 88.06 198 THR B C 1
ATOM 3331 O O . THR B 1 198 ? -9.391 -10.297 -12.414 1 88.06 198 THR B O 1
ATOM 3334 N N . PHE B 1 199 ? -9.359 -9.07 -10.586 1 92.62 199 PHE B N 1
ATOM 3335 C CA . PHE B 1 199 ? -8.242 -9.82 -10.023 1 92.62 199 PHE B CA 1
ATOM 3336 C C . PHE B 1 199 ? -8.648 -11.25 -9.703 1 92.62 199 PHE B C 1
ATOM 3338 O O . PHE B 1 199 ? -7.965 -12.203 -10.102 1 92.62 199 PHE B O 1
ATOM 3345 N N . ASN B 1 200 ? -9.758 -11.398 -9.047 1 91.69 200 ASN B N 1
ATOM 3346 C CA . ASN B 1 200 ? -10.273 -12.734 -8.758 1 91.69 200 ASN B CA 1
ATOM 3347 C C . ASN B 1 200 ? -10.492 -13.539 -10.039 1 91.69 200 ASN B C 1
ATOM 3349 O O . ASN B 1 200 ? -10.18 -14.727 -10.094 1 91.69 200 ASN B O 1
ATOM 3353 N N . THR B 1 201 ? -11.07 -12.875 -11.008 1 89.56 201 THR B N 1
ATOM 3354 C CA . THR B 1 201 ? -11.32 -13.531 -12.289 1 89.56 201 THR B CA 1
ATOM 3355 C C . THR B 1 201 ? -10.008 -13.984 -12.93 1 89.56 201 THR B C 1
ATOM 3357 O O . THR B 1 201 ? -9.93 -15.086 -13.469 1 89.56 201 THR B O 1
ATOM 3360 N N . PHE B 1 202 ? -9.047 -13.141 -12.898 1 92.38 202 PHE B N 1
ATOM 3361 C CA . PHE B 1 202 ? -7.754 -13.484 -13.477 1 92.38 202 PHE B CA 1
ATOM 3362 C C . PHE B 1 202 ? -7.133 -14.672 -12.75 1 92.38 202 PHE B C 1
ATOM 3364 O O . PHE B 1 202 ? -6.566 -15.57 -13.383 1 92.38 202 PHE B O 1
ATOM 3371 N N . LEU B 1 203 ? -7.219 -14.688 -11.398 1 94.06 203 LEU B N 1
ATOM 3372 C CA . LEU B 1 203 ? -6.68 -15.805 -10.633 1 94.06 203 LEU B CA 1
ATOM 3373 C C . LEU B 1 203 ? -7.391 -17.109 -10.992 1 94.06 203 LEU B C 1
ATOM 3375 O O . LEU B 1 203 ? -6.77 -18.172 -11.039 1 94.06 203 LEU B O 1
ATOM 3379 N N . GLU B 1 204 ? -8.672 -16.984 -11.25 1 91 204 GLU B N 1
ATOM 3380 C CA . GLU B 1 204 ? -9.438 -18.141 -11.688 1 91 204 GLU B CA 1
ATOM 3381 C C . GLU B 1 204 ? -8.922 -18.672 -13.023 1 91 204 GLU B C 1
ATOM 3383 O O . GLU B 1 204 ? -8.867 -19.891 -13.242 1 91 204 GLU B O 1
ATOM 3388 N N . LEU B 1 205 ? -8.578 -17.797 -13.836 1 89.19 205 LEU B N 1
ATOM 3389 C CA . LEU B 1 205 ? -8.039 -18.172 -15.133 1 89.19 205 LEU B CA 1
ATOM 3390 C C . LEU B 1 205 ? -6.684 -18.859 -14.977 1 89.19 205 LEU B C 1
ATOM 3392 O O . LEU B 1 205 ? -6.445 -19.906 -15.57 1 89.19 205 LEU B O 1
ATOM 3396 N N . VAL B 1 206 ? -5.828 -18.25 -14.25 1 93.06 206 VAL B N 1
ATOM 3397 C CA . VAL B 1 206 ? -4.445 -18.688 -14.109 1 93.06 206 VAL B CA 1
ATOM 3398 C C . VAL B 1 206 ? -4.402 -20.078 -13.469 1 93.06 206 VAL B C 1
ATOM 3400 O O . VAL B 1 206 ? -3.588 -20.922 -13.852 1 93.06 206 VAL B O 1
ATOM 3403 N N . ARG B 1 207 ? -5.246 -20.328 -12.461 1 92.88 207 ARG B N 1
ATOM 3404 C CA . ARG B 1 207 ? -5.176 -21.594 -11.727 1 92.88 207 ARG B CA 1
ATOM 3405 C C . ARG B 1 207 ? -5.633 -22.75 -12.602 1 92.88 207 ARG B C 1
ATOM 3407 O O . ARG B 1 207 ? -5.387 -23.922 -12.273 1 92.88 207 ARG B O 1
ATOM 3414 N N . LYS B 1 208 ? -6.316 -22.469 -13.68 1 90 208 LYS B N 1
ATOM 3415 C CA . LYS B 1 208 ? -6.824 -23.516 -14.562 1 90 208 LYS B CA 1
ATOM 3416 C C . LYS B 1 208 ? -5.789 -23.891 -15.617 1 90 208 LYS B C 1
ATOM 3418 O O . LYS B 1 208 ? -5.93 -24.906 -16.297 1 90 208 LYS B O 1
ATOM 3423 N N . ILE B 1 209 ? -4.809 -23.109 -15.789 1 89.5 209 ILE B N 1
ATOM 3424 C CA . ILE B 1 209 ? -3.781 -23.344 -16.797 1 89.5 209 ILE B CA 1
ATOM 3425 C C . ILE B 1 209 ? -2.785 -24.375 -16.281 1 89.5 209 ILE B C 1
ATOM 3427 O O . ILE B 1 209 ? -2.408 -24.359 -15.102 1 89.5 209 ILE B O 1
ATOM 3431 N N . ASP B 1 210 ? -2.4 -25.312 -17.062 1 88.38 210 ASP B N 1
ATOM 3432 C CA . ASP B 1 210 ? -1.344 -26.266 -16.734 1 88.38 210 ASP B CA 1
ATOM 3433 C C . ASP B 1 210 ? 0.036 -25.672 -16.984 1 88.38 210 ASP B C 1
ATOM 3435 O O . ASP B 1 210 ? 0.427 -25.469 -18.141 1 88.38 210 ASP B O 1
ATOM 3439 N N . TRP B 1 211 ? 0.77 -25.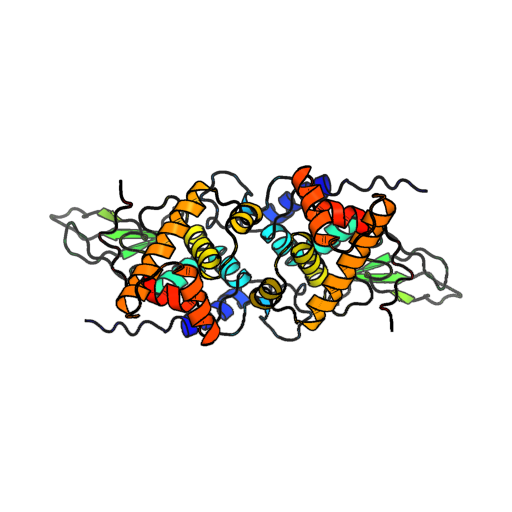422 -15.961 1 90.69 211 TRP B N 1
ATOM 3440 C CA . TRP B 1 211 ? 2.039 -24.719 -16.047 1 90.69 211 TRP B CA 1
ATOM 3441 C C . TRP B 1 211 ? 3.209 -25.688 -16.109 1 90.69 211 TRP B C 1
ATOM 3443 O O . TRP B 1 211 ? 4.371 -25.281 -16.062 1 90.69 211 TRP B O 1
ATOM 3453 N N . THR B 1 212 ? 3.041 -26.969 -16.109 1 83.69 212 THR B N 1
ATOM 3454 C CA . THR B 1 212 ? 4.102 -27.969 -16.031 1 83.69 212 THR B CA 1
ATOM 3455 C C . THR B 1 212 ? 5.055 -27.844 -17.203 1 83.69 212 THR B C 1
ATOM 3457 O O . THR B 1 212 ? 6.258 -28.078 -17.078 1 83.69 212 THR B O 1
ATOM 3460 N N . ASN B 1 213 ? 4.57 -27.5 -18.359 1 77.25 213 ASN B N 1
ATOM 3461 C CA . ASN B 1 213 ? 5.426 -27.422 -19.531 1 77.25 213 ASN B CA 1
ATOM 3462 C C . ASN B 1 213 ? 5.781 -25.969 -19.875 1 77.25 213 ASN B C 1
ATOM 3464 O O . ASN B 1 213 ? 6.277 -25.688 -20.969 1 77.25 213 ASN B O 1
ATOM 3468 N N . PHE B 1 214 ? 5.445 -25.125 -18.984 1 71 214 PHE B N 1
ATOM 3469 C CA . PHE B 1 214 ? 5.727 -23.719 -19.234 1 71 214 PHE B CA 1
ATOM 3470 C C . PHE B 1 214 ? 7.219 -23.438 -19.109 1 71 214 PHE B C 1
ATOM 3472 O O . PHE B 1 214 ? 7.855 -23.844 -18.141 1 71 214 PHE B O 1
ATOM 3479 N N . THR B 1 215 ? 7.973 -23.172 -20.172 1 59.78 215 THR B N 1
ATOM 3480 C CA . THR B 1 215 ? 9.352 -22.703 -20.188 1 59.78 215 THR B CA 1
ATOM 3481 C C . THR B 1 215 ? 9.43 -21.281 -20.719 1 59.78 215 THR B C 1
ATOM 3483 O O . THR B 1 215 ? 8.609 -20.875 -21.547 1 59.78 215 THR B O 1
ATOM 3486 N N . TYR B 1 216 ? 9.906 -20.219 -19.797 1 48.84 216 TYR B N 1
ATOM 3487 C CA . TYR B 1 216 ? 10.055 -18.891 -20.406 1 48.84 216 TYR B CA 1
ATOM 3488 C C . TYR B 1 216 ? 10.641 -18.984 -21.797 1 48.84 216 TYR B C 1
ATOM 3490 O O . TYR B 1 216 ? 11.438 -19.875 -22.094 1 48.84 216 TYR B O 1
ATOM 3498 N N . ALA B 1 217 ? 9.875 -18.719 -22.703 1 36.81 217 ALA B N 1
ATOM 3499 C CA . ALA B 1 217 ? 10.445 -18.703 -24.047 1 36.81 217 ALA B CA 1
ATOM 3500 C C . ALA B 1 217 ? 11.891 -18.188 -24.016 1 36.81 217 ALA B C 1
ATOM 3502 O O . ALA B 1 217 ? 12.195 -17.219 -23.328 1 36.81 217 ALA B O 1
ATOM 3503 N N . ASP B 1 218 ? 13 -19.047 -24.328 1 32.56 218 ASP B N 1
ATOM 3504 C CA . ASP B 1 218 ? 14.312 -18.609 -24.797 1 32.56 218 ASP B CA 1
ATOM 3505 C C . ASP B 1 218 ? 14.203 -17.328 -25.609 1 32.56 218 ASP B C 1
ATOM 3507 O O . ASP B 1 218 ? 13.281 -17.172 -26.422 1 32.56 218 ASP B O 1
#

Solvent-accessible surface area (backbone atoms only — not comparable to full-atom values): 24430 Å² total; per-residue (Å²): 132,83,73,71,80,61,63,53,52,43,58,50,44,30,54,47,46,52,55,45,50,71,70,41,73,72,28,68,23,63,44,56,54,84,56,86,57,49,53,36,32,58,89,33,40,84,14,60,56,35,49,48,55,37,26,46,33,58,70,59,34,52,52,48,34,38,65,61,44,45,25,64,84,70,49,66,32,89,86,79,68,42,77,34,43,81,39,80,41,101,50,87,79,41,39,29,31,36,27,74,53,70,52,99,91,35,66,63,61,50,69,44,62,54,37,55,46,18,87,56,40,85,53,81,58,30,66,30,43,49,54,47,50,50,46,43,54,56,70,60,56,51,72,68,54,45,32,70,39,58,60,47,51,73,66,59,48,54,53,49,52,51,52,53,38,51,54,46,38,55,49,41,48,73,72,36,90,76,69,76,92,64,33,61,61,44,53,38,50,55,25,53,73,69,71,40,60,47,52,51,50,49,51,56,53,56,41,70,53,82,28,69,79,67,62,72,79,128,130,83,73,70,80,61,63,53,53,42,57,50,43,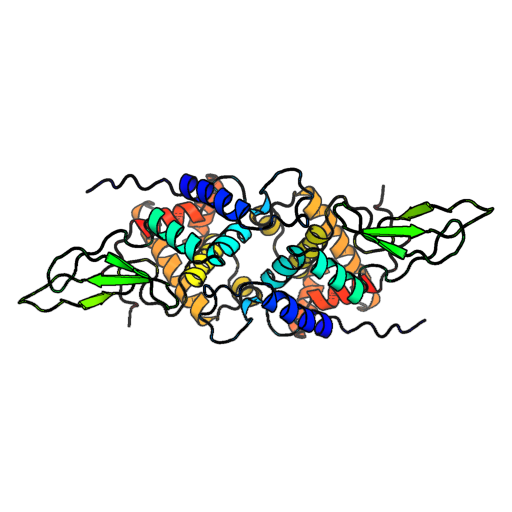29,54,47,46,52,54,45,50,70,70,39,74,72,28,67,23,63,44,57,54,85,56,86,56,49,53,36,32,58,89,34,40,83,15,61,55,34,49,50,55,36,26,46,33,56,70,59,33,51,51,49,34,37,64,62,42,46,25,61,86,71,48,67,32,88,86,78,69,41,75,36,43,82,38,80,40,102,50,91,77,40,40,29,31,36,26,75,54,72,53,98,89,34,65,62,63,51,71,44,62,55,36,56,45,17,85,57,40,86,55,82,58,29,65,29,43,48,53,46,49,51,45,41,52,56,69,61,55,51,69,68,54,46,34,70,41,58,62,46,52,72,65,60,49,52,52,48,52,50,52,53,36,50,53,46,38,55,49,42,49,72,71,37,90,75,70,80,86,69,36,60,60,45,52,37,50,57,25,53,74,69,72,39,61,49,52,51,51,49,50,56,53,57,41,70,54,82,28,69,80,67,63,73,79,128

Organism: Nephila pilipes (NCBI:txid299642)

Nearest PDB structures (foldseek):
  7ui9-assembly1_I  TM=7.082E-01  e=1.016E+00  Saccharomyces cerevisiae S288C
  7q6x-assembly6_F  TM=3.549E-01  e=6.087E+00  Streptomyces antibioticus
  8t77-assembly1_A  TM=2.373E-01  e=2.057E+00  Streptococcus pyogenes
  7q6r-assembly6_F  TM=3.213E-01  e=8.428E+00  Streptomyces antibioticus
  7ui9-assembly1_I  TM=7.083E-01  e=1.038E+00  Saccharomyces cerevisiae S288C

Foldseek 3Di:
DPPPVQPQQLQLLLVVLVVLLVVDPPPPVPCPPVDRSVCQPDRSFGDLVVLLSCLVDLVSVVVSCCSLLQWDPWDADPPPRHTWDWDADPDLNRTWTFFQDDDPNHGPGDIGHRCAFGPNPPDPDGPSVLSSLLVCLLLPPDLVCCCVPVVDDNVVSVVSNVVLQVLQLVVCVVVPVPRDDPRSVCLNVVCVVVVHHRSSVSSVSRSPDGRNPPDPPD/DPPPVQDQQLQLLLVVLVVLLVVDPPPPVPCPPVDRSVCQPDRSFGDLVVLLSCLVDLVSVVVSCCSLLQWDPWDADPPPRHTWDWDADPDLNRTWTFFQDDDPNHGPGDIGHRCAFGPNPPDPDGPSVLSSLLVCLLLPPDLVCCCVPVVDDNVRSVVSNVVLQVLQLVVCVVPPVPNDDDRSVCLNVVCVVVVHHRSSVSSVSRSPDGRNPPDPPD